Protein AF-E0S4P5-F1 (afdb_monomer)

Secondary structure (DSSP, 8-state):
---PPP--TTSHHHHHHHHHHHHS-B-TTGGGGSSS-HHHHHHHHHHHHHTTSEEEE--SS-S-EEEE-SHHHHIIIIITTTS-HHHHHHIIIIIHHHHHHHS--STTHHHHHHHHHHHHHHHHHHHHTT---SGGGGTTSEETTEE-S-EEEEHHHHHHHH----EEEEETTEEEEE-----EEEEETTEEEEEEEEETSPPP--HHHHHHHHHHHHHHHHHHS-GGGG---EEEEEES-GGGGHHHHS--GGGHHHHHHHHTT-SEEEEEESSHHHHHHHHHHTSTTHHHHHHHHH-SSPP---TTSSS--SEE-SS-EEEETTS-BHHHHHHHHHHHHHH---GGGEEEEEEGGGHHHHHHHHTTTSEEEEE-HHHHHHHTTTTPPPPEEE-

Solvent-accessible surface area (backbone atoms only — not comparable to full-atom values): 21336 Å² total; per-residue (Å²): 131,86,79,69,83,77,34,46,78,94,35,72,62,21,54,54,50,58,46,31,30,73,32,22,41,47,40,76,67,46,66,66,45,45,91,65,57,68,68,59,52,51,55,49,51,58,47,38,41,76,70,49,47,32,40,83,42,41,28,87,80,41,79,52,32,37,29,75,30,60,57,74,62,39,34,78,73,48,30,70,94,42,46,60,66,54,33,51,54,46,15,68,77,45,23,67,59,44,49,65,46,31,39,64,53,75,69,82,48,37,61,54,16,41,49,46,53,43,36,12,42,52,47,47,42,38,43,60,35,72,28,40,53,50,63,67,62,49,73,73,29,60,50,96,39,34,74,75,50,51,36,44,45,45,38,68,55,49,32,68,73,48,67,63,74,70,47,75,44,73,58,98,86,42,79,44,70,48,55,58,76,59,39,22,37,39,42,30,68,38,46,33,27,45,30,34,62,40,48,94,51,87,76,82,53,52,42,66,28,46,45,49,52,50,51,42,49,31,56,41,34,45,75,56,28,47,68,88,77,24,59,65,47,29,30,39,39,31,19,69,49,65,61,65,53,54,54,66,72,65,41,60,82,96,45,40,73,35,58,47,25,60,62,73,62,24,80,40,35,33,57,36,42,69,46,58,68,27,26,53,46,50,39,47,51,39,33,63,63,36,66,62,54,48,48,60,26,70,35,95,66,80,80,55,93,44,92,84,52,100,54,72,43,49,43,69,83,87,70,40,40,31,30,60,50,69,58,41,40,45,48,58,48,46,54,27,53,52,49,47,71,70,68,62,60,65,31,86,36,26,36,37,38,30,29,53,93,46,41,67,44,51,43,78,75,34,65,90,49,38,45,42,29,30,26,55,56,71,62,42,62,70,27,68,85,68,78,49,74,55,71,74,41,80,108

Sequence (395 aa):
MNNKPRYIEGTMRNKIVNLLHVSSVITPRSYKLFDEPQSSINNTMCKMKREGVVEKGHSVEVFENLVISNYKENLENYFYDNIPDENLDFFEEYGIRDIKRAKYSKDQLQANAKRIIRSSEVVIMMDCAGIPTLPADKKDVVKNKTLTGNVYYQSREIRKYSGYTDDVEEIDGEKTAIASRINGTLLSAGGNYNVYHFGKDIQTWSAQGEYKIKSFIQNMLANYINKESCMLESAIILAYDLCLFERIIDPPKKYRERYEGLCMTYDDLYILPYDRNGRDMIKIMSESDWQVRMYEAVMEEPYKDTSKLDYVCDFYDGEVYTFVFCVPNFARLLQFVRKVKFAVPPKETIRVICFDYQAEFIKSILDGYAEIFSCSFEDFLKDWNSKKLVQQKAI

Foldseek 3Di:
DPPQDALAPPDPNVVVVLLCLQLLKAAPLLCLLAPDDPVVNVVSVVVCVVNQQWDWAQAPLGRTMIGGGPCVVCCVRYDVVHHDPQSNVSSVVPNVVLNVLLHYDPDPSNVSVVLSHQLSLVLSLCVSLVAARGRVRCPPQFDPQAGPAKHKDAPVRLCVQLVDDWDWDQDPNDTDTQADSFRTWIQAQLAIAGEEEQEAHDDFHDLVNLLVSLVSQLVSSVVRHPNVSSHHQEYEYEYQDLLNCVCQLPPDPVRVVRSVSVLVRHVFYAYAYSHNLRSNVVSLSRHHPSVLLQCLQADVDHFDDCVPPLALARDDPPQAGEHECCRVGVSRVSRRLNSLVVVVDQQDRYEYEHAPSCQVNCCVRQPVRYFYKYFHSVVCSVCSVVSHHTDIDTD

Radius of gyration: 22.21 Å; Cα contacts (8 Å, |Δi|>4): 680; chains: 1; bounding box: 61×59×61 Å

pLDDT: mean 85.91, std 11.92, range [39.34, 98.38]

Nearest PDB structures (foldseek):
  3ta6-assembly1_A  TM=4.274E-01  e=8.172E+00  Mycobacterium tuberculosis H37Rv
  7rmn-assembly1_B  TM=4.002E-01  e=6.497E+00  Verrucomicrobium spinosum
  4z0s-assembly1_A  TM=4.227E-01  e=8.172E+00  Plasmodium falciparum

Organism: Butyrivibrio proteoclasticus (strain ATCC 51982 / DSM 14932 / B316) (NCBI:txid515622)

Structure (mmCIF, N/CA/C/O backbone):
data_AF-E0S4P5-F1
#
_entry.id   AF-E0S4P5-F1
#
loop_
_atom_site.group_PDB
_atom_site.id
_atom_site.type_symbol
_atom_site.label_atom_id
_atom_site.label_alt_id
_atom_site.label_comp_id
_atom_site.label_asym_id
_atom_site.label_entity_id
_atom_site.label_seq_id
_atom_site.pdbx_PDB_ins_code
_atom_site.Cartn_x
_atom_site.Cartn_y
_atom_site.Cartn_z
_atom_site.occupancy
_atom_site.B_iso_or_equiv
_atom_site.auth_seq_id
_atom_site.auth_comp_id
_atom_site.auth_asym_id
_atom_site.auth_atom_id
_atom_site.pdbx_PDB_model_num
ATOM 1 N N . MET A 1 1 ? 35.444 -16.557 -24.425 1.00 39.34 1 MET A N 1
ATOM 2 C CA . MET A 1 1 ? 34.023 -16.231 -24.672 1.00 39.34 1 MET A CA 1
ATOM 3 C C . MET A 1 1 ? 33.636 -15.102 -23.731 1.00 39.34 1 MET A C 1
ATOM 5 O O . MET A 1 1 ? 33.652 -15.316 -22.526 1.00 39.34 1 MET A O 1
ATOM 9 N N . ASN A 1 2 ? 33.375 -13.898 -24.247 1.00 42.88 2 ASN A N 1
ATOM 10 C CA . ASN A 1 2 ? 32.864 -12.803 -23.421 1.00 42.88 2 ASN A CA 1
ATOM 11 C C . ASN A 1 2 ? 31.434 -13.155 -23.003 1.00 42.88 2 ASN A C 1
ATOM 13 O O . ASN A 1 2 ? 30.519 -13.088 -23.821 1.00 42.88 2 ASN A O 1
ATOM 17 N N . ASN A 1 3 ? 31.252 -13.566 -21.747 1.00 56.69 3 ASN A N 1
ATOM 18 C CA . ASN A 1 3 ? 29.935 -13.709 -21.133 1.00 56.69 3 ASN A CA 1
ATOM 19 C C . ASN A 1 3 ? 29.307 -12.316 -21.027 1.00 56.69 3 ASN A C 1
ATOM 21 O O . ASN A 1 3 ? 29.442 -11.652 -19.999 1.00 56.69 3 ASN A O 1
ATOM 25 N N . LYS A 1 4 ? 28.650 -11.854 -22.099 1.00 64.81 4 LYS A N 1
ATOM 26 C CA . LYS A 1 4 ? 27.794 -10.668 -22.028 1.00 64.81 4 LYS A CA 1
ATOM 27 C C . LYS A 1 4 ? 26.792 -10.872 -20.879 1.00 64.81 4 LYS A C 1
ATOM 29 O O . LYS A 1 4 ? 26.250 -11.978 -20.758 1.00 64.81 4 LYS A O 1
ATOM 34 N N . PRO A 1 5 ? 26.569 -9.862 -20.020 1.00 71.88 5 PRO A N 1
ATOM 35 C CA . PRO A 1 5 ? 25.534 -9.918 -18.997 1.00 71.88 5 PRO A CA 1
ATOM 36 C C . PRO A 1 5 ? 24.203 -10.323 -19.629 1.00 71.88 5 PRO A C 1
ATOM 38 O O . PRO A 1 5 ? 23.800 -9.768 -20.647 1.00 71.88 5 PRO A O 1
ATOM 41 N N . ARG A 1 6 ? 23.542 -11.325 -19.049 1.00 76.44 6 ARG A N 1
ATOM 42 C CA . ARG A 1 6 ? 22.242 -11.804 -19.523 1.00 76.44 6 ARG A CA 1
ATOM 43 C C . ARG A 1 6 ? 21.151 -11.272 -18.602 1.00 76.44 6 ARG A C 1
ATOM 45 O O . ARG A 1 6 ? 21.238 -11.457 -17.385 1.00 76.44 6 ARG A O 1
ATOM 52 N N . TYR A 1 7 ? 20.159 -10.627 -19.208 1.00 89.19 7 TYR A N 1
ATOM 53 C CA . TYR A 1 7 ? 18.953 -10.079 -18.580 1.00 89.19 7 TYR A CA 1
ATOM 54 C C . TYR A 1 7 ? 17.739 -10.972 -18.847 1.00 89.19 7 TYR A C 1
ATOM 56 O O . TYR A 1 7 ? 16.625 -10.484 -18.944 1.00 89.19 7 TYR A O 1
ATOM 64 N N . ILE A 1 8 ? 17.964 -12.281 -18.959 1.00 87.38 8 ILE A N 1
ATOM 65 C CA . ILE A 1 8 ? 16.943 -13.268 -19.322 1.00 87.38 8 ILE A CA 1
ATOM 66 C C . ILE A 1 8 ? 15.865 -13.345 -18.238 1.00 87.38 8 ILE A C 1
ATOM 68 O O . ILE A 1 8 ? 16.163 -13.188 -17.046 1.00 87.38 8 ILE A O 1
ATOM 72 N N . GLU A 1 9 ? 14.635 -13.608 -18.667 1.00 85.75 9 GLU A N 1
ATOM 73 C CA . GLU A 1 9 ? 13.473 -13.877 -17.822 1.00 85.75 9 GLU A CA 1
ATOM 74 C C . GLU A 1 9 ? 13.788 -14.846 -16.665 1.00 85.75 9 GLU A C 1
ATOM 76 O O . GLU A 1 9 ? 14.614 -15.757 -16.776 1.00 85.75 9 GLU A O 1
ATOM 81 N N . GLY A 1 10 ? 13.174 -14.600 -15.507 1.00 84.31 10 GLY A N 1
ATOM 82 C CA . GLY A 1 10 ? 13.396 -15.376 -14.283 1.00 84.31 10 GLY A CA 1
ATOM 83 C C . GLY A 1 10 ? 14.677 -15.022 -13.516 1.00 84.31 10 GLY A C 1
ATOM 84 O O . GLY A 1 10 ? 14.884 -15.504 -12.404 1.00 84.31 10 GLY A O 1
ATOM 85 N N . THR A 1 11 ? 15.546 -14.155 -14.051 1.00 91.31 11 THR A N 1
ATOM 86 C CA . THR A 1 11 ? 16.709 -13.649 -13.305 1.00 91.31 11 THR A CA 1
ATOM 87 C C . THR A 1 11 ? 16.371 -12.408 -12.474 1.00 91.31 11 THR A C 1
ATOM 89 O O . THR A 1 11 ? 15.580 -11.560 -12.881 1.00 91.31 11 THR A O 1
ATOM 92 N N . MET A 1 12 ? 17.066 -12.216 -11.346 1.00 91.81 12 MET A N 1
ATOM 93 C CA . MET A 1 12 ? 16.960 -10.989 -10.535 1.00 91.81 12 MET A CA 1
ATOM 94 C C . MET A 1 12 ? 17.260 -9.718 -11.348 1.00 91.81 12 MET A C 1
ATOM 96 O O . MET A 1 12 ? 16.624 -8.686 -11.156 1.00 91.81 12 MET A O 1
ATOM 100 N N . ARG A 1 13 ? 18.219 -9.789 -12.284 1.00 93.69 13 ARG A N 1
ATOM 101 C CA . ARG A 1 13 ? 18.522 -8.677 -13.196 1.00 93.69 13 ARG A CA 1
ATOM 102 C C . ARG A 1 13 ? 17.304 -8.310 -14.043 1.00 93.69 13 ARG A C 1
ATOM 104 O O . ARG A 1 13 ? 16.979 -7.133 -14.136 1.00 93.69 13 ARG A O 1
ATOM 111 N N . ASN A 1 14 ? 16.643 -9.307 -14.631 1.00 94.00 14 ASN A N 1
ATOM 112 C CA . ASN A 1 14 ? 15.434 -9.110 -15.423 1.00 94.00 14 ASN A CA 1
ATOM 113 C C . ASN A 1 14 ? 14.296 -8.528 -14.580 1.00 94.00 14 ASN A C 1
ATOM 115 O O . ASN A 1 14 ? 13.737 -7.511 -14.971 1.00 94.00 14 ASN A O 1
ATOM 119 N N . LYS A 1 15 ? 14.038 -9.084 -13.387 1.00 93.56 15 LYS A N 1
ATOM 120 C CA . LYS A 1 15 ? 13.032 -8.563 -12.444 1.00 93.56 15 LYS A CA 1
ATOM 121 C C . LYS A 1 15 ? 13.251 -7.080 -12.134 1.00 93.56 15 LYS A C 1
ATOM 123 O O . LYS A 1 15 ? 12.342 -6.271 -12.279 1.00 93.56 15 LYS A O 1
ATOM 128 N N . ILE A 1 16 ? 14.479 -6.704 -11.767 1.00 94.75 16 ILE A N 1
ATOM 129 C CA . ILE A 1 16 ? 14.838 -5.309 -11.460 1.00 94.75 16 ILE A CA 1
ATOM 130 C C . ILE A 1 16 ? 14.628 -4.402 -12.677 1.00 94.75 16 ILE A C 1
ATOM 132 O O . ILE A 1 16 ? 14.110 -3.297 -12.530 1.00 94.75 16 ILE A O 1
ATOM 136 N N . VAL A 1 17 ? 15.040 -4.840 -13.868 1.00 95.31 17 VAL A N 1
ATOM 137 C CA . VAL A 1 17 ? 14.902 -4.040 -15.091 1.00 95.31 17 VAL A CA 1
ATOM 138 C C . VAL A 1 17 ? 13.438 -3.894 -15.498 1.00 95.31 17 VAL A C 1
ATOM 140 O O . VAL A 1 17 ? 13.026 -2.775 -15.783 1.00 95.31 17 VAL A O 1
ATOM 143 N N . ASN A 1 18 ? 12.643 -4.964 -15.481 1.00 95.38 18 ASN A N 1
ATOM 144 C CA . ASN A 1 18 ? 11.205 -4.905 -15.755 1.00 95.38 18 ASN A CA 1
ATOM 145 C C . ASN A 1 18 ? 10.494 -3.938 -14.801 1.00 95.38 18 ASN A C 1
ATOM 147 O O . ASN A 1 18 ? 9.780 -3.040 -15.248 1.00 95.38 18 ASN A O 1
ATOM 151 N N . LEU A 1 19 ? 10.782 -4.035 -13.499 1.00 95.88 19 LEU A N 1
ATOM 152 C CA . LEU A 1 19 ? 10.254 -3.095 -12.515 1.00 95.88 19 LEU A CA 1
ATOM 153 C C . LEU A 1 19 ? 10.679 -1.658 -12.813 1.00 95.88 19 LEU A C 1
ATOM 155 O O . LEU A 1 19 ? 9.830 -0.778 -12.804 1.00 95.88 19 LEU A O 1
ATOM 159 N N . LEU A 1 20 ? 11.948 -1.401 -13.145 1.00 96.00 20 LEU A N 1
ATOM 160 C CA . LEU A 1 20 ? 12.410 -0.050 -13.486 1.00 96.00 20 LEU A CA 1
ATOM 161 C C . LEU A 1 20 ? 11.757 0.526 -14.749 1.00 96.00 20 LEU A C 1
ATOM 163 O O . LEU A 1 20 ? 11.581 1.741 -14.812 1.00 96.00 20 LEU A O 1
ATOM 167 N N . HIS A 1 21 ? 11.371 -0.297 -15.725 1.00 96.00 21 HIS A N 1
ATOM 168 C CA . HIS A 1 21 ? 10.641 0.185 -16.903 1.00 96.00 21 HIS A CA 1
ATOM 169 C C . HIS A 1 21 ? 9.246 0.721 -16.535 1.00 96.00 21 HIS A C 1
ATOM 171 O O . HIS A 1 21 ? 8.740 1.655 -17.154 1.00 96.00 21 HIS A O 1
ATOM 177 N N . VAL A 1 22 ? 8.650 0.208 -15.459 1.00 94.81 22 VAL A N 1
ATOM 178 C CA . VAL A 1 22 ? 7.278 0.547 -15.055 1.00 94.81 22 VAL A CA 1
ATOM 179 C C . VAL A 1 22 ? 7.235 1.519 -13.872 1.00 94.81 22 VAL A C 1
ATOM 181 O O . VAL A 1 22 ? 6.387 2.414 -13.816 1.00 94.81 22 VAL A O 1
ATOM 184 N N . SER A 1 23 ? 8.170 1.391 -12.933 1.00 94.75 23 SER A N 1
ATOM 185 C CA . SER A 1 23 ? 8.300 2.234 -11.746 1.00 94.75 23 SER A CA 1
ATOM 186 C C . SER A 1 23 ? 9.208 3.440 -11.988 1.00 94.75 23 SER A C 1
ATOM 188 O O . SER A 1 23 ? 9.106 4.424 -11.269 1.00 94.75 23 SER A O 1
ATOM 190 N N . SER A 1 24 ? 10.081 3.415 -13.004 1.00 93.56 24 SER A N 1
ATOM 191 C CA . SER A 1 24 ? 11.139 4.412 -13.294 1.00 93.56 24 SER A CA 1
ATOM 192 C C . SER A 1 24 ? 12.265 4.501 -12.261 1.00 93.56 24 SER A C 1
ATOM 194 O O . SER A 1 24 ? 13.403 4.824 -12.607 1.00 93.56 24 SER A O 1
ATOM 196 N N . VAL A 1 25 ? 11.961 4.243 -10.990 1.00 93.12 25 VAL A N 1
ATOM 197 C CA . VAL A 1 25 ? 12.891 4.338 -9.868 1.00 93.12 25 VAL A CA 1
ATOM 198 C C . VAL A 1 25 ? 12.708 3.137 -8.942 1.00 93.12 25 VAL A C 1
ATOM 200 O O . VAL A 1 25 ? 11.591 2.682 -8.712 1.00 93.12 25 VAL A O 1
ATOM 203 N N . ILE A 1 26 ? 13.797 2.641 -8.355 1.00 92.81 26 ILE A N 1
ATOM 204 C CA . ILE A 1 26 ? 13.755 1.690 -7.235 1.00 92.81 26 ILE A CA 1
ATOM 205 C C . ILE A 1 26 ? 14.454 2.312 -6.027 1.00 92.81 26 ILE A C 1
ATOM 207 O O . ILE A 1 26 ? 15.570 2.828 -6.131 1.00 92.81 26 ILE A O 1
ATOM 211 N N . THR A 1 27 ? 13.806 2.254 -4.863 1.00 91.81 27 THR A N 1
ATOM 212 C CA . THR A 1 27 ? 14.357 2.776 -3.604 1.00 91.81 27 THR A CA 1
ATOM 213 C C . THR A 1 27 ? 14.971 1.672 -2.741 1.00 91.81 27 THR A C 1
ATOM 215 O O . THR A 1 27 ? 14.581 0.507 -2.855 1.00 91.81 27 THR A O 1
ATOM 218 N N . PRO A 1 28 ? 15.860 2.025 -1.793 1.00 88.69 28 PRO A N 1
ATOM 219 C CA . PRO A 1 28 ? 16.343 1.098 -0.777 1.00 88.69 28 PRO A CA 1
ATOM 220 C C . PRO A 1 28 ? 15.279 0.456 0.101 1.00 88.69 28 PRO A C 1
ATOM 222 O O . PRO A 1 28 ? 15.522 -0.605 0.668 1.00 88.69 28 PRO A O 1
ATOM 225 N N . ARG A 1 29 ? 14.114 1.094 0.240 1.00 90.94 29 ARG A N 1
ATOM 226 C CA . ARG A 1 29 ? 12.969 0.496 0.932 1.00 90.94 29 ARG A CA 1
ATOM 227 C C . ARG A 1 29 ? 12.301 -0.551 0.048 1.00 90.94 29 ARG A C 1
ATOM 229 O O . ARG A 1 29 ? 12.017 -1.642 0.517 1.00 90.94 29 ARG A O 1
ATOM 236 N N . SER A 1 30 ? 12.148 -0.247 -1.239 1.00 92.31 30 SER A N 1
ATOM 237 C CA . SER A 1 30 ? 11.466 -1.112 -2.205 1.00 92.31 30 SER A CA 1
ATOM 238 C C . SER A 1 30 ? 12.137 -2.470 -2.373 1.00 92.31 30 SER A C 1
ATOM 240 O O . SER A 1 30 ? 11.477 -3.492 -2.263 1.00 92.31 30 SER A O 1
ATOM 242 N N . TYR A 1 31 ? 13.458 -2.523 -2.571 1.00 87.56 31 TYR A N 1
ATOM 243 C CA . TYR A 1 31 ? 14.106 -3.824 -2.770 1.00 87.56 31 TYR A CA 1
ATOM 244 C C . TYR A 1 31 ? 14.207 -4.668 -1.486 1.00 87.56 31 TYR A C 1
ATOM 246 O O . TYR A 1 31 ? 14.559 -5.837 -1.569 1.00 87.56 31 TYR A O 1
ATOM 254 N N . LYS A 1 32 ? 13.902 -4.124 -0.294 1.00 91.69 32 LYS A N 1
ATOM 255 C CA . LYS A 1 32 ? 13.773 -4.934 0.937 1.00 91.69 32 LYS A CA 1
ATOM 256 C C . LYS A 1 32 ? 12.491 -5.774 0.949 1.00 91.69 32 LYS A C 1
ATOM 258 O O . LYS A 1 32 ? 12.396 -6.721 1.733 1.00 91.69 32 LYS A O 1
ATOM 263 N N . LEU A 1 33 ? 11.531 -5.427 0.088 1.00 95.31 33 LEU A N 1
ATOM 264 C CA . LEU A 1 33 ? 10.285 -6.165 -0.125 1.00 95.31 33 LEU A CA 1
ATOM 265 C C . LEU A 1 33 ? 10.482 -7.421 -0.975 1.00 95.31 33 LEU A C 1
ATOM 267 O O . LEU A 1 33 ? 9.575 -8.238 -1.059 1.00 95.31 33 LEU A O 1
ATOM 271 N N . PHE A 1 34 ? 11.641 -7.579 -1.613 1.00 93.94 34 PHE A N 1
ATOM 272 C CA . PHE A 1 34 ? 11.955 -8.763 -2.402 1.00 93.94 34 PHE A CA 1
ATOM 273 C C . PHE A 1 34 ? 12.163 -9.958 -1.468 1.00 93.94 34 PHE A C 1
ATOM 275 O O . PHE A 1 34 ? 12.717 -9.805 -0.376 1.00 93.94 34 PHE A O 1
ATOM 282 N N . ASP A 1 35 ? 11.739 -11.146 -1.891 1.00 91.25 35 ASP A N 1
ATOM 283 C CA . ASP A 1 35 ? 11.903 -12.373 -1.102 1.00 91.25 35 ASP A CA 1
ATOM 284 C C . ASP A 1 35 ? 13.363 -12.828 -1.038 1.00 91.25 35 ASP A C 1
ATOM 286 O O . ASP A 1 35 ? 13.783 -13.507 -0.100 1.00 91.25 35 ASP A O 1
ATOM 290 N N . GLU A 1 36 ? 14.166 -12.419 -2.015 1.00 92.19 36 GLU A N 1
ATOM 291 C CA . GLU A 1 36 ? 15.555 -12.814 -2.130 1.00 92.19 36 GLU A CA 1
ATOM 292 C C . GLU A 1 36 ? 16.444 -12.198 -1.031 1.00 92.19 36 GLU A C 1
ATOM 294 O O . GLU A 1 36 ? 16.203 -11.083 -0.557 1.00 92.19 36 GLU A O 1
ATOM 299 N N . PRO A 1 37 ? 17.541 -12.879 -0.638 1.00 92.69 37 PRO A N 1
ATOM 300 C CA . PRO A 1 37 ? 18.457 -12.352 0.365 1.00 92.69 37 PRO A CA 1
ATOM 301 C C . PRO A 1 37 ? 19.030 -10.989 -0.033 1.00 92.69 37 PRO A C 1
ATOM 303 O O . PRO A 1 37 ? 19.520 -10.804 -1.152 1.00 92.69 37 PRO A O 1
ATOM 306 N N . GLN A 1 38 ? 19.084 -10.058 0.922 1.00 90.38 38 GLN A N 1
ATOM 307 C CA . GLN A 1 38 ? 19.559 -8.693 0.676 1.00 90.38 38 GLN A CA 1
ATOM 308 C C . GLN A 1 38 ? 20.986 -8.642 0.103 1.00 90.38 38 GLN A C 1
ATOM 310 O O . GLN A 1 38 ? 21.308 -7.775 -0.709 1.00 90.38 38 GLN A O 1
ATOM 315 N N . SER A 1 39 ? 21.846 -9.592 0.481 1.00 92.00 39 SER A N 1
ATOM 316 C CA . SER A 1 39 ? 23.195 -9.739 -0.077 1.00 92.00 39 SER A CA 1
ATOM 317 C C . SER A 1 39 ? 23.174 -10.052 -1.578 1.00 92.00 39 SER A C 1
ATOM 319 O O . SER A 1 39 ? 23.956 -9.476 -2.335 1.00 92.00 39 SER A O 1
ATOM 321 N N . SER A 1 40 ? 22.253 -10.906 -2.030 1.00 92.56 40 SER A N 1
ATOM 322 C CA . SER A 1 40 ? 22.071 -11.258 -3.443 1.00 92.56 40 SER A CA 1
ATOM 323 C C . SER A 1 40 ? 21.599 -10.057 -4.265 1.00 92.56 40 SER A C 1
ATOM 325 O O . SER A 1 40 ? 22.159 -9.755 -5.325 1.00 92.56 40 SER A O 1
ATOM 327 N N . ILE A 1 41 ? 20.630 -9.311 -3.731 1.00 91.88 41 ILE A N 1
ATOM 328 C CA . ILE A 1 41 ? 20.097 -8.091 -4.348 1.00 91.88 41 ILE A CA 1
ATOM 329 C C . ILE A 1 41 ? 21.201 -7.037 -4.472 1.00 91.88 41 ILE A C 1
ATOM 331 O O . ILE A 1 41 ? 21.455 -6.532 -5.565 1.00 91.88 41 ILE A O 1
ATOM 335 N N . ASN A 1 42 ? 21.924 -6.761 -3.382 1.00 90.31 42 ASN A N 1
ATOM 336 C CA . ASN A 1 42 ? 23.026 -5.797 -3.372 1.00 90.31 42 ASN A CA 1
ATOM 337 C C . ASN A 1 42 ? 24.120 -6.179 -4.380 1.00 90.31 42 ASN A C 1
ATOM 339 O O . ASN A 1 42 ? 24.588 -5.334 -5.144 1.00 90.31 42 ASN A O 1
ATOM 343 N N . ASN A 1 43 ? 24.496 -7.459 -4.431 1.00 92.06 43 ASN A N 1
ATOM 344 C CA . ASN A 1 43 ? 25.473 -7.963 -5.395 1.00 92.06 43 ASN A CA 1
ATOM 345 C C . ASN A 1 43 ? 25.000 -7.779 -6.840 1.00 92.06 43 ASN A C 1
ATOM 347 O O . ASN A 1 43 ? 25.798 -7.402 -7.701 1.00 92.06 43 ASN A O 1
ATOM 351 N N . THR A 1 44 ? 23.716 -8.025 -7.104 1.00 93.19 44 THR A N 1
ATOM 352 C CA . THR A 1 44 ? 23.113 -7.837 -8.427 1.00 93.19 44 THR A CA 1
ATOM 353 C C . THR A 1 44 ? 23.127 -6.366 -8.826 1.00 93.19 44 THR A C 1
ATOM 355 O O . THR A 1 44 ? 23.651 -6.032 -9.886 1.00 93.19 44 THR A O 1
ATOM 358 N N . MET A 1 45 ? 22.692 -5.472 -7.938 1.00 90.88 45 MET A N 1
ATOM 359 C CA . MET A 1 45 ? 22.721 -4.026 -8.170 1.00 90.88 45 MET A CA 1
ATOM 360 C C . MET A 1 45 ? 24.142 -3.501 -8.418 1.00 90.88 45 MET A C 1
ATOM 362 O O . MET A 1 45 ? 24.368 -2.720 -9.339 1.00 90.88 45 MET A O 1
ATOM 366 N N . CYS A 1 46 ? 25.138 -3.973 -7.662 1.00 91.50 46 CYS A N 1
ATOM 367 C CA . CYS A 1 46 ? 26.544 -3.615 -7.875 1.00 91.50 46 CYS A CA 1
ATOM 368 C C . CYS A 1 46 ? 27.108 -4.117 -9.214 1.00 91.50 46 CYS A C 1
ATOM 370 O O . CYS A 1 46 ? 28.038 -3.511 -9.749 1.00 91.50 46 CYS A O 1
ATOM 372 N N . LYS A 1 47 ? 26.608 -5.238 -9.748 1.00 93.19 47 LYS A N 1
ATOM 373 C CA . LYS A 1 47 ? 26.967 -5.709 -11.095 1.00 93.19 47 LYS A CA 1
ATOM 374 C C . LYS A 1 47 ? 26.306 -4.834 -12.157 1.00 93.19 47 LYS A C 1
ATOM 376 O O . LYS A 1 47 ? 27.019 -4.301 -12.995 1.00 93.19 47 LYS A O 1
ATOM 381 N N . MET A 1 48 ? 25.004 -4.581 -12.036 1.00 94.50 48 MET A N 1
ATOM 382 C CA . MET A 1 48 ? 24.251 -3.745 -12.981 1.00 94.50 48 MET A CA 1
ATOM 383 C C . MET A 1 48 ? 24.800 -2.311 -13.066 1.00 94.50 48 MET A C 1
ATOM 385 O O . MET A 1 48 ? 24.848 -1.739 -14.152 1.00 94.50 48 MET A O 1
ATOM 389 N N . LYS A 1 49 ? 25.288 -1.748 -11.948 1.00 93.56 49 LYS A N 1
ATOM 390 C CA . LYS A 1 49 ? 26.014 -0.463 -11.931 1.00 93.56 49 LYS A CA 1
ATOM 391 C C . LYS A 1 49 ? 27.321 -0.518 -12.729 1.00 93.56 49 LYS A C 1
ATOM 393 O O . LYS A 1 49 ? 27.599 0.379 -13.515 1.00 93.56 49 LYS A O 1
ATOM 398 N N . ARG A 1 50 ? 28.128 -1.572 -12.544 1.00 92.75 50 ARG A N 1
ATOM 399 C CA . ARG A 1 50 ? 29.386 -1.778 -13.294 1.00 92.75 50 ARG A CA 1
ATOM 400 C C . ARG A 1 50 ? 29.151 -2.017 -14.784 1.00 92.75 50 ARG A C 1
ATOM 402 O O . ARG A 1 50 ? 30.001 -1.672 -15.591 1.00 92.75 50 ARG A O 1
ATOM 409 N N . GLU A 1 51 ? 28.009 -2.603 -15.121 1.00 92.75 51 GLU A N 1
ATOM 410 C CA . GLU A 1 51 ? 27.564 -2.874 -16.489 1.00 92.75 51 GLU A CA 1
ATOM 411 C C . GLU A 1 51 ? 26.985 -1.622 -17.178 1.00 92.75 51 GLU A C 1
ATOM 413 O O . GLU A 1 51 ? 26.687 -1.679 -18.365 1.00 92.75 51 GLU A O 1
ATOM 418 N N . GLY A 1 52 ? 26.828 -0.496 -16.466 1.00 93.56 52 GLY A N 1
ATOM 419 C CA . GLY A 1 52 ? 26.264 0.741 -17.021 1.00 93.56 52 GLY A CA 1
ATOM 420 C C . GLY A 1 52 ? 24.752 0.684 -17.269 1.00 93.56 52 GLY A C 1
ATOM 421 O O . GLY A 1 52 ? 24.212 1.528 -17.988 1.00 93.56 52 GLY A O 1
ATOM 422 N N . VAL A 1 53 ? 24.061 -0.296 -16.676 1.00 94.69 53 VAL A N 1
ATOM 423 C CA . VAL A 1 53 ? 22.617 -0.514 -16.860 1.00 94.69 53 VAL A CA 1
ATOM 424 C C . VAL A 1 53 ? 21.779 0.312 -15.897 1.00 94.69 53 VAL A C 1
ATOM 426 O O . VAL A 1 53 ? 20.717 0.813 -16.264 1.00 94.69 53 VAL A O 1
ATOM 429 N N . VAL A 1 54 ? 22.272 0.485 -14.672 1.00 94.62 54 VAL A N 1
ATOM 430 C CA . VAL A 1 54 ? 21.642 1.361 -13.683 1.00 94.62 54 VAL A CA 1
ATOM 431 C C . VAL A 1 54 ? 22.647 2.335 -13.100 1.00 94.62 54 VAL A C 1
ATOM 433 O O . VAL A 1 54 ? 23.808 1.993 -12.873 1.00 94.62 54 VAL A O 1
ATOM 436 N N . GLU A 1 55 ? 22.173 3.526 -12.761 1.00 93.25 55 GLU A N 1
ATOM 437 C CA . GLU A 1 55 ? 22.946 4.527 -12.038 1.00 93.25 55 GLU A CA 1
ATOM 438 C C . GLU A 1 55 ? 22.282 4.897 -10.713 1.00 93.25 55 GLU A C 1
ATOM 440 O O . GLU A 1 55 ? 21.098 4.648 -10.471 1.00 93.25 55 GLU A O 1
ATOM 445 N N . LYS A 1 56 ? 23.083 5.489 -9.826 1.00 89.31 56 LYS A N 1
ATOM 446 C CA . LYS A 1 56 ? 22.593 6.050 -8.572 1.00 89.31 56 LYS A CA 1
ATOM 447 C C . LYS A 1 56 ? 21.940 7.402 -8.848 1.00 89.31 56 LYS A C 1
ATOM 449 O O . LYS A 1 56 ? 22.592 8.313 -9.350 1.00 89.31 56 LYS A O 1
ATOM 454 N N . GLY A 1 57 ? 20.681 7.543 -8.455 1.00 82.69 57 GLY A N 1
ATOM 455 C CA . GLY A 1 57 ? 19.996 8.823 -8.369 1.00 82.69 57 GLY A CA 1
ATOM 456 C C . GLY A 1 57 ? 19.878 9.312 -6.924 1.00 82.69 57 GLY A C 1
ATOM 457 O O . GLY A 1 57 ? 20.069 8.572 -5.954 1.00 82.69 57 GLY A O 1
ATOM 458 N N . HIS A 1 58 ? 19.556 10.596 -6.789 1.00 78.44 58 HIS A N 1
ATOM 459 C CA . HIS A 1 58 ? 19.323 11.268 -5.514 1.00 78.44 58 HIS A CA 1
ATOM 460 C C . HIS A 1 58 ? 17.966 11.965 -5.552 1.00 78.44 58 HIS A C 1
ATOM 462 O O . HIS A 1 58 ? 17.655 12.636 -6.537 1.00 78.44 58 HIS A O 1
ATOM 468 N N . SER A 1 59 ? 17.174 11.841 -4.485 1.00 70.81 59 SER A N 1
ATOM 469 C CA . SER A 1 59 ? 15.862 12.487 -4.368 1.00 70.81 59 SER A CA 1
ATOM 470 C C . SER A 1 59 ? 15.636 13.067 -2.969 1.00 70.81 59 SER A C 1
ATOM 472 O O . SER A 1 59 ? 16.407 12.826 -2.044 1.00 70.81 59 SER A O 1
ATOM 474 N N . VAL A 1 60 ? 14.565 13.843 -2.807 1.00 67.19 60 VAL A N 1
ATOM 475 C CA . VAL A 1 60 ? 14.214 14.495 -1.530 1.00 67.19 60 VAL A CA 1
ATOM 476 C C . VAL A 1 60 ? 13.533 13.538 -0.543 1.00 67.19 60 VAL A C 1
ATOM 478 O O . VAL A 1 60 ? 13.629 13.719 0.670 1.00 67.19 60 VAL A O 1
ATOM 481 N N . GLU A 1 61 ? 12.847 12.511 -1.050 1.00 68.06 61 GLU A N 1
ATOM 482 C CA . GLU A 1 61 ? 12.139 11.519 -0.225 1.00 68.06 61 GLU A CA 1
ATOM 483 C C . GLU A 1 61 ? 13.068 10.389 0.247 1.00 68.06 61 GLU A C 1
ATOM 485 O O . GLU A 1 61 ? 12.946 9.886 1.368 1.00 68.06 61 GLU A O 1
ATOM 490 N N . VAL A 1 62 ? 14.019 10.011 -0.612 1.00 66.94 62 VAL A N 1
ATOM 491 C CA . VAL A 1 62 ? 15.065 9.020 -0.348 1.00 66.94 62 VAL A CA 1
ATOM 492 C C . VAL A 1 62 ? 16.421 9.549 -0.793 1.00 66.94 62 VAL A C 1
ATOM 494 O O . VAL A 1 62 ? 16.586 9.981 -1.935 1.00 66.94 62 VAL A O 1
ATOM 497 N N . PHE A 1 63 ? 17.398 9.468 0.112 1.00 65.38 63 PHE A N 1
ATOM 498 C CA . PHE A 1 63 ? 18.764 9.948 -0.109 1.00 65.38 63 PHE A CA 1
ATOM 499 C C . PHE A 1 63 ? 19.451 9.278 -1.311 1.00 65.38 63 PHE A C 1
ATOM 501 O O . PHE A 1 63 ? 20.236 9.914 -2.013 1.00 65.38 63 PHE A O 1
ATOM 508 N N . GLU A 1 64 ? 19.133 8.009 -1.571 1.00 81.19 64 GLU A N 1
ATOM 509 C CA . GLU A 1 64 ? 19.626 7.230 -2.706 1.00 81.19 64 GLU A CA 1
ATOM 510 C C . GLU A 1 64 ? 18.469 6.471 -3.356 1.00 81.19 64 GLU A C 1
ATOM 512 O O . GLU A 1 64 ? 17.601 5.936 -2.665 1.00 81.19 64 GLU A O 1
ATOM 517 N N . ASN A 1 65 ? 18.479 6.416 -4.684 1.00 87.81 65 ASN A N 1
ATOM 518 C CA . ASN A 1 65 ? 17.632 5.546 -5.484 1.00 87.81 65 ASN A CA 1
ATOM 519 C C . ASN A 1 65 ? 18.401 5.021 -6.708 1.00 87.81 65 ASN A C 1
ATOM 521 O O . ASN A 1 65 ? 19.545 5.414 -6.951 1.00 87.81 65 ASN A O 1
ATOM 525 N N . LEU A 1 66 ? 17.792 4.094 -7.442 1.00 92.00 66 LEU A N 1
ATOM 526 C CA . LEU A 1 66 ? 18.354 3.504 -8.653 1.00 92.00 66 LEU A CA 1
ATOM 527 C C . LEU A 1 66 ? 17.430 3.744 -9.834 1.00 92.00 66 LEU A C 1
ATOM 529 O O . LEU A 1 66 ? 16.214 3.615 -9.702 1.00 92.00 66 LEU A O 1
ATOM 533 N N . VAL A 1 67 ? 18.030 4.083 -10.970 1.00 94.19 67 VAL A N 1
ATOM 534 C CA . VAL A 1 67 ? 17.343 4.382 -12.230 1.00 94.19 67 VAL A CA 1
ATOM 535 C C . VAL A 1 67 ? 18.081 3.727 -13.392 1.00 94.19 67 VAL A C 1
ATOM 537 O O . VAL A 1 67 ? 19.278 3.457 -13.284 1.00 94.19 67 VAL A O 1
ATOM 540 N N . ILE A 1 68 ? 17.386 3.489 -14.505 1.00 95.06 68 ILE A N 1
ATOM 541 C CA . ILE A 1 68 ? 18.019 3.033 -15.750 1.00 95.06 68 ILE A CA 1
ATOM 542 C C . ILE A 1 68 ? 18.951 4.133 -16.277 1.00 95.06 68 ILE A C 1
ATOM 544 O O . ILE A 1 68 ? 18.548 5.291 -16.407 1.00 95.06 68 ILE A O 1
ATOM 548 N N . SER A 1 69 ? 20.188 3.761 -16.599 1.00 93.81 69 SER A N 1
ATOM 549 C CA . SER A 1 69 ? 21.171 4.602 -17.297 1.00 93.81 69 SER A CA 1
ATOM 550 C C . SER A 1 69 ? 21.311 4.166 -18.753 1.00 93.81 69 SER A C 1
ATOM 552 O O . SER A 1 69 ? 20.862 3.083 -19.113 1.00 93.81 69 SER A O 1
ATOM 554 N N . ASN A 1 70 ? 21.909 5.012 -19.602 1.00 92.50 70 ASN A N 1
ATOM 555 C CA . ASN A 1 70 ? 22.262 4.692 -20.996 1.00 92.50 70 ASN A CA 1
ATOM 556 C C . ASN A 1 70 ? 21.160 3.945 -21.773 1.00 92.50 70 ASN A C 1
ATOM 558 O O . ASN A 1 70 ? 21.446 3.002 -22.502 1.00 92.50 70 ASN A O 1
ATOM 562 N N . TYR A 1 71 ? 19.894 4.355 -21.598 1.00 94.25 71 TYR A N 1
ATOM 563 C CA . TYR A 1 71 ? 18.729 3.577 -22.040 1.00 94.25 71 TYR A CA 1
ATOM 564 C C . TYR A 1 71 ? 18.834 3.102 -23.492 1.00 94.25 71 TYR A C 1
ATOM 566 O O . TYR A 1 71 ? 18.676 1.919 -23.732 1.00 94.25 71 TYR A O 1
ATOM 574 N N . LYS A 1 72 ? 19.193 3.981 -24.438 1.00 93.38 72 LYS A N 1
ATOM 575 C CA . LYS A 1 72 ? 19.319 3.616 -25.861 1.00 93.38 72 LYS A CA 1
ATOM 576 C C . LYS A 1 72 ? 20.354 2.516 -26.116 1.00 93.38 72 LYS A C 1
ATOM 578 O O . LYS A 1 72 ? 20.083 1.578 -26.849 1.00 93.38 72 LYS A O 1
ATOM 583 N N . GLU A 1 73 ? 21.522 2.619 -25.487 1.00 93.25 73 GLU A N 1
ATOM 584 C CA . GLU A 1 73 ? 22.582 1.613 -25.611 1.00 93.25 73 GLU A CA 1
ATOM 585 C C . GLU A 1 73 ? 22.169 0.295 -24.944 1.00 93.25 73 GLU A C 1
ATOM 587 O O . GLU A 1 73 ? 22.420 -0.786 -25.472 1.00 93.25 73 GLU A O 1
ATOM 592 N N . ASN A 1 74 ? 21.511 0.369 -23.788 1.00 93.69 74 ASN A N 1
ATOM 593 C CA . ASN A 1 74 ? 21.045 -0.813 -23.071 1.00 93.69 74 ASN A CA 1
ATOM 594 C C . ASN A 1 74 ? 19.832 -1.470 -23.737 1.00 93.69 74 ASN A C 1
ATOM 596 O O . ASN A 1 74 ? 19.674 -2.684 -23.627 1.00 93.69 74 ASN A O 1
ATOM 600 N N . LEU A 1 75 ? 19.027 -0.702 -24.472 1.00 92.69 75 LEU A N 1
ATOM 601 C CA . LEU A 1 75 ? 17.927 -1.202 -25.284 1.00 92.69 75 LEU A CA 1
ATOM 602 C C . LEU A 1 75 ? 18.463 -2.178 -26.336 1.00 92.69 75 LEU A C 1
ATOM 604 O O . LEU A 1 75 ? 18.073 -3.343 -26.341 1.00 92.69 75 LEU A O 1
ATOM 608 N N . GLU A 1 76 ? 19.454 -1.732 -27.115 1.00 90.38 76 GLU A N 1
ATOM 609 C CA . GLU A 1 76 ? 20.150 -2.527 -28.136 1.00 90.38 76 GLU A CA 1
ATOM 610 C C . GLU A 1 76 ? 20.929 -3.713 -27.558 1.00 90.38 76 GLU A C 1
ATOM 612 O O . GLU A 1 76 ? 20.917 -4.807 -28.117 1.00 90.38 76 GLU A O 1
ATOM 617 N N . ASN A 1 77 ? 21.628 -3.510 -26.439 1.00 88.62 77 ASN A N 1
ATOM 618 C CA . ASN A 1 77 ? 22.530 -4.528 -25.904 1.00 88.62 77 ASN A CA 1
ATOM 619 C C . ASN A 1 77 ? 21.844 -5.583 -25.034 1.00 88.62 77 ASN A C 1
ATOM 621 O O . ASN A 1 77 ? 22.348 -6.708 -24.948 1.00 88.62 77 ASN A O 1
ATOM 625 N N . TYR A 1 78 ? 20.765 -5.212 -24.341 1.00 89.94 78 TYR A N 1
ATOM 626 C CA . TYR A 1 78 ? 20.205 -6.015 -23.257 1.00 89.94 78 TYR A CA 1
ATOM 627 C C . TYR A 1 78 ? 18.681 -6.111 -23.256 1.00 89.94 78 TYR A C 1
ATOM 629 O O . TYR A 1 78 ? 18.186 -7.145 -22.815 1.00 89.94 78 TYR A O 1
ATOM 637 N N . PHE A 1 79 ? 17.926 -5.087 -23.672 1.00 92.25 79 PHE A N 1
ATOM 638 C CA . PHE A 1 79 ? 16.484 -5.064 -23.394 1.00 92.25 79 PHE A CA 1
ATOM 639 C C . PHE A 1 79 ? 15.601 -5.601 -24.523 1.00 92.25 79 PHE A C 1
ATOM 641 O O . PHE A 1 79 ? 14.679 -6.332 -24.183 1.00 92.25 79 PHE A O 1
ATOM 648 N N . TYR A 1 80 ? 15.885 -5.336 -25.808 1.00 88.06 80 TYR A N 1
ATOM 649 C CA . TYR A 1 80 ? 14.994 -5.740 -26.920 1.00 88.06 80 TYR A CA 1
ATOM 650 C C . TYR A 1 80 ? 14.570 -7.216 -26.876 1.00 88.06 80 TYR A C 1
ATOM 652 O O . TYR A 1 80 ? 13.398 -7.523 -27.033 1.00 88.06 80 TYR A O 1
ATOM 660 N N . ASP A 1 81 ? 15.505 -8.130 -26.609 1.00 87.62 81 ASP A N 1
ATOM 661 C CA . ASP A 1 81 ? 15.207 -9.571 -26.602 1.00 87.62 81 ASP A CA 1
ATOM 662 C C . ASP A 1 81 ? 14.736 -10.100 -25.233 1.00 87.62 81 ASP A C 1
ATOM 664 O O . ASP A 1 81 ? 14.479 -11.294 -25.087 1.00 87.62 81 ASP A O 1
ATOM 668 N N . ASN A 1 82 ? 14.712 -9.263 -24.190 1.00 90.69 82 ASN A N 1
ATOM 669 C CA . ASN A 1 82 ? 14.545 -9.721 -22.804 1.00 90.69 82 ASN A CA 1
ATOM 670 C C . ASN A 1 82 ? 13.438 -9.003 -22.020 1.00 90.69 82 ASN A C 1
ATOM 672 O O . ASN A 1 82 ? 13.072 -9.467 -20.937 1.00 90.69 82 ASN A O 1
ATOM 676 N N . ILE A 1 83 ? 12.949 -7.866 -22.511 1.00 93.75 83 ILE A N 1
ATOM 677 C CA . ILE A 1 83 ? 11.920 -7.047 -21.871 1.00 93.75 83 ILE A CA 1
ATOM 678 C C . ILE A 1 83 ? 10.728 -6.959 -22.827 1.00 93.75 83 ILE A C 1
ATOM 680 O O . ILE A 1 83 ? 10.940 -6.624 -23.989 1.00 93.75 83 ILE A O 1
ATOM 684 N N . PRO A 1 84 ? 9.494 -7.241 -22.370 1.00 93.94 84 PRO A N 1
ATOM 685 C CA . PRO A 1 84 ? 8.308 -7.126 -23.213 1.00 93.94 84 PRO A CA 1
ATOM 686 C C . PRO A 1 84 ? 8.125 -5.716 -23.784 1.00 93.94 84 PRO A C 1
ATOM 688 O O . PRO A 1 84 ? 8.297 -4.731 -23.056 1.00 93.94 84 PRO A O 1
ATOM 691 N N . ASP A 1 85 ? 7.701 -5.626 -25.045 1.00 95.00 85 ASP A N 1
ATOM 692 C CA . ASP A 1 85 ? 7.491 -4.358 -25.758 1.00 95.00 85 ASP A CA 1
ATOM 693 C C . ASP A 1 85 ? 6.547 -3.417 -24.999 1.00 95.00 85 ASP A C 1
ATOM 695 O O . ASP A 1 85 ? 6.796 -2.219 -24.915 1.00 95.00 85 ASP A O 1
ATOM 699 N N . GLU A 1 86 ? 5.516 -3.942 -24.331 1.00 94.12 86 GLU A N 1
ATOM 700 C CA . GLU A 1 86 ? 4.563 -3.114 -23.582 1.00 94.12 86 GLU A CA 1
ATOM 701 C C . GLU A 1 86 ? 5.218 -2.392 -22.401 1.00 94.12 86 GLU A C 1
ATOM 703 O O . GLU A 1 86 ? 4.809 -1.289 -22.030 1.00 94.12 86 GLU A O 1
ATOM 708 N N . ASN A 1 87 ? 6.228 -3.015 -21.792 1.00 94.94 87 ASN A N 1
ATOM 709 C CA . ASN A 1 87 ? 6.979 -2.412 -20.699 1.00 94.94 87 ASN A CA 1
ATOM 710 C C . ASN A 1 87 ? 7.954 -1.356 -21.245 1.00 94.94 87 ASN A C 1
ATOM 712 O O . ASN A 1 87 ? 8.131 -0.311 -20.612 1.00 94.94 87 ASN A O 1
ATOM 716 N N . LEU A 1 88 ? 8.553 -1.600 -22.418 1.00 95.75 88 LEU A N 1
ATOM 717 C CA . LEU A 1 88 ? 9.414 -0.640 -23.118 1.00 95.75 88 LEU A CA 1
ATOM 718 C C . LEU A 1 88 ? 8.620 0.606 -23.533 1.00 95.75 88 LEU A C 1
ATOM 720 O O . LEU A 1 88 ? 8.978 1.715 -23.135 1.00 95.75 88 LEU A O 1
ATOM 724 N N . ASP A 1 89 ? 7.491 0.421 -24.218 1.00 94.88 89 ASP A N 1
ATOM 725 C CA . ASP A 1 89 ? 6.586 1.493 -24.646 1.00 94.88 89 ASP A CA 1
ATOM 726 C C . ASP A 1 89 ? 6.143 2.357 -23.459 1.00 94.88 89 ASP A C 1
ATOM 728 O O . ASP A 1 89 ? 6.157 3.591 -23.511 1.00 94.88 89 ASP A O 1
ATOM 732 N N . PHE A 1 90 ? 5.803 1.713 -22.338 1.00 94.25 90 PHE A N 1
ATOM 733 C CA . PHE A 1 90 ? 5.430 2.413 -21.114 1.00 94.25 90 PHE A CA 1
ATOM 734 C C . PHE A 1 90 ? 6.581 3.262 -20.554 1.00 94.25 90 PHE A C 1
ATOM 736 O O . PHE A 1 90 ? 6.375 4.405 -20.122 1.00 94.25 90 PHE A O 1
ATOM 743 N N . PHE A 1 91 ? 7.804 2.731 -20.561 1.00 95.94 91 PHE A N 1
ATOM 744 C CA . PHE A 1 91 ? 8.981 3.462 -20.100 1.00 95.94 91 PHE A CA 1
ATOM 745 C C . PHE A 1 91 ? 9.322 4.651 -21.007 1.00 95.94 91 PHE A C 1
ATOM 747 O O . PHE A 1 91 ? 9.730 5.710 -20.519 1.00 95.94 91 PHE A O 1
ATOM 754 N N . GLU A 1 92 ? 9.128 4.517 -22.315 1.00 95.44 92 GLU A N 1
ATOM 755 C CA . GLU A 1 92 ? 9.349 5.602 -23.269 1.00 95.44 92 GLU A CA 1
ATOM 756 C C . GLU A 1 92 ? 8.296 6.705 -23.142 1.00 95.44 92 GLU A C 1
ATOM 758 O O . GLU A 1 92 ? 8.641 7.893 -23.131 1.00 95.44 92 GLU A O 1
ATOM 763 N N . GLU A 1 93 ? 7.026 6.330 -22.958 1.00 93.88 93 GLU A N 1
ATOM 764 C CA . GLU A 1 93 ? 5.919 7.270 -22.765 1.00 93.88 93 GLU A CA 1
ATOM 765 C C . GLU A 1 93 ? 6.083 8.068 -21.457 1.00 93.88 93 GLU A C 1
ATOM 767 O O . GLU A 1 93 ? 5.864 9.288 -21.422 1.00 93.88 93 GLU A O 1
ATOM 772 N N . TYR A 1 94 ? 6.514 7.400 -20.381 1.00 92.62 94 TYR A N 1
ATOM 773 C CA . TYR A 1 94 ? 6.507 7.975 -19.037 1.00 92.62 94 TYR A CA 1
ATOM 774 C C . TYR A 1 94 ? 7.865 7.997 -18.328 1.00 92.62 94 TYR A C 1
ATOM 776 O O . TYR A 1 94 ? 8.266 9.032 -17.781 1.00 92.62 94 TYR A O 1
ATOM 784 N N . GLY A 1 95 ? 8.567 6.868 -18.305 1.00 92.06 95 GLY A N 1
ATOM 785 C CA . GLY A 1 95 ? 9.698 6.630 -17.410 1.00 92.06 95 GLY A CA 1
ATOM 786 C C . GLY A 1 95 ? 10.904 7.540 -17.635 1.00 92.06 95 GLY A C 1
ATOM 787 O O . GLY A 1 95 ? 11.463 8.078 -16.674 1.00 92.06 95 GLY A O 1
ATOM 788 N N . ILE A 1 96 ? 11.244 7.847 -18.891 1.00 91.88 96 ILE A N 1
ATOM 789 C CA . ILE A 1 96 ? 12.335 8.787 -19.224 1.00 91.88 96 ILE A CA 1
ATOM 790 C C . ILE A 1 96 ? 12.102 10.168 -18.583 1.00 91.88 96 ILE A C 1
ATOM 792 O O . ILE A 1 96 ? 13.039 10.836 -18.126 1.00 91.88 96 ILE A O 1
ATOM 796 N N . ARG A 1 97 ? 10.845 10.624 -18.551 1.00 91.06 97 ARG A N 1
ATOM 797 C CA . ARG A 1 97 ? 10.462 11.912 -17.958 1.00 91.06 97 ARG A CA 1
ATOM 798 C C . ARG A 1 97 ? 10.474 11.846 -16.435 1.00 91.06 97 ARG A C 1
ATOM 800 O O . ARG A 1 97 ? 10.915 12.802 -15.793 1.00 91.06 97 ARG A O 1
ATOM 807 N N . ASP A 1 98 ? 10.021 10.734 -15.874 1.00 91.06 98 ASP A N 1
ATOM 808 C CA . ASP A 1 98 ? 9.963 10.521 -14.432 1.00 91.06 98 ASP A CA 1
ATOM 809 C C . ASP A 1 98 ? 11.354 10.445 -13.813 1.00 91.06 98 ASP A C 1
ATOM 811 O O . ASP A 1 98 ? 11.593 11.111 -12.809 1.00 91.06 98 ASP A O 1
ATOM 815 N N . ILE A 1 99 ? 12.316 9.774 -14.453 1.00 90.31 99 ILE A N 1
ATOM 816 C CA . ILE A 1 99 ? 13.715 9.764 -13.993 1.00 90.31 99 ILE A CA 1
ATOM 817 C C . ILE A 1 99 ? 14.256 11.193 -13.862 1.00 90.31 99 ILE A C 1
ATOM 819 O O . ILE A 1 99 ? 14.893 11.531 -12.865 1.00 90.31 99 ILE A O 1
ATOM 823 N N . LYS A 1 100 ? 13.976 12.068 -14.837 1.00 87.62 100 LYS A N 1
ATOM 824 C CA . LYS A 1 100 ? 14.413 13.475 -14.789 1.00 87.62 100 LYS A CA 1
ATOM 825 C C . LYS A 1 100 ? 13.745 14.245 -13.648 1.00 87.62 100 LYS A C 1
ATOM 827 O O . LYS A 1 100 ? 14.402 15.052 -13.001 1.00 87.62 100 LYS A O 1
ATOM 832 N N . ARG A 1 101 ? 12.456 13.996 -13.401 1.00 86.88 101 ARG A N 1
ATOM 833 C CA . ARG A 1 101 ? 11.646 14.680 -12.375 1.00 86.88 101 ARG A CA 1
ATOM 834 C C . ARG A 1 101 ? 11.838 14.126 -10.960 1.00 86.88 101 ARG A C 1
ATOM 836 O O . ARG A 1 101 ? 11.540 14.830 -10.003 1.00 86.88 101 ARG A O 1
ATOM 843 N N . ALA A 1 102 ? 12.319 12.892 -10.822 1.00 84.19 102 ALA A N 1
ATOM 844 C CA . ALA A 1 102 ? 12.618 12.259 -9.541 1.00 84.19 102 ALA A CA 1
ATOM 845 C C . ALA A 1 102 ? 13.932 12.758 -8.919 1.00 84.19 102 ALA A C 1
ATOM 847 O O . ALA A 1 102 ? 14.138 12.598 -7.712 1.00 84.19 102 ALA A O 1
ATOM 848 N N . LYS A 1 103 ? 14.824 13.348 -9.730 1.00 78.62 103 LYS A N 1
ATOM 849 C CA . LYS A 1 103 ? 16.083 13.938 -9.257 1.00 78.62 103 LYS A CA 1
ATOM 850 C C . LYS A 1 103 ? 15.812 15.085 -8.280 1.00 78.62 103 LYS A C 1
ATOM 852 O O . LYS A 1 103 ? 14.814 15.793 -8.387 1.00 78.62 103 LYS A O 1
ATOM 857 N N . TYR A 1 104 ? 16.723 15.258 -7.321 1.00 65.19 104 TYR A N 1
ATOM 858 C CA . TYR A 1 104 ? 16.670 16.327 -6.327 1.00 65.19 104 TYR A CA 1
ATOM 859 C C . TYR A 1 104 ? 16.435 17.694 -6.983 1.00 65.19 104 TYR A C 1
ATOM 861 O O . TYR A 1 104 ? 17.161 18.101 -7.890 1.00 65.19 104 TYR A O 1
ATOM 869 N N . SER A 1 105 ? 15.443 18.420 -6.480 1.00 59.03 105 SER A N 1
ATOM 870 C CA . SER A 1 105 ? 15.040 19.725 -6.993 1.00 59.03 105 SER A CA 1
ATOM 871 C C . SER A 1 105 ? 14.692 20.667 -5.842 1.00 59.03 105 SER A C 1
ATOM 873 O O . SER A 1 105 ? 14.159 20.226 -4.822 1.00 59.03 105 SER A O 1
ATOM 875 N N . LYS A 1 106 ? 14.960 21.965 -5.997 1.00 58.75 106 LYS A N 1
ATOM 876 C CA . LYS A 1 106 ? 14.512 22.989 -5.040 1.00 58.75 106 LYS A CA 1
ATOM 877 C C . LYS A 1 106 ? 12.987 23.201 -5.145 1.00 58.75 106 LYS A C 1
ATOM 879 O O . LYS A 1 106 ? 12.408 22.995 -6.212 1.00 58.75 106 LYS A O 1
ATOM 884 N N . ASP A 1 107 ? 12.360 23.582 -4.033 1.00 63.22 107 ASP A N 1
ATOM 885 C CA . ASP A 1 107 ? 10.987 24.115 -3.942 1.00 63.22 107 ASP A CA 1
ATOM 886 C C . ASP A 1 107 ? 9.864 23.224 -4.522 1.00 63.22 107 ASP A C 1
ATOM 888 O O . ASP A 1 107 ? 9.798 22.030 -4.236 1.00 63.22 107 ASP A O 1
ATOM 892 N N . GLN A 1 108 ? 8.930 23.777 -5.305 1.00 54.09 108 GLN A N 1
ATOM 893 C CA . GLN A 1 108 ? 7.686 23.114 -5.741 1.00 54.09 108 GLN A CA 1
ATOM 894 C C . GLN A 1 108 ? 7.907 21.804 -6.525 1.00 54.09 108 GLN A C 1
ATOM 896 O O . GLN A 1 108 ? 7.049 20.919 -6.545 1.00 54.09 108 GLN A O 1
ATOM 901 N N . LEU A 1 109 ? 9.096 21.622 -7.107 1.00 61.88 109 LEU A N 1
ATOM 902 C CA . LEU A 1 109 ? 9.508 20.392 -7.784 1.00 61.88 109 LEU A CA 1
ATOM 903 C C . LEU A 1 109 ? 9.698 19.204 -6.812 1.00 61.88 109 LEU A C 1
ATOM 905 O O . LEU A 1 109 ? 9.565 18.050 -7.225 1.00 61.88 109 LEU A O 1
ATOM 909 N N . GLN A 1 110 ? 9.901 19.457 -5.510 1.00 76.12 110 GLN A N 1
ATOM 910 C CA . GLN A 1 110 ? 9.998 18.408 -4.487 1.00 76.12 110 GLN A CA 1
ATOM 911 C C . GLN A 1 110 ? 8.722 17.571 -4.388 1.00 76.12 110 GLN A C 1
ATOM 913 O O . GLN A 1 110 ? 8.796 16.360 -4.185 1.00 76.12 110 GLN A O 1
ATOM 918 N N . ALA A 1 111 ? 7.549 18.188 -4.557 1.00 77.44 111 ALA A N 1
ATOM 919 C CA . ALA A 1 111 ? 6.275 17.477 -4.504 1.00 77.44 111 ALA A CA 1
ATOM 920 C C . ALA A 1 111 ? 6.148 16.449 -5.642 1.00 77.44 111 ALA A C 1
ATOM 922 O O . ALA A 1 111 ? 5.671 15.335 -5.416 1.00 77.44 111 ALA A O 1
ATOM 923 N N . ASN A 1 112 ? 6.633 16.792 -6.840 1.00 79.94 112 ASN A N 1
ATOM 924 C CA . ASN A 1 112 ? 6.645 15.890 -7.991 1.00 79.94 112 ASN A CA 1
ATOM 925 C C . ASN A 1 112 ? 7.624 14.733 -7.781 1.00 79.94 112 ASN A C 1
ATOM 927 O O . ASN A 1 112 ? 7.251 13.580 -7.991 1.00 79.94 112 ASN A O 1
ATOM 931 N N . ALA A 1 113 ? 8.836 15.022 -7.296 1.00 84.94 113 ALA A N 1
ATOM 932 C CA . ALA A 1 113 ? 9.813 13.988 -6.971 1.00 84.94 113 ALA A CA 1
ATOM 933 C C . ALA A 1 113 ? 9.266 13.011 -5.915 1.00 84.94 113 ALA A C 1
ATOM 935 O O . ALA A 1 113 ? 9.300 11.799 -6.123 1.00 84.94 113 ALA A O 1
ATOM 936 N N . LYS A 1 114 ? 8.670 13.523 -4.825 1.00 87.00 114 LYS A N 1
ATOM 937 C CA . LYS A 1 114 ? 7.999 12.699 -3.804 1.00 87.00 114 LYS A CA 1
ATOM 938 C C . LYS A 1 114 ? 6.912 11.811 -4.415 1.00 87.00 114 LYS A C 1
ATOM 940 O O . LYS A 1 114 ? 6.844 10.630 -4.089 1.00 87.00 114 LYS A O 1
ATOM 945 N N . ARG A 1 115 ? 6.077 12.355 -5.309 1.00 86.56 115 ARG A N 1
ATOM 946 C CA . ARG A 1 115 ? 5.000 11.601 -5.972 1.00 86.56 115 ARG A CA 1
ATOM 947 C C . ARG A 1 115 ? 5.538 10.466 -6.841 1.00 86.56 115 ARG A C 1
ATOM 949 O O . ARG A 1 115 ? 4.976 9.375 -6.794 1.00 86.56 115 ARG A O 1
ATOM 956 N N . ILE A 1 116 ? 6.603 10.706 -7.606 1.00 90.44 116 ILE A N 1
ATOM 957 C CA . ILE A 1 116 ? 7.219 9.680 -8.458 1.00 90.44 116 ILE A CA 1
ATOM 958 C C . ILE A 1 116 ? 7.790 8.561 -7.593 1.00 90.44 116 ILE A C 1
ATOM 960 O O . ILE A 1 116 ? 7.449 7.404 -7.816 1.00 90.44 116 ILE A O 1
ATOM 964 N N . ILE A 1 117 ? 8.569 8.901 -6.561 1.00 91.69 117 ILE A N 1
ATOM 965 C CA . ILE A 1 117 ? 9.136 7.913 -5.633 1.00 91.69 117 ILE A CA 1
ATOM 966 C C . ILE A 1 117 ? 8.040 7.059 -5.002 1.00 91.69 117 ILE A C 1
ATOM 968 O O . ILE A 1 117 ? 8.087 5.839 -5.096 1.00 91.69 117 ILE A O 1
ATOM 972 N N . ARG A 1 118 ? 7.012 7.697 -4.443 1.00 92.62 118 ARG A N 1
ATOM 973 C CA . ARG A 1 118 ? 5.904 6.994 -3.792 1.00 92.62 118 ARG A CA 1
ATOM 974 C C . ARG A 1 118 ? 5.129 6.113 -4.766 1.00 92.62 118 ARG A C 1
ATOM 976 O O . ARG A 1 118 ? 4.768 5.003 -4.416 1.00 92.62 118 ARG A O 1
ATOM 983 N N . SER A 1 119 ? 4.899 6.575 -5.995 1.00 94.06 119 SER A N 1
ATOM 984 C CA . SER A 1 119 ? 4.230 5.758 -7.020 1.00 94.06 119 SER A CA 1
ATOM 985 C C . SER A 1 119 ? 5.088 4.565 -7.433 1.00 94.06 119 SER A C 1
ATOM 987 O O . SER A 1 119 ? 4.558 3.475 -7.613 1.00 94.06 119 SER A O 1
ATOM 989 N N . SER A 1 120 ? 6.407 4.757 -7.514 1.00 95.00 120 SER A N 1
ATOM 990 C CA . SER A 1 120 ? 7.364 3.679 -7.775 1.00 95.00 120 SER A CA 1
ATOM 991 C C . SER A 1 120 ? 7.315 2.623 -6.673 1.00 95.00 120 SER A C 1
ATOM 993 O O . SER A 1 120 ? 7.262 1.430 -6.945 1.00 95.00 120 SER A O 1
ATOM 995 N N . GLU A 1 121 ? 7.295 3.084 -5.425 1.00 96.31 121 GLU A N 1
ATOM 996 C CA . GLU A 1 121 ? 7.196 2.250 -4.235 1.00 96.31 121 GLU A CA 1
ATOM 997 C C . GLU A 1 121 ? 5.893 1.438 -4.227 1.00 96.31 121 GLU A C 1
ATOM 999 O O . GLU A 1 121 ? 5.942 0.223 -4.061 1.00 96.31 121 GLU A O 1
ATOM 1004 N N . VAL A 1 122 ? 4.736 2.048 -4.519 1.00 97.81 122 VAL A N 1
ATOM 1005 C CA . VAL A 1 122 ? 3.469 1.294 -4.597 1.00 97.81 122 VAL A CA 1
ATOM 1006 C C . VAL A 1 122 ? 3.495 0.230 -5.700 1.00 97.81 122 VAL A C 1
ATOM 1008 O O . VAL A 1 122 ? 3.053 -0.887 -5.454 1.00 97.81 122 VAL A O 1
ATOM 1011 N N . VAL A 1 123 ? 4.041 0.529 -6.885 1.00 97.25 123 VAL A N 1
ATOM 1012 C CA . VAL A 1 123 ? 4.179 -0.472 -7.963 1.00 97.25 123 VAL A CA 1
ATOM 1013 C C . VAL A 1 123 ? 4.984 -1.679 -7.484 1.00 97.25 123 VAL A C 1
ATOM 1015 O O . VAL A 1 123 ? 4.550 -2.813 -7.656 1.00 97.25 123 VAL A O 1
ATOM 1018 N N . ILE A 1 124 ? 6.124 -1.440 -6.835 1.00 97.19 124 ILE A N 1
ATOM 1019 C CA . ILE A 1 124 ? 7.001 -2.516 -6.363 1.00 97.19 124 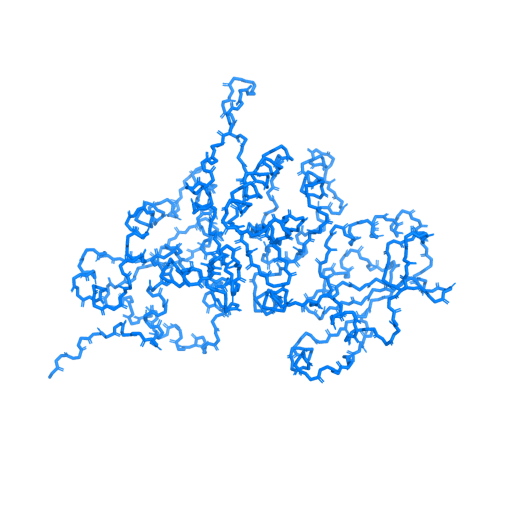ILE A CA 1
ATOM 1020 C C . ILE A 1 124 ? 6.357 -3.290 -5.207 1.00 97.19 124 ILE A C 1
ATOM 1022 O O . ILE A 1 124 ? 6.488 -4.507 -5.149 1.00 97.19 124 ILE A O 1
ATOM 1026 N N . MET A 1 125 ? 5.639 -2.612 -4.310 1.00 98.25 125 MET A N 1
ATOM 1027 C CA . MET A 1 125 ? 4.873 -3.254 -3.238 1.00 98.25 125 MET A CA 1
ATOM 1028 C C . MET A 1 125 ? 3.847 -4.240 -3.788 1.00 98.25 125 MET A C 1
ATOM 1030 O O . MET A 1 125 ? 3.772 -5.370 -3.315 1.00 98.25 125 MET A O 1
ATOM 1034 N N . MET A 1 126 ? 3.089 -3.818 -4.799 1.00 98.12 126 MET A N 1
ATOM 1035 C CA . MET A 1 126 ? 2.072 -4.648 -5.442 1.00 98.12 126 MET A CA 1
ATOM 1036 C C . MET A 1 126 ? 2.705 -5.841 -6.166 1.00 98.12 126 MET A C 1
ATOM 1038 O O . MET A 1 126 ? 2.270 -6.970 -5.960 1.00 98.12 126 MET A O 1
ATOM 1042 N N . ASP A 1 127 ? 3.786 -5.619 -6.920 1.00 96.81 127 ASP A N 1
ATOM 1043 C CA . ASP A 1 127 ? 4.532 -6.693 -7.590 1.00 96.81 127 ASP A CA 1
ATOM 1044 C C . ASP A 1 127 ? 5.051 -7.729 -6.585 1.00 96.81 127 ASP A C 1
ATOM 1046 O O . ASP A 1 127 ? 4.836 -8.930 -6.734 1.00 96.81 127 ASP A O 1
ATOM 1050 N N . CYS A 1 128 ? 5.652 -7.261 -5.488 1.00 96.62 128 CYS A N 1
ATOM 1051 C CA . CYS A 1 128 ? 6.166 -8.134 -4.435 1.00 96.62 128 CYS A CA 1
ATOM 1052 C C . CYS A 1 128 ? 5.053 -8.851 -3.657 1.00 96.62 128 CYS A C 1
ATOM 1054 O O . CYS A 1 128 ? 5.304 -9.909 -3.089 1.00 96.62 128 CYS A O 1
ATOM 1056 N N . ALA A 1 129 ? 3.833 -8.309 -3.632 1.00 96.75 129 ALA A N 1
ATOM 1057 C CA . ALA A 1 129 ? 2.658 -8.990 -3.092 1.00 96.75 129 ALA A CA 1
ATOM 1058 C C . ALA A 1 129 ? 2.086 -10.051 -4.058 1.00 96.75 129 ALA A C 1
ATOM 1060 O O . ALA A 1 129 ? 1.118 -10.733 -3.719 1.00 96.75 129 ALA A O 1
ATOM 1061 N N . GLY A 1 130 ? 2.684 -10.221 -5.244 1.00 95.06 130 GLY A N 1
ATOM 1062 C CA . GLY A 1 130 ? 2.233 -11.155 -6.275 1.00 95.06 130 GLY A CA 1
ATOM 1063 C C . GLY A 1 130 ? 1.083 -10.615 -7.124 1.00 95.06 130 GLY A C 1
ATOM 1064 O O . GLY A 1 130 ? 0.362 -11.398 -7.740 1.00 95.06 130 GLY A O 1
ATOM 1065 N N . ILE A 1 131 ? 0.881 -9.296 -7.138 1.00 95.62 131 ILE A N 1
ATOM 1066 C CA . ILE A 1 131 ? -0.161 -8.643 -7.927 1.00 95.62 131 ILE A CA 1
ATOM 1067 C C . ILE A 1 131 ? 0.453 -8.158 -9.248 1.00 95.62 131 ILE A C 1
ATOM 1069 O O . ILE A 1 131 ? 1.394 -7.362 -9.219 1.00 95.62 131 ILE A O 1
ATOM 1073 N N . PRO A 1 132 ? -0.098 -8.563 -10.407 1.00 94.69 132 PRO A N 1
ATOM 1074 C CA . PRO A 1 132 ? 0.275 -8.028 -11.712 1.00 94.69 132 PRO A CA 1
ATOM 1075 C C . PRO A 1 132 ? 0.274 -6.494 -11.752 1.00 94.69 132 PRO A C 1
ATOM 1077 O O . PRO A 1 132 ? -0.754 -5.842 -11.531 1.00 94.69 132 PRO A O 1
ATOM 1080 N N . THR A 1 133 ? 1.435 -5.910 -12.057 1.00 94.81 133 THR A N 1
ATOM 1081 C CA . THR A 1 133 ? 1.629 -4.448 -12.142 1.00 94.81 133 THR A CA 1
ATOM 1082 C C . THR A 1 133 ? 2.273 -3.994 -13.444 1.00 94.81 133 THR A C 1
ATOM 1084 O O . THR A 1 133 ? 2.082 -2.835 -13.837 1.00 94.81 133 THR A O 1
ATOM 1087 N N . LEU A 1 134 ? 3.000 -4.879 -14.129 1.00 93.75 134 LEU A N 1
ATOM 1088 C CA . LEU A 1 134 ? 3.641 -4.570 -15.398 1.00 93.75 134 LEU A CA 1
ATOM 1089 C C . LEU A 1 134 ? 2.587 -4.559 -16.514 1.00 93.75 134 LEU A C 1
ATOM 1091 O O . LEU A 1 134 ? 1.704 -5.416 -16.509 1.00 93.75 134 LEU A O 1
ATOM 1095 N N . PRO A 1 135 ? 2.638 -3.616 -17.471 1.00 92.31 135 PRO A N 1
ATOM 1096 C CA . PRO A 1 135 ? 1.732 -3.591 -18.618 1.00 92.31 135 PRO A CA 1
ATOM 1097 C C . PRO A 1 135 ? 1.580 -4.943 -19.331 1.00 92.31 135 PRO A C 1
ATOM 1099 O O . PRO A 1 135 ? 0.456 -5.335 -19.647 1.00 92.31 135 PRO A O 1
ATOM 1102 N N . ALA A 1 136 ? 2.684 -5.673 -19.521 1.00 91.38 136 ALA A N 1
ATOM 1103 C CA . ALA A 1 136 ? 2.675 -6.989 -20.158 1.00 91.38 136 ALA A CA 1
ATOM 1104 C C . ALA A 1 136 ? 1.815 -8.027 -19.408 1.00 91.38 136 ALA A C 1
ATOM 1106 O O . ALA A 1 136 ? 1.112 -8.812 -20.044 1.00 91.38 136 ALA A O 1
ATOM 1107 N N . ASP A 1 137 ? 1.780 -7.971 -18.073 1.00 88.69 137 ASP A N 1
ATOM 1108 C CA . ASP A 1 137 ? 1.093 -8.956 -17.224 1.00 88.69 137 ASP A CA 1
ATOM 1109 C C . ASP A 1 137 ? -0.423 -8.711 -17.122 1.00 88.69 137 ASP A C 1
ATOM 1111 O O . ASP A 1 137 ? -1.173 -9.540 -16.608 1.00 88.69 137 ASP A O 1
ATOM 1115 N N . LYS A 1 138 ? -0.907 -7.554 -17.592 1.00 87.50 138 LYS A N 1
ATOM 1116 C CA . LYS A 1 138 ? -2.304 -7.115 -17.401 1.00 87.50 138 LYS A CA 1
ATOM 1117 C C . LYS A 1 138 ? -3.264 -7.602 -18.478 1.00 87.50 138 LYS A C 1
ATOM 1119 O O . LYS A 1 138 ? -4.477 -7.541 -18.277 1.00 87.50 138 LYS A O 1
ATOM 1124 N N . LYS A 1 139 ? -2.748 -8.064 -19.621 1.00 71.94 139 LYS A N 1
ATOM 1125 C CA . LYS A 1 139 ? -3.542 -8.390 -20.821 1.00 71.94 139 LYS A CA 1
ATOM 1126 C C . LYS A 1 139 ? -4.604 -9.461 -20.582 1.00 71.94 139 LYS A C 1
ATOM 1128 O O . LYS A 1 139 ? -5.639 -9.454 -21.239 1.00 71.94 139 LYS A O 1
ATOM 1133 N N . ASP A 1 140 ? -4.353 -10.352 -19.630 1.00 70.50 140 ASP A N 1
ATOM 1134 C CA . ASP A 1 140 ? -5.203 -11.506 -19.350 1.00 70.50 140 ASP A CA 1
ATOM 1135 C C . ASP A 1 140 ? -6.075 -11.355 -18.103 1.00 70.50 140 ASP A C 1
ATOM 1137 O O . ASP A 1 140 ? -6.813 -12.284 -17.777 1.00 70.50 140 ASP A O 1
ATOM 1141 N N . VAL A 1 141 ? -6.010 -10.218 -17.402 1.00 74.88 141 VAL A N 1
ATOM 1142 C CA . VAL A 1 141 ? -6.696 -10.059 -16.110 1.00 74.88 141 VAL A CA 1
ATOM 1143 C C . VAL A 1 141 ? -8.174 -9.687 -16.266 1.00 74.88 141 VAL A C 1
ATOM 1145 O O . VAL A 1 141 ? -8.978 -9.935 -15.370 1.00 74.88 141 VAL A O 1
ATOM 1148 N N . VAL A 1 142 ? -8.569 -9.145 -17.420 1.00 73.12 142 VAL A N 1
ATOM 1149 C CA . VAL A 1 142 ? -9.976 -8.888 -17.750 1.00 73.12 142 VAL A CA 1
ATOM 1150 C C . VAL A 1 142 ? -10.362 -9.704 -18.979 1.00 73.12 142 VAL A C 1
ATOM 1152 O O . VAL A 1 142 ? -9.892 -9.439 -20.084 1.00 73.12 142 VAL A O 1
ATOM 1155 N N . LYS A 1 143 ? -11.257 -10.682 -18.805 1.00 73.38 143 LYS A N 1
ATOM 1156 C CA . LYS A 1 143 ? -11.792 -11.524 -19.889 1.00 73.38 143 LYS A CA 1
ATOM 1157 C C . LYS A 1 143 ? -13.309 -11.514 -19.852 1.00 73.38 143 LYS A C 1
ATOM 1159 O O . LYS A 1 143 ? -13.901 -11.677 -18.792 1.00 73.38 143 LYS A O 1
ATOM 1164 N N . ASN A 1 144 ? -13.953 -11.320 -21.005 1.00 74.56 144 ASN A N 1
ATOM 1165 C CA . ASN A 1 144 ? -15.420 -11.281 -21.124 1.00 74.56 144 ASN A CA 1
ATOM 1166 C C . ASN A 1 144 ? -16.089 -10.360 -20.085 1.00 74.56 144 ASN A C 1
ATOM 1168 O O . ASN A 1 144 ? -17.069 -10.736 -19.446 1.00 74.56 144 ASN A O 1
ATOM 1172 N N . LYS A 1 145 ? -15.520 -9.165 -19.881 1.00 74.06 145 LYS A N 1
ATOM 1173 C CA . LYS A 1 145 ? -15.950 -8.198 -18.857 1.00 74.06 145 LYS A CA 1
ATOM 1174 C C . LYS A 1 145 ? -15.967 -8.733 -17.420 1.00 74.06 145 LYS A C 1
ATOM 1176 O O . LYS A 1 145 ? -16.741 -8.280 -16.580 1.00 74.06 145 LYS A O 1
ATOM 1181 N N . THR A 1 146 ? -15.113 -9.700 -17.124 1.00 74.56 146 THR A N 1
ATOM 1182 C CA . THR A 1 146 ? -14.950 -10.260 -15.786 1.00 74.56 146 THR A CA 1
ATOM 1183 C C . THR A 1 146 ? -13.488 -10.178 -15.395 1.00 74.56 146 THR A C 1
ATOM 1185 O O . THR A 1 146 ? -12.602 -10.437 -16.213 1.00 74.56 146 THR A O 1
ATOM 1188 N N . LEU A 1 147 ? -13.247 -9.796 -14.146 1.00 78.75 147 LEU A N 1
ATOM 1189 C CA . LEU A 1 147 ? -11.923 -9.819 -13.554 1.00 78.75 147 LEU A CA 1
ATOM 1190 C C . LEU A 1 147 ? -11.549 -11.280 -13.255 1.00 78.75 147 LEU A C 1
ATOM 1192 O O . LEU A 1 147 ? -12.206 -11.932 -12.449 1.00 78.75 147 LEU A O 1
ATOM 1196 N N . THR A 1 148 ? -10.534 -11.813 -13.930 1.00 82.50 148 THR A N 1
ATOM 1197 C CA . THR A 1 148 ? -10.088 -13.212 -13.780 1.00 82.50 148 THR A CA 1
ATOM 1198 C C . THR A 1 148 ? -8.923 -13.376 -12.808 1.00 82.50 148 THR A C 1
ATOM 1200 O O . THR A 1 148 ? -8.486 -14.497 -12.561 1.00 82.50 148 THR A O 1
ATOM 1203 N N . GLY A 1 149 ? -8.414 -12.278 -12.253 1.00 86.25 149 GLY A N 1
ATOM 1204 C CA . GLY A 1 149 ? -7.340 -12.270 -11.269 1.00 86.25 149 GLY A CA 1
ATOM 1205 C C . GLY A 1 149 ? -7.130 -10.882 -10.672 1.00 86.25 149 GLY A C 1
ATOM 1206 O O . GLY A 1 149 ? -7.766 -9.914 -11.076 1.00 86.25 149 GLY A O 1
ATOM 1207 N N . ASN A 1 150 ? -6.223 -10.779 -9.709 1.00 91.81 150 ASN A N 1
ATOM 1208 C CA . ASN A 1 150 ? -5.890 -9.495 -9.100 1.00 91.81 150 ASN A CA 1
ATOM 1209 C C . ASN A 1 150 ? -5.040 -8.657 -10.069 1.00 91.81 150 ASN A C 1
ATOM 1211 O O . ASN A 1 150 ? -4.246 -9.209 -10.829 1.00 91.81 150 ASN A O 1
ATOM 1215 N N . VAL A 1 151 ? -5.179 -7.332 -10.049 1.00 93.56 151 VAL A N 1
ATOM 1216 C CA . VAL A 1 151 ? -4.363 -6.419 -10.868 1.00 93.56 151 VAL A CA 1
ATOM 1217 C C . VAL A 1 151 ? -4.266 -5.042 -10.240 1.00 93.56 151 VAL A C 1
ATOM 1219 O O . VAL A 1 151 ? -5.229 -4.527 -9.674 1.00 93.56 151 VAL A O 1
ATOM 1222 N N . TYR A 1 152 ? -3.108 -4.411 -10.400 1.00 95.44 152 TYR A N 1
ATOM 1223 C CA . TYR A 1 152 ? -2.898 -3.028 -10.008 1.00 95.44 152 TYR A CA 1
ATOM 1224 C C . TYR A 1 152 ? -2.704 -2.113 -11.223 1.00 95.44 152 TYR A C 1
ATOM 1226 O O . TYR A 1 152 ? -1.798 -2.301 -12.039 1.00 95.44 152 TYR A O 1
ATOM 1234 N N . TYR A 1 153 ? -3.518 -1.063 -11.309 1.00 92.75 153 TYR A N 1
ATOM 1235 C CA . TYR A 1 153 ? -3.362 0.012 -12.286 1.00 92.75 153 TYR A CA 1
ATOM 1236 C C . TYR A 1 153 ? -2.804 1.261 -11.612 1.00 92.75 153 TYR A C 1
ATOM 1238 O O . TYR A 1 153 ? -3.367 1.771 -10.645 1.00 92.75 153 TYR A O 1
ATOM 1246 N N . GLN A 1 154 ? -1.713 1.804 -12.144 1.00 93.00 154 GLN A N 1
ATOM 1247 C CA . GLN A 1 154 ? -1.161 3.071 -11.684 1.00 93.00 154 GLN A CA 1
ATOM 1248 C C . GLN A 1 154 ? -2.114 4.228 -12.003 1.00 93.00 154 GLN A C 1
ATOM 1250 O O . GLN A 1 154 ? -2.849 4.219 -12.990 1.00 93.00 154 GLN A O 1
ATOM 1255 N N . SER A 1 155 ? -2.015 5.307 -11.229 1.00 90.31 155 SER A N 1
ATOM 1256 C CA . SER A 1 155 ? -2.795 6.535 -11.432 1.00 90.31 155 SER A CA 1
ATOM 1257 C C . SER A 1 155 ? -2.690 7.104 -12.850 1.00 90.31 155 SER A C 1
ATOM 1259 O O . SER A 1 155 ? -3.659 7.666 -13.354 1.00 90.31 155 SER A O 1
ATOM 1261 N N . ARG A 1 156 ? -1.540 6.953 -13.519 1.00 87.31 156 ARG A N 1
ATOM 1262 C CA . ARG A 1 156 ? -1.354 7.397 -14.909 1.00 87.31 156 ARG A CA 1
ATOM 1263 C C . ARG A 1 156 ? -2.166 6.567 -15.905 1.00 87.31 156 ARG A C 1
ATOM 1265 O O . ARG A 1 156 ? -2.779 7.136 -16.801 1.00 87.31 156 ARG A O 1
ATOM 1272 N N . GLU A 1 157 ? -2.221 5.252 -15.702 1.00 87.44 157 GLU A N 1
ATOM 1273 C CA . GLU A 1 157 ? -3.017 4.330 -16.518 1.00 87.44 157 GLU A CA 1
ATOM 1274 C C . GLU A 1 157 ? -4.499 4.641 -16.329 1.00 87.44 157 GLU A C 1
ATOM 1276 O O . GLU A 1 157 ? -5.224 4.849 -17.295 1.00 87.44 157 GLU A O 1
ATOM 1281 N N . ILE A 1 158 ? -4.922 4.809 -15.074 1.00 86.06 158 ILE A N 1
ATOM 1282 C CA . ILE A 1 158 ? -6.287 5.208 -14.724 1.00 86.06 158 ILE A CA 1
ATOM 1283 C C . ILE A 1 158 ? -6.670 6.515 -15.410 1.00 86.06 158 ILE A C 1
ATOM 1285 O O . ILE A 1 158 ? -7.739 6.598 -16.004 1.00 86.06 158 ILE A O 1
ATOM 1289 N N . ARG A 1 159 ? -5.814 7.539 -15.360 1.00 83.12 159 ARG A N 1
ATOM 1290 C CA . ARG A 1 159 ? -6.094 8.842 -15.984 1.00 83.12 159 ARG A CA 1
ATOM 1291 C C . ARG A 1 159 ? -6.183 8.737 -17.504 1.00 83.12 159 ARG A C 1
ATOM 1293 O O . ARG A 1 159 ? -7.086 9.328 -18.087 1.00 83.12 159 ARG A O 1
ATOM 1300 N N . LYS A 1 160 ? -5.312 7.935 -18.126 1.00 82.44 160 LYS A N 1
ATOM 1301 C CA . LYS A 1 160 ? -5.354 7.635 -19.565 1.00 82.44 160 LYS A CA 1
ATOM 1302 C C . LYS A 1 160 ? -6.664 6.942 -19.958 1.00 82.44 160 LYS A C 1
ATOM 1304 O O . LYS A 1 160 ? -7.289 7.360 -20.924 1.00 82.44 160 LYS A O 1
ATOM 1309 N N . TYR A 1 161 ? -7.105 5.934 -19.202 1.00 77.50 161 TYR A N 1
ATOM 1310 C CA . TYR A 1 161 ? -8.293 5.139 -19.539 1.00 77.50 161 TYR A CA 1
ATOM 1311 C C . TYR A 1 161 ? -9.631 5.780 -19.143 1.00 77.50 161 TYR A C 1
ATOM 1313 O O . TYR A 1 161 ? -10.628 5.577 -19.830 1.00 77.50 161 TYR A O 1
ATOM 1321 N N . SER A 1 162 ? -9.674 6.550 -18.053 1.00 71.00 162 SER A N 1
ATOM 1322 C CA . SER A 1 162 ? -10.894 7.240 -17.589 1.00 71.00 162 SER A CA 1
ATOM 1323 C C . SER A 1 162 ? -11.129 8.594 -18.255 1.00 71.00 162 SER A C 1
ATOM 1325 O O . SER A 1 162 ? -12.226 9.135 -18.141 1.00 71.00 162 SER A O 1
ATOM 1327 N N . GLY A 1 163 ? -10.109 9.180 -18.891 1.00 67.75 163 GLY A N 1
ATOM 1328 C CA . GLY A 1 163 ? -10.172 10.557 -19.387 1.00 67.75 163 GLY A CA 1
ATOM 1329 C C . GLY A 1 163 ? -10.194 11.611 -18.272 1.00 67.75 163 GLY A C 1
ATOM 1330 O O . GLY A 1 163 ? -10.571 12.754 -18.520 1.00 67.75 163 GLY A O 1
ATOM 1331 N N . TYR A 1 164 ? -9.819 11.246 -17.041 1.00 72.25 164 TYR A N 1
ATOM 1332 C CA . TYR A 1 164 ? -9.814 12.160 -15.901 1.00 72.25 164 TYR A CA 1
ATOM 1333 C C . TYR A 1 164 ? -8.818 13.317 -16.105 1.00 72.25 164 TYR A C 1
ATOM 1335 O O . TYR A 1 164 ? -7.622 13.102 -16.333 1.00 72.25 164 TYR A O 1
ATOM 1343 N N . THR A 1 165 ? -9.299 14.547 -15.911 1.00 68.00 165 THR A N 1
ATOM 1344 C CA . THR A 1 165 ? -8.494 15.775 -15.866 1.00 68.00 165 THR A CA 1
ATOM 1345 C C . THR A 1 165 ? -8.636 16.459 -14.505 1.00 68.00 165 THR A C 1
ATOM 1347 O O . THR A 1 165 ? -9.737 16.531 -13.947 1.00 68.00 165 THR A O 1
ATOM 1350 N N . ASP A 1 166 ? -7.517 16.953 -13.965 1.00 70.56 166 ASP A N 1
ATOM 1351 C CA . ASP A 1 166 ? -7.521 17.753 -12.734 1.00 70.56 166 ASP A CA 1
ATOM 1352 C C . ASP A 1 166 ? -8.257 19.077 -12.988 1.00 70.56 166 ASP A C 1
ATOM 1354 O O . ASP A 1 166 ? -8.053 19.704 -14.031 1.00 70.56 166 ASP A O 1
ATOM 1358 N N . ASP A 1 167 ? -9.099 19.497 -12.043 1.00 67.31 167 ASP A N 1
ATOM 1359 C CA . ASP A 1 167 ? -9.704 20.829 -12.098 1.00 67.31 167 ASP A CA 1
ATOM 1360 C C . ASP A 1 167 ? -8.678 21.866 -11.636 1.00 67.31 167 ASP A C 1
ATOM 1362 O O . ASP A 1 167 ? -7.774 21.566 -10.852 1.00 67.31 167 ASP A O 1
ATOM 1366 N N . VAL A 1 168 ? -8.804 23.096 -12.125 1.00 67.00 168 VAL A N 1
ATOM 1367 C CA . VAL A 1 168 ? -7.968 24.219 -11.699 1.00 67.00 168 VAL A CA 1
ATOM 1368 C C . VAL A 1 168 ? -8.887 25.280 -11.125 1.00 67.00 168 VAL A C 1
ATOM 1370 O O . VAL A 1 168 ? -9.682 25.861 -11.858 1.00 67.00 168 VAL A O 1
ATOM 1373 N N . GLU A 1 169 ? -8.767 25.526 -9.826 1.00 62.84 169 GLU A N 1
ATOM 1374 C CA . GLU A 1 169 ? -9.436 26.635 -9.154 1.00 62.84 169 GLU A CA 1
ATOM 1375 C C . GLU A 1 169 ? -8.476 27.803 -8.971 1.00 62.84 169 GLU A C 1
ATOM 1377 O O . GLU A 1 169 ? -7.267 27.621 -8.844 1.00 62.84 169 GLU A O 1
ATOM 1382 N N . GLU A 1 170 ? -9.015 29.015 -8.961 1.00 56.22 170 GLU A N 1
ATOM 1383 C CA . GLU A 1 170 ? -8.261 30.226 -8.666 1.00 56.22 170 GLU A CA 1
ATOM 1384 C C . GLU A 1 170 ? -8.629 30.685 -7.255 1.00 56.22 170 GLU A C 1
ATOM 1386 O O . GLU A 1 170 ? -9.762 31.089 -7.002 1.00 56.22 170 GLU A O 1
ATOM 1391 N N . ILE A 1 171 ? -7.682 30.566 -6.326 1.00 59.62 171 ILE A N 1
ATOM 1392 C CA . ILE A 1 171 ? -7.843 30.955 -4.922 1.00 59.62 171 ILE A CA 1
ATOM 1393 C C . ILE A 1 171 ? -6.861 32.095 -4.676 1.00 59.62 171 ILE A C 1
ATOM 1395 O O . ILE A 1 171 ? -5.664 31.927 -4.889 1.00 59.62 171 ILE A O 1
ATOM 1399 N N . ASP A 1 172 ? -7.367 33.266 -4.287 1.00 58.62 172 ASP A N 1
ATOM 1400 C CA . ASP A 1 172 ? -6.571 34.484 -4.059 1.00 58.62 172 ASP A CA 1
ATOM 1401 C C . ASP A 1 172 ? -5.656 34.880 -5.244 1.00 58.62 172 ASP A C 1
ATOM 1403 O O . ASP A 1 172 ? -4.575 35.437 -5.062 1.00 58.62 172 ASP A O 1
ATOM 1407 N N . GLY A 1 173 ? -6.088 34.597 -6.481 1.00 62.94 173 GLY A N 1
ATOM 1408 C CA . GLY A 1 173 ? -5.323 34.869 -7.709 1.00 62.94 173 GLY A CA 1
ATOM 1409 C C . GLY A 1 173 ? -4.267 33.810 -8.054 1.00 62.94 173 GLY A C 1
ATOM 1410 O O . GLY A 1 173 ? -3.584 33.929 -9.073 1.00 62.94 173 GLY A O 1
ATOM 1411 N N . GLU A 1 174 ? -4.133 32.750 -7.248 1.00 51.03 174 GLU A N 1
ATOM 1412 C CA . GLU A 1 174 ? -3.279 31.601 -7.546 1.00 51.03 174 GLU A CA 1
ATOM 1413 C C . GLU A 1 174 ? -4.088 30.422 -8.098 1.00 51.03 174 GLU A C 1
ATOM 1415 O O . GLU A 1 174 ? -5.044 29.935 -7.490 1.00 51.03 174 GLU A O 1
ATOM 1420 N N . LYS A 1 175 ? -3.657 29.905 -9.255 1.00 54.72 175 LYS A N 1
ATOM 1421 C CA . LYS A 1 175 ? -4.208 28.681 -9.848 1.00 54.72 175 LYS A CA 1
ATOM 1422 C C . LYS A 1 175 ? -3.769 27.457 -9.046 1.00 54.72 175 LYS A C 1
ATOM 1424 O O . LYS A 1 175 ? -2.631 27.001 -9.161 1.00 54.72 175 LYS A O 1
ATOM 1429 N N . THR A 1 176 ? -4.692 26.889 -8.285 1.00 56.28 176 THR A N 1
ATOM 1430 C CA . THR A 1 176 ? -4.513 25.664 -7.511 1.00 56.28 176 THR A CA 1
ATOM 1431 C C . THR A 1 176 ? -5.221 24.508 -8.208 1.00 56.28 176 THR A C 1
ATOM 1433 O O . THR A 1 176 ? -6.425 24.538 -8.443 1.00 56.28 176 THR A O 1
ATOM 1436 N N . ALA A 1 177 ? -4.475 23.455 -8.542 1.00 59.06 177 ALA A N 1
ATOM 1437 C CA . ALA A 1 177 ? -5.070 22.241 -9.089 1.00 59.06 177 ALA A CA 1
ATOM 1438 C C . ALA A 1 177 ? -5.784 21.438 -7.987 1.00 59.06 177 ALA A C 1
ATOM 1440 O O . ALA A 1 177 ? -5.147 21.002 -7.021 1.00 59.06 177 ALA A O 1
ATOM 1441 N N . ILE A 1 178 ? -7.078 21.178 -8.169 1.00 58.06 178 ILE A N 1
ATOM 1442 C CA . ILE A 1 178 ? -7.825 20.178 -7.406 1.00 58.06 178 ILE A CA 1
ATOM 1443 C C . ILE A 1 178 ? -7.543 18.827 -8.051 1.00 58.06 178 ILE A C 1
ATOM 1445 O O . ILE A 1 178 ? -8.206 18.376 -8.985 1.00 58.06 178 ILE A O 1
ATOM 1449 N N . ALA A 1 179 ? -6.480 18.204 -7.558 1.00 63.47 179 ALA A N 1
ATOM 1450 C CA . ALA A 1 179 ? -5.987 16.939 -8.061 1.00 63.47 179 ALA A CA 1
ATOM 1451 C C . ALA A 1 179 ? -6.060 15.873 -6.975 1.00 63.47 179 ALA A C 1
ATOM 1453 O O . ALA A 1 179 ? -5.510 16.055 -5.884 1.00 63.47 179 ALA A O 1
ATOM 1454 N N . SER A 1 180 ? -6.659 14.726 -7.301 1.00 70.25 180 SER A N 1
ATOM 1455 C CA . SER A 1 180 ? -6.510 13.553 -6.449 1.00 70.25 180 SER A CA 1
ATOM 1456 C C . SER A 1 180 ? -5.050 13.094 -6.401 1.00 70.25 180 SER A C 1
ATOM 1458 O O . SER A 1 180 ? -4.318 13.110 -7.405 1.00 70.25 180 SER A O 1
ATOM 1460 N N . ARG A 1 181 ? -4.636 12.658 -5.211 1.00 78.88 181 ARG A N 1
ATOM 1461 C CA . ARG A 1 181 ? -3.284 12.180 -4.918 1.00 78.88 181 ARG A CA 1
ATOM 1462 C C . ARG A 1 181 ? -3.159 10.652 -4.973 1.00 78.88 181 ARG A C 1
ATOM 1464 O O . ARG A 1 181 ? -2.149 10.145 -4.486 1.00 78.88 181 ARG A O 1
ATOM 1471 N N . ILE A 1 182 ? -4.113 9.925 -5.579 1.00 89.75 182 ILE A N 1
ATOM 1472 C CA . ILE A 1 182 ? -3.998 8.458 -5.695 1.00 89.75 182 ILE A CA 1
ATOM 1473 C C . ILE A 1 182 ? -2.678 8.063 -6.364 1.00 89.75 182 ILE A C 1
ATOM 1475 O O . ILE A 1 182 ? -2.230 8.696 -7.331 1.00 89.75 182 ILE A O 1
ATOM 1479 N N . ASN A 1 183 ? -2.085 6.975 -5.880 1.00 94.12 183 ASN A N 1
ATOM 1480 C CA . ASN A 1 183 ? -0.969 6.313 -6.545 1.00 94.12 183 ASN A CA 1
ATOM 1481 C C . ASN A 1 183 ? -1.474 5.334 -7.610 1.00 94.12 183 ASN A C 1
ATOM 1483 O O . ASN A 1 183 ? -0.867 5.256 -8.678 1.00 94.12 183 ASN A O 1
ATOM 1487 N N . GLY A 1 184 ? -2.614 4.683 -7.364 1.00 94.81 184 GLY A N 1
ATOM 1488 C CA . GLY A 1 184 ? -3.300 3.803 -8.310 1.00 94.81 184 GLY A CA 1
ATOM 1489 C C . GLY A 1 184 ? -4.479 3.075 -7.670 1.00 94.81 184 GLY A C 1
ATOM 1490 O O . GLY A 1 184 ? -4.904 3.447 -6.579 1.00 94.81 184 GLY A O 1
ATOM 1491 N N . THR A 1 185 ? -4.970 2.034 -8.333 1.00 95.12 185 THR A N 1
ATOM 1492 C CA . THR A 1 185 ? -6.123 1.233 -7.905 1.00 95.12 185 THR A CA 1
ATOM 1493 C C . THR A 1 185 ? -5.789 -0.248 -8.017 1.00 95.12 185 THR A C 1
ATOM 1495 O O . THR A 1 185 ? -5.320 -0.704 -9.061 1.00 95.12 185 THR A O 1
ATOM 1498 N N . LEU A 1 186 ? -6.035 -0.985 -6.937 1.00 95.50 186 LEU A N 1
ATOM 1499 C CA . LEU A 1 186 ? -5.998 -2.440 -6.883 1.00 95.50 186 LEU A CA 1
ATOM 1500 C C . LEU A 1 186 ? -7.404 -2.977 -7.150 1.00 95.50 186 LEU A C 1
ATOM 1502 O O . LEU A 1 186 ? -8.344 -2.588 -6.460 1.00 95.50 186 LEU A O 1
ATOM 1506 N N . LEU A 1 187 ? -7.529 -3.873 -8.122 1.00 92.38 187 LEU A N 1
ATOM 1507 C CA . LEU A 1 187 ? -8.722 -4.684 -8.340 1.00 92.38 187 LEU A CA 1
ATOM 1508 C C . LEU A 1 187 ? -8.407 -6.105 -7.888 1.00 92.38 187 LEU A C 1
ATOM 1510 O O . LEU A 1 187 ? -7.405 -6.675 -8.327 1.00 92.38 187 LEU A O 1
ATOM 1514 N N . SER A 1 188 ? -9.220 -6.668 -7.000 1.00 91.94 188 SER A N 1
ATOM 1515 C CA . SER A 1 188 ? -8.950 -7.992 -6.443 1.00 91.94 188 SER A CA 1
ATOM 1516 C C . SER A 1 188 ? -10.214 -8.736 -6.037 1.00 91.94 188 SER A C 1
ATOM 1518 O O . SER A 1 188 ? -11.277 -8.136 -5.879 1.00 91.94 188 SER A O 1
ATOM 1520 N N . ALA A 1 189 ? -10.084 -10.044 -5.815 1.00 89.12 189 ALA A N 1
ATOM 1521 C CA . ALA A 1 189 ? -11.169 -10.861 -5.273 1.00 89.12 189 ALA A CA 1
ATOM 1522 C C . ALA A 1 189 ? -11.577 -10.444 -3.847 1.00 89.12 189 ALA A C 1
ATOM 1524 O O . ALA A 1 189 ? -12.724 -10.642 -3.458 1.00 89.12 189 ALA A O 1
ATOM 1525 N N . GLY A 1 190 ? -10.654 -9.860 -3.078 1.00 90.62 190 GLY A N 1
ATOM 1526 C CA . GLY A 1 190 ? -10.915 -9.367 -1.725 1.00 90.62 190 GLY A CA 1
ATOM 1527 C C . GLY A 1 190 ? -11.522 -7.966 -1.652 1.00 90.62 190 GLY A C 1
ATOM 1528 O O . GLY A 1 190 ? -11.823 -7.501 -0.556 1.00 90.62 190 GLY A O 1
ATOM 1529 N N . GLY A 1 191 ? -11.684 -7.287 -2.791 1.00 91.00 191 GLY A N 1
ATOM 1530 C CA . GLY A 1 191 ? -12.216 -5.929 -2.887 1.00 91.00 191 GLY A CA 1
ATOM 1531 C C . GLY A 1 191 ? -11.439 -5.054 -3.871 1.00 91.00 191 GLY A C 1
ATOM 1532 O O . GLY A 1 191 ? -10.343 -5.401 -4.325 1.00 91.00 191 GLY A O 1
ATOM 1533 N N . ASN A 1 192 ? -12.002 -3.891 -4.193 1.00 92.88 192 ASN A N 1
ATOM 1534 C CA . ASN A 1 192 ? -11.314 -2.867 -4.975 1.00 92.88 192 ASN A CA 1
ATOM 1535 C C . ASN A 1 192 ? -10.838 -1.749 -4.052 1.00 92.88 192 ASN A C 1
ATOM 1537 O O . ASN A 1 192 ? -11.610 -1.243 -3.236 1.00 92.88 192 ASN A O 1
ATOM 1541 N N . TYR A 1 193 ? -9.591 -1.320 -4.226 1.00 95.62 193 TYR A N 1
ATOM 1542 C CA . TYR A 1 193 ? -8.961 -0.350 -3.339 1.00 95.62 193 TYR A CA 1
ATOM 1543 C C . TYR A 1 193 ? -8.290 0.761 -4.127 1.00 95.62 193 TYR A C 1
ATOM 1545 O O . TYR A 1 193 ? -7.404 0.505 -4.945 1.00 95.62 193 TYR A O 1
ATOM 1553 N N . ASN A 1 194 ? -8.627 2.012 -3.821 1.00 95.25 194 ASN A N 1
ATOM 1554 C CA . ASN A 1 194 ? -7.740 3.114 -4.178 1.00 95.25 194 ASN A CA 1
ATOM 1555 C C . ASN A 1 194 ? -6.542 3.129 -3.238 1.00 95.25 194 ASN A C 1
ATOM 1557 O O . ASN A 1 194 ? -6.684 3.031 -2.024 1.00 95.25 194 ASN A O 1
ATOM 1561 N N . VAL A 1 195 ? -5.346 3.236 -3.807 1.00 96.75 195 VAL A N 1
ATOM 1562 C CA . VAL A 1 195 ? -4.097 3.083 -3.068 1.00 96.75 195 VAL A CA 1
ATOM 1563 C C . VAL A 1 195 ? -3.363 4.409 -3.008 1.00 96.75 195 VAL A C 1
ATOM 1565 O O . VAL A 1 195 ? -3.119 5.063 -4.029 1.00 96.75 195 VAL A O 1
ATOM 1568 N N . TYR A 1 196 ? -2.967 4.769 -1.796 1.00 94.50 196 TYR A N 1
ATOM 1569 C CA . TYR A 1 196 ? -2.261 5.994 -1.458 1.00 94.50 196 TYR A CA 1
ATOM 1570 C C . TYR A 1 196 ? -0.965 5.674 -0.728 1.00 94.50 196 TYR A C 1
ATOM 1572 O O . TYR A 1 196 ? -0.853 4.655 -0.052 1.00 94.50 196 TYR A O 1
ATOM 1580 N N . HIS A 1 197 ? 0.008 6.579 -0.807 1.00 94.50 197 HIS A N 1
ATOM 1581 C CA . HIS A 1 197 ? 1.253 6.447 -0.068 1.00 94.50 197 HIS A CA 1
ATOM 1582 C C . HIS A 1 197 ? 1.690 7.769 0.582 1.00 94.50 197 HIS A C 1
ATOM 1584 O O . HIS A 1 197 ? 2.029 8.765 -0.069 1.00 94.50 197 HIS A O 1
ATOM 1590 N N . PHE A 1 198 ? 1.690 7.782 1.914 1.00 90.62 198 PHE A N 1
ATOM 1591 C CA . PHE A 1 198 ? 2.024 8.943 2.738 1.00 90.62 198 PHE A CA 1
ATOM 1592 C C . PHE A 1 198 ? 3.533 9.093 2.951 1.00 90.62 198 PHE A C 1
ATOM 1594 O O . PHE A 1 198 ? 4.006 10.185 3.263 1.00 90.62 198 PHE A O 1
ATOM 1601 N N . GLY A 1 199 ? 4.327 8.049 2.716 1.00 90.12 199 GLY A N 1
ATOM 1602 C CA . GLY A 1 199 ? 5.748 8.067 3.048 1.00 90.12 199 GLY A CA 1
ATOM 1603 C C . GLY A 1 199 ? 5.941 8.462 4.516 1.00 90.12 199 GLY A C 1
ATOM 1604 O O . GLY A 1 199 ? 5.442 7.774 5.402 1.00 90.12 199 GLY A O 1
ATOM 1605 N N . LYS A 1 200 ? 6.629 9.586 4.759 1.00 87.38 200 LYS A N 1
ATOM 1606 C CA . LYS A 1 200 ? 6.881 10.148 6.104 1.00 87.38 200 LYS A CA 1
ATOM 1607 C C . LYS A 1 200 ? 5.937 11.283 6.535 1.00 87.38 200 LYS A C 1
ATOM 1609 O O . LYS A 1 200 ? 6.042 11.759 7.657 1.00 87.38 200 LYS A O 1
ATOM 1614 N N . ASP A 1 201 ? 5.071 11.760 5.641 1.00 81.75 201 ASP A N 1
ATOM 1615 C CA . ASP A 1 201 ? 4.274 12.975 5.849 1.00 81.75 201 ASP A CA 1
ATOM 1616 C C . ASP A 1 201 ? 2.821 12.736 5.418 1.00 81.75 201 ASP A C 1
ATOM 1618 O O . ASP A 1 201 ? 2.574 12.301 4.288 1.00 81.75 201 ASP A O 1
ATOM 1622 N N . ILE A 1 202 ? 1.848 13.098 6.260 1.00 78.00 202 ILE A N 1
ATOM 1623 C CA . ILE A 1 202 ? 0.438 13.067 5.851 1.00 78.00 202 ILE A CA 1
ATOM 1624 C C . ILE A 1 202 ? 0.203 14.159 4.805 1.00 78.00 202 ILE A C 1
ATOM 1626 O O . ILE A 1 202 ? 0.566 15.320 5.010 1.00 78.00 202 ILE A O 1
ATOM 1630 N N . GLN A 1 203 ? -0.401 13.792 3.677 1.00 73.81 203 GLN A N 1
ATOM 1631 C CA . GLN A 1 203 ? -0.788 14.759 2.652 1.00 73.81 203 GLN A CA 1
ATOM 1632 C C . GLN A 1 203 ? -2.145 15.390 2.986 1.00 73.81 203 GLN A C 1
ATOM 1634 O O . GLN A 1 203 ? -2.952 14.810 3.704 1.00 73.81 203 GLN A O 1
ATOM 1639 N N . THR A 1 204 ? -2.400 16.588 2.466 1.00 70.38 204 THR A N 1
ATOM 1640 C CA . THR A 1 204 ? -3.723 17.222 2.532 1.00 70.38 204 THR A CA 1
ATOM 1641 C C . THR A 1 204 ? -4.553 16.839 1.315 1.00 70.38 204 THR A C 1
ATOM 1643 O O . THR A 1 204 ? -4.039 16.894 0.195 1.00 70.38 204 THR A O 1
ATOM 1646 N N . TRP A 1 205 ? -5.829 16.530 1.532 1.00 71.12 205 TRP A N 1
ATOM 1647 C CA . TRP A 1 205 ? -6.750 16.042 0.505 1.00 71.12 205 TRP A CA 1
ATOM 1648 C C . TRP A 1 205 ? -7.835 17.071 0.220 1.00 71.12 205 TRP A C 1
ATOM 1650 O O . TRP A 1 205 ? -8.177 17.882 1.082 1.00 71.12 205 TRP A O 1
ATOM 1660 N N . SER A 1 206 ? -8.400 16.996 -0.982 1.00 73.62 206 SER A N 1
ATOM 1661 C CA . SER A 1 206 ? -9.693 17.610 -1.276 1.00 73.62 206 SER A CA 1
ATOM 1662 C C . SER A 1 206 ? -10.717 16.486 -1.387 1.00 73.62 206 SER A C 1
ATOM 1664 O O . SER A 1 206 ? -10.552 15.591 -2.215 1.00 73.62 206 SER A O 1
ATOM 1666 N N . ALA A 1 207 ? -11.762 16.511 -0.556 1.00 76.38 207 ALA A N 1
ATOM 1667 C CA . ALA A 1 207 ? -12.822 15.501 -0.616 1.00 76.38 207 ALA A CA 1
ATOM 1668 C C . ALA A 1 207 ? -13.448 15.443 -2.022 1.00 76.38 207 ALA A C 1
ATOM 1670 O O . ALA A 1 207 ? -13.684 14.370 -2.565 1.00 76.38 207 ALA A O 1
ATOM 1671 N N . GLN A 1 208 ? -13.614 16.606 -2.658 1.00 78.81 208 GLN A N 1
ATOM 1672 C CA . GLN A 1 208 ? -14.124 16.724 -4.022 1.00 78.81 208 GLN A CA 1
ATOM 1673 C C . GLN A 1 208 ? -13.230 16.028 -5.056 1.00 78.81 208 GLN A C 1
ATOM 1675 O O . GLN A 1 208 ? -13.738 15.278 -5.887 1.00 78.81 208 GLN A O 1
ATOM 1680 N N . GLY A 1 209 ? -11.909 16.235 -5.004 1.00 79.88 209 GLY A N 1
ATOM 1681 C CA . GLY A 1 209 ? -10.978 15.589 -5.930 1.00 79.88 209 GLY A CA 1
ATOM 1682 C C . GLY A 1 209 ? -10.958 14.068 -5.771 1.00 79.88 209 GLY A C 1
ATOM 1683 O O . GLY A 1 209 ? -10.932 13.345 -6.769 1.00 79.88 209 GLY A O 1
ATOM 1684 N N . GLU A 1 210 ? -11.027 13.577 -4.530 1.00 84.31 210 GLU A N 1
ATOM 1685 C CA . GLU A 1 210 ? -11.068 12.137 -4.248 1.00 84.31 210 GLU A CA 1
ATOM 1686 C C . GLU A 1 210 ? -12.405 11.502 -4.665 1.00 84.31 210 GLU A C 1
ATOM 1688 O O . GLU A 1 210 ? -12.416 10.463 -5.326 1.00 84.31 210 GLU A O 1
ATOM 1693 N N . TYR A 1 211 ? -13.536 12.162 -4.400 1.00 84.81 211 TYR A N 1
ATOM 1694 C CA . TYR A 1 211 ? -14.845 11.696 -4.863 1.00 84.81 211 TYR A CA 1
ATOM 1695 C C . TYR A 1 211 ? -14.945 11.677 -6.395 1.00 84.81 211 TYR A C 1
ATOM 1697 O O . TYR A 1 211 ? -15.463 10.721 -6.985 1.00 84.81 211 TYR A O 1
ATOM 1705 N N . LYS A 1 212 ? -14.407 12.711 -7.059 1.00 85.88 212 LYS A N 1
ATOM 1706 C CA . LYS A 1 212 ? -14.364 12.799 -8.522 1.00 85.88 212 LYS A CA 1
ATOM 1707 C C . LYS A 1 212 ? -13.591 11.618 -9.098 1.00 85.88 212 LYS A C 1
ATOM 1709 O O . LYS A 1 212 ? -14.143 10.884 -9.912 1.00 85.88 212 LYS A O 1
ATOM 1714 N N . ILE A 1 213 ? -12.344 11.391 -8.673 1.00 85.88 213 ILE A N 1
ATOM 1715 C CA . ILE A 1 213 ? -11.544 10.300 -9.247 1.00 85.88 213 ILE A CA 1
ATOM 1716 C C . ILE A 1 213 ? -12.151 8.924 -8.952 1.00 85.88 213 ILE A C 1
ATOM 1718 O O . ILE A 1 213 ? -12.181 8.091 -9.855 1.00 85.88 213 ILE A O 1
ATOM 1722 N N . LYS A 1 214 ? -12.702 8.705 -7.745 1.00 89.25 214 LYS A N 1
ATOM 1723 C CA . LYS A 1 214 ? -13.436 7.480 -7.389 1.00 89.25 214 LYS A CA 1
ATOM 1724 C C . LYS A 1 214 ? -14.566 7.235 -8.389 1.00 89.25 214 LYS A C 1
ATOM 1726 O O . LYS A 1 214 ? -14.606 6.178 -9.010 1.00 89.25 214 LYS A O 1
ATOM 1731 N N . SER A 1 215 ? -15.401 8.244 -8.636 1.00 87.06 215 SER A N 1
ATOM 1732 C CA . SER A 1 215 ? -16.521 8.155 -9.584 1.00 87.06 215 SER A CA 1
ATOM 1733 C C . SER A 1 215 ? -16.057 7.866 -11.018 1.00 87.06 215 SER A C 1
ATOM 1735 O O . SER A 1 215 ? -16.638 7.030 -11.706 1.00 87.06 215 SER A O 1
ATOM 1737 N N . PHE A 1 216 ? -14.981 8.518 -11.476 1.00 86.31 216 PHE A N 1
ATOM 1738 C CA . PHE A 1 216 ? -14.395 8.258 -12.796 1.00 86.31 216 PHE A CA 1
ATOM 1739 C C . PHE A 1 216 ? -13.877 6.823 -12.928 1.00 86.31 216 PHE A C 1
ATOM 1741 O O . PHE A 1 216 ? -14.096 6.195 -13.962 1.00 86.31 216 PHE A O 1
ATOM 1748 N N . ILE A 1 217 ? -13.222 6.293 -11.892 1.00 88.00 217 ILE A N 1
ATOM 1749 C CA . ILE A 1 217 ? -12.753 4.905 -11.876 1.00 88.00 217 ILE A CA 1
ATOM 1750 C C . ILE A 1 217 ? -13.940 3.948 -11.899 1.00 88.00 217 ILE A C 1
ATOM 1752 O O . ILE A 1 217 ? -13.960 3.062 -12.742 1.00 88.00 217 ILE A O 1
ATOM 1756 N N . GLN A 1 218 ? -14.954 4.140 -11.054 1.00 88.88 218 GLN A N 1
ATOM 1757 C CA . GLN A 1 218 ? -16.136 3.271 -11.037 1.00 88.88 218 GLN A CA 1
ATOM 1758 C C . GLN A 1 218 ? -16.861 3.264 -12.389 1.00 88.88 218 GLN A C 1
ATOM 1760 O O . GLN A 1 218 ? -17.216 2.199 -12.886 1.00 88.88 218 GLN A O 1
ATOM 1765 N N . ASN A 1 219 ? -17.013 4.428 -13.029 1.00 83.38 219 ASN A N 1
ATOM 1766 C CA . ASN A 1 219 ? -17.609 4.533 -14.364 1.00 83.38 219 ASN A CA 1
ATOM 1767 C C . ASN A 1 219 ? -16.753 3.854 -15.439 1.00 83.38 219 ASN A C 1
ATOM 1769 O O . ASN A 1 219 ? -17.283 3.174 -16.314 1.00 83.38 219 ASN A O 1
ATOM 1773 N N . MET A 1 220 ? -15.429 4.025 -15.376 1.00 81.62 220 MET A N 1
ATOM 1774 C CA . MET A 1 220 ? -14.494 3.328 -16.257 1.00 81.62 220 MET A CA 1
ATOM 1775 C C . MET A 1 220 ? -14.641 1.814 -16.075 1.00 81.62 220 MET A C 1
ATOM 1777 O O . MET A 1 220 ? -14.902 1.108 -17.044 1.00 81.62 220 MET A O 1
ATOM 1781 N N . LEU A 1 221 ? -14.562 1.324 -14.837 1.00 81.00 221 LEU A N 1
ATOM 1782 C CA . LEU A 1 221 ? -14.714 -0.086 -14.499 1.00 81.00 221 LEU A CA 1
ATOM 1783 C C . LEU A 1 221 ? -16.065 -0.631 -14.962 1.00 81.00 221 LEU A C 1
ATOM 1785 O O . LEU A 1 221 ? -16.078 -1.667 -15.604 1.00 81.00 221 LEU A O 1
ATOM 1789 N N . ALA A 1 222 ? -17.177 0.077 -14.768 1.00 80.44 222 ALA A N 1
ATOM 1790 C CA . ALA A 1 222 ? -18.495 -0.364 -15.233 1.00 80.44 222 ALA A CA 1
ATOM 1791 C C . ALA A 1 222 ? -18.576 -0.592 -16.760 1.00 80.44 222 ALA A C 1
ATOM 1793 O O . ALA A 1 222 ? -19.418 -1.359 -17.230 1.00 80.44 222 ALA A O 1
ATOM 1794 N N . ASN A 1 223 ? -17.702 0.049 -17.547 1.00 74.56 223 ASN A N 1
ATOM 1795 C CA . ASN A 1 223 ? -17.613 -0.176 -18.991 1.00 74.56 223 ASN A CA 1
ATOM 1796 C C . ASN A 1 223 ? -16.790 -1.428 -19.352 1.00 74.56 223 ASN A C 1
ATOM 1798 O O . ASN A 1 223 ? -17.046 -2.046 -20.392 1.00 74.56 223 ASN A O 1
ATOM 1802 N N . TYR A 1 224 ? -15.827 -1.810 -18.505 1.00 70.69 224 TYR A N 1
ATOM 1803 C CA . TYR A 1 224 ? -14.860 -2.886 -18.761 1.00 70.69 224 TYR A CA 1
ATOM 1804 C C . TYR A 1 224 ? -15.118 -4.171 -17.972 1.00 70.69 224 TYR A C 1
ATOM 1806 O O . TYR A 1 224 ? -14.732 -5.237 -18.441 1.00 70.69 224 TYR A O 1
ATOM 1814 N N . ILE A 1 225 ? -15.768 -4.088 -16.814 1.00 73.62 225 ILE A N 1
ATOM 1815 C CA . ILE A 1 225 ? -16.098 -5.197 -15.920 1.00 73.62 225 ILE A CA 1
ATOM 1816 C C . ILE A 1 225 ? -17.566 -5.120 -15.474 1.00 73.62 225 ILE A C 1
ATOM 1818 O O . ILE A 1 225 ? -18.192 -4.062 -15.533 1.00 73.62 225 ILE A O 1
ATOM 1822 N N . ASN A 1 226 ? -18.139 -6.248 -15.051 1.00 67.88 226 ASN A N 1
ATOM 1823 C CA . ASN A 1 226 ? -19.516 -6.308 -14.555 1.00 67.88 226 ASN A CA 1
ATOM 1824 C C . ASN A 1 226 ? -19.767 -5.330 -13.391 1.00 67.88 226 ASN A C 1
ATOM 1826 O O . ASN A 1 226 ? -18.902 -5.096 -12.548 1.00 67.88 226 ASN A O 1
ATOM 1830 N N . LYS A 1 227 ? -20.993 -4.789 -13.335 1.00 60.44 227 LYS A N 1
ATOM 1831 C CA . LYS A 1 227 ? -21.389 -3.681 -12.446 1.00 60.44 227 LYS A CA 1
ATOM 1832 C C . LYS A 1 227 ? -21.264 -3.995 -10.947 1.00 60.44 227 LYS A C 1
ATOM 1834 O O . LYS A 1 227 ? -20.983 -3.099 -10.165 1.00 60.44 227 LYS A O 1
ATOM 1839 N N . GLU A 1 228 ? -21.442 -5.245 -10.532 1.00 64.44 228 GLU A N 1
ATOM 1840 C CA . GLU A 1 228 ? -21.264 -5.635 -9.121 1.00 64.44 228 GLU A CA 1
ATOM 1841 C C . GLU A 1 228 ? -19.786 -5.603 -8.698 1.00 64.44 228 GLU A C 1
ATOM 1843 O O . GLU A 1 228 ? -19.471 -5.311 -7.551 1.00 64.44 228 GLU A O 1
ATOM 1848 N N . SER A 1 229 ? -18.864 -5.801 -9.644 1.00 65.75 229 SER A N 1
ATOM 1849 C CA . SER A 1 229 ? -17.418 -5.794 -9.403 1.00 65.75 229 SER A CA 1
ATOM 1850 C C . SER A 1 229 ? -16.774 -4.415 -9.582 1.00 65.75 229 SER A C 1
ATOM 1852 O O . SER A 1 229 ? -15.556 -4.307 -9.469 1.00 65.75 229 SER A O 1
ATOM 1854 N N . CYS A 1 230 ? -17.545 -3.360 -9.879 1.00 74.12 230 CYS A N 1
ATOM 1855 C CA . CYS A 1 230 ? -17.011 -2.015 -10.127 1.00 74.12 230 CYS A CA 1
ATOM 1856 C C . CYS A 1 230 ? -17.104 -1.070 -8.917 1.00 74.12 230 CYS A C 1
ATOM 1858 O O . CYS A 1 230 ? -16.727 0.098 -9.033 1.00 74.12 230 CYS A O 1
ATOM 1860 N N . MET A 1 231 ? -17.624 -1.531 -7.774 1.00 84.81 231 MET A N 1
ATOM 1861 C CA . MET A 1 231 ? -17.722 -0.710 -6.564 1.00 84.81 231 MET A CA 1
ATOM 1862 C C . MET A 1 231 ? -16.338 -0.462 -5.957 1.00 84.81 231 MET A C 1
ATOM 1864 O O . MET A 1 231 ? -15.504 -1.362 -5.912 1.00 84.81 231 MET A O 1
ATOM 1868 N N . LEU A 1 232 ? -16.082 0.781 -5.542 1.00 89.12 232 LEU A N 1
ATOM 1869 C CA . LEU A 1 232 ? -14.785 1.252 -5.050 1.00 89.12 232 LEU A CA 1
ATOM 1870 C C . LEU A 1 232 ? -14.986 2.010 -3.737 1.00 89.12 232 LEU A C 1
ATOM 1872 O O . LEU A 1 232 ? -14.825 3.227 -3.661 1.00 89.12 232 LEU A O 1
ATOM 1876 N N . GLU A 1 233 ? -15.439 1.286 -2.723 1.00 90.81 233 GLU A N 1
ATOM 1877 C CA . GLU A 1 233 ? -15.807 1.837 -1.413 1.00 90.81 233 GLU A CA 1
ATOM 1878 C C . GLU A 1 233 ? -14.628 1.896 -0.446 1.00 90.81 233 GLU A C 1
ATOM 1880 O O . GLU A 1 233 ? -14.678 2.644 0.526 1.00 90.81 233 GLU A O 1
ATOM 1885 N N . SER A 1 234 ? -13.534 1.205 -0.767 1.00 94.50 234 SER A N 1
ATOM 1886 C CA . SER A 1 234 ? -12.388 1.063 0.117 1.00 94.50 234 SER A CA 1
ATOM 1887 C C . SER A 1 234 ? -11.120 1.725 -0.427 1.00 94.50 234 SER A C 1
ATOM 1889 O O . SER A 1 234 ? -10.909 1.867 -1.638 1.00 94.50 234 SER A O 1
ATOM 1891 N N . ALA A 1 235 ? -10.222 2.088 0.485 1.00 95.50 235 ALA A N 1
ATOM 1892 C CA . ALA A 1 235 ? -8.888 2.568 0.157 1.00 95.50 235 ALA A CA 1
ATOM 1893 C C . ALA A 1 235 ? -7.813 1.955 1.062 1.00 95.50 235 ALA A C 1
ATOM 1895 O O . ALA A 1 235 ? -8.068 1.625 2.215 1.00 95.50 235 ALA A O 1
ATOM 1896 N N . ILE A 1 236 ? -6.595 1.834 0.532 1.00 97.56 236 ILE A N 1
ATOM 1897 C CA . ILE A 1 236 ? -5.392 1.426 1.263 1.00 97.56 236 ILE A CA 1
ATOM 1898 C C . ILE A 1 236 ? -4.435 2.613 1.323 1.00 97.56 236 ILE A C 1
ATOM 1900 O O . ILE A 1 236 ? -4.117 3.226 0.302 1.00 97.56 236 ILE A O 1
ATOM 1904 N N . ILE A 1 237 ? -3.920 2.910 2.510 1.00 96.06 237 ILE A N 1
ATOM 1905 C CA . ILE A 1 237 ? -2.892 3.920 2.726 1.00 96.06 237 ILE A CA 1
ATOM 1906 C C . ILE A 1 237 ? -1.619 3.255 3.227 1.00 96.06 237 ILE A C 1
ATOM 1908 O O . ILE A 1 237 ? -1.581 2.674 4.308 1.00 96.06 237 ILE A O 1
ATOM 1912 N N . LEU A 1 238 ? -0.547 3.439 2.467 1.00 97.50 238 LEU A N 1
ATOM 1913 C CA . LEU A 1 238 ? 0.795 3.013 2.827 1.00 97.50 238 LEU A CA 1
ATOM 1914 C C . LEU A 1 238 ? 1.550 4.139 3.534 1.00 97.50 238 LEU A C 1
ATOM 1916 O O . LEU A 1 238 ? 1.618 5.262 3.026 1.00 97.50 238 LEU A O 1
ATOM 1920 N N . ALA A 1 239 ? 2.207 3.848 4.650 1.00 95.50 239 ALA A N 1
ATOM 1921 C CA . ALA A 1 239 ? 3.096 4.785 5.342 1.00 95.50 239 ALA A CA 1
ATOM 1922 C C . ALA A 1 239 ? 4.407 4.098 5.733 1.00 95.50 239 ALA A C 1
ATOM 1924 O O . ALA A 1 239 ? 4.440 2.887 5.898 1.00 95.50 239 ALA A O 1
ATOM 1925 N N . TYR A 1 240 ? 5.505 4.842 5.885 1.00 94.38 240 TYR A N 1
ATOM 1926 C CA . TYR A 1 240 ? 6.743 4.233 6.400 1.00 94.38 240 TYR A CA 1
ATOM 1927 C C . TYR A 1 240 ? 6.645 3.871 7.885 1.00 94.38 240 TYR A C 1
ATOM 1929 O O . TYR A 1 240 ? 7.411 3.037 8.349 1.00 94.38 240 TYR A O 1
ATOM 1937 N N . ASP A 1 241 ? 5.735 4.527 8.602 1.00 94.00 241 ASP A N 1
ATOM 1938 C CA . ASP A 1 241 ? 5.501 4.376 10.031 1.00 94.00 241 ASP A CA 1
ATOM 1939 C C . ASP A 1 241 ? 4.003 4.590 10.301 1.00 94.00 241 ASP A C 1
ATOM 1941 O O . ASP A 1 241 ? 3.420 5.573 9.828 1.00 94.00 241 ASP A O 1
ATOM 1945 N N . LEU A 1 242 ? 3.379 3.659 11.026 1.00 95.12 242 LEU A N 1
ATOM 1946 C CA . LEU A 1 242 ? 1.963 3.729 11.386 1.00 95.12 242 LEU A CA 1
ATOM 1947 C C . LEU A 1 242 ? 1.686 4.786 12.466 1.00 95.12 242 LEU A C 1
ATOM 1949 O O . LEU A 1 242 ? 0.602 5.367 12.473 1.00 95.12 242 LEU A O 1
ATOM 1953 N N . CYS A 1 243 ? 2.663 5.139 13.305 1.00 93.00 243 CYS A N 1
ATOM 1954 C CA . CYS A 1 243 ? 2.515 6.198 14.311 1.00 93.00 243 CYS A CA 1
ATOM 1955 C C . CYS A 1 243 ? 2.228 7.572 13.676 1.00 93.00 243 CYS A C 1
ATOM 1957 O O . CYS A 1 243 ? 1.665 8.470 14.302 1.00 93.00 243 CYS A O 1
ATOM 1959 N N . LEU A 1 244 ? 2.491 7.730 12.372 1.00 90.56 244 LEU A N 1
ATOM 1960 C CA . LEU A 1 244 ? 2.069 8.902 11.607 1.00 90.56 244 LEU A CA 1
ATOM 1961 C C . LEU A 1 244 ? 0.555 9.174 11.724 1.00 90.56 244 LEU A C 1
ATOM 1963 O O . LEU A 1 244 ? 0.148 10.339 11.723 1.00 90.56 244 LEU A O 1
ATOM 1967 N N . PHE A 1 245 ? -0.274 8.131 11.842 1.00 90.75 245 PHE A N 1
ATOM 1968 C CA . PHE A 1 245 ? -1.736 8.235 11.879 1.00 90.75 245 PHE A CA 1
ATOM 1969 C C . PHE A 1 245 ? -2.293 8.792 13.199 1.00 90.75 245 PHE A C 1
ATOM 1971 O O . PHE A 1 245 ? -3.434 9.259 13.221 1.00 90.75 245 PHE A O 1
ATOM 1978 N N . GLU A 1 246 ? -1.493 8.874 14.266 1.00 89.44 246 GLU A N 1
ATOM 1979 C CA . GLU A 1 246 ? -1.866 9.562 15.516 1.00 89.44 246 GLU A CA 1
ATOM 1980 C C . GLU A 1 246 ? -2.314 11.006 15.261 1.00 89.44 246 GLU A C 1
ATOM 1982 O O . GLU A 1 246 ? -3.304 11.489 15.814 1.00 89.44 246 GLU A O 1
ATOM 1987 N N . ARG A 1 247 ? -1.624 11.680 14.334 1.00 84.06 247 ARG A N 1
ATOM 1988 C CA . ARG A 1 247 ? -1.888 13.075 13.955 1.00 84.06 247 ARG A CA 1
ATOM 1989 C C . ARG A 1 247 ? -3.214 13.253 13.212 1.00 84.06 247 ARG A C 1
ATOM 1991 O O . ARG A 1 247 ? -3.638 14.389 13.024 1.00 84.06 247 ARG A O 1
ATOM 1998 N N . ILE A 1 248 ? -3.838 12.167 12.749 1.00 83.06 248 ILE A N 1
ATOM 1999 C CA . ILE A 1 248 ? -5.181 12.181 12.149 1.00 83.06 248 ILE A CA 1
ATOM 2000 C C . ILE A 1 248 ? -6.254 11.963 13.219 1.00 83.06 248 ILE A C 1
ATOM 2002 O O . ILE A 1 248 ? -7.351 12.515 13.113 1.00 83.06 248 ILE A O 1
ATOM 2006 N N . ILE A 1 249 ? -5.939 11.196 14.267 1.00 85.25 249 ILE A N 1
ATOM 2007 C CA . ILE A 1 249 ? -6.852 10.973 15.391 1.00 85.25 249 ILE A CA 1
ATOM 2008 C C . ILE A 1 249 ? -7.112 12.285 16.126 1.00 85.25 249 ILE A C 1
ATOM 2010 O O . ILE A 1 249 ? -8.279 12.650 16.309 1.00 85.25 249 ILE A O 1
ATOM 2014 N N . ASP A 1 250 ? -6.041 13.015 16.451 1.00 80.25 250 ASP A N 1
ATOM 2015 C CA . ASP A 1 250 ? -6.101 14.347 17.055 1.00 80.25 250 ASP A CA 1
ATOM 2016 C C . ASP A 1 250 ? -5.419 15.402 16.160 1.00 80.25 250 ASP A C 1
ATOM 2018 O O . ASP A 1 250 ? -4.256 15.773 16.360 1.00 80.25 250 ASP A O 1
ATOM 2022 N N . PRO A 1 251 ? -6.105 15.864 15.099 1.00 75.75 251 PRO A N 1
ATOM 2023 C CA . PRO A 1 251 ? -5.503 16.766 14.138 1.00 75.75 251 PRO A CA 1
ATOM 2024 C C . PRO A 1 251 ? -5.387 18.186 14.701 1.00 75.75 251 PRO A C 1
ATOM 2026 O O . PRO A 1 251 ? -6.337 18.689 15.313 1.00 75.75 251 PRO A O 1
ATOM 2029 N N . PRO A 1 252 ? -4.291 18.917 14.403 1.00 72.50 252 PRO A N 1
ATOM 2030 C CA . PRO A 1 252 ? -4.215 20.341 14.698 1.00 72.50 252 PRO A CA 1
ATOM 2031 C C . PRO A 1 252 ? -5.431 21.075 14.124 1.00 72.50 252 PRO A C 1
ATOM 2033 O O . PRO A 1 252 ? -5.799 20.845 12.971 1.00 72.50 252 PRO A O 1
ATOM 2036 N N . LYS A 1 253 ? -6.016 22.003 14.894 1.00 72.50 253 LYS A N 1
ATOM 2037 C CA . LYS A 1 253 ? -7.287 22.685 14.565 1.00 72.50 253 LYS A CA 1
ATOM 2038 C C . LYS A 1 253 ? -7.363 23.210 13.122 1.00 72.50 253 LYS A C 1
ATOM 2040 O O . LYS A 1 253 ? -8.394 23.070 12.480 1.00 72.50 253 LYS A O 1
ATOM 2045 N N . LYS A 1 254 ? -6.256 23.742 12.586 1.00 68.19 254 LYS A N 1
ATOM 2046 C CA . LYS A 1 254 ? -6.154 24.275 11.211 1.00 68.19 254 LYS A CA 1
ATOM 2047 C C . LYS A 1 254 ? -6.248 23.237 10.080 1.00 68.19 254 LYS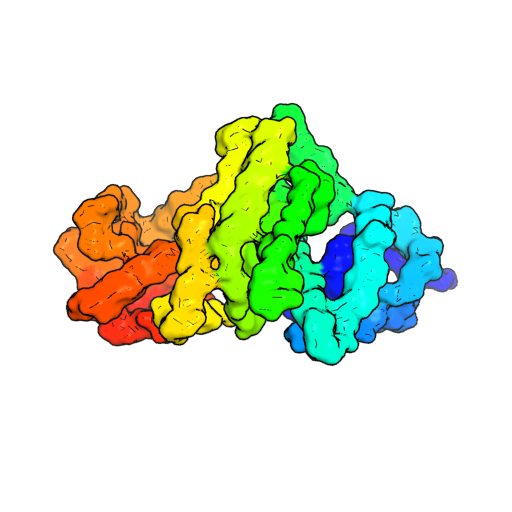 A C 1
ATOM 2049 O O . LYS A 1 254 ? -6.328 23.622 8.921 1.00 68.19 254 LYS A O 1
ATOM 2054 N N . TYR A 1 255 ? -6.171 21.945 10.388 1.00 64.69 255 TYR A N 1
ATOM 2055 C CA . TYR A 1 255 ? -6.120 20.869 9.393 1.00 64.69 255 TYR A CA 1
ATOM 2056 C C . TYR A 1 255 ? -7.223 19.821 9.565 1.00 64.69 255 TYR A C 1
ATOM 2058 O O . TYR A 1 255 ? -7.276 18.892 8.766 1.00 64.69 255 TYR A O 1
ATOM 2066 N N . ARG A 1 256 ? -8.104 19.966 10.566 1.00 69.25 256 ARG A N 1
ATOM 2067 C CA . ARG A 1 256 ? -9.152 18.984 10.890 1.00 69.25 256 ARG A CA 1
ATOM 2068 C C . ARG A 1 256 ? -10.009 18.622 9.667 1.00 69.25 256 ARG A C 1
ATOM 2070 O O . ARG A 1 256 ? -10.053 17.455 9.297 1.00 69.25 256 ARG A O 1
ATOM 2077 N N . GLU A 1 257 ? -10.536 19.625 8.964 1.00 64.56 257 GLU A N 1
ATOM 2078 C CA . GLU A 1 257 ? -11.372 19.439 7.762 1.00 64.56 257 GLU A CA 1
ATOM 2079 C C . GLU A 1 257 ? -10.638 18.719 6.613 1.00 64.56 257 GLU A C 1
ATOM 2081 O O . GLU A 1 257 ? -11.232 17.954 5.858 1.00 64.56 257 GLU A O 1
ATOM 2086 N N . ARG A 1 258 ? -9.316 18.910 6.489 1.00 64.81 258 ARG A N 1
ATOM 2087 C CA . ARG A 1 258 ? -8.512 18.308 5.408 1.00 64.81 258 ARG A CA 1
ATOM 2088 C C . ARG A 1 258 ? -8.194 16.833 5.643 1.00 64.81 258 ARG A C 1
ATOM 2090 O O . ARG A 1 258 ? -7.913 16.124 4.679 1.00 64.81 258 ARG A O 1
ATOM 2097 N N . TYR A 1 259 ? -8.195 16.383 6.897 1.00 67.19 259 TYR A N 1
ATOM 2098 C CA . TYR A 1 259 ? -7.986 14.973 7.232 1.00 67.19 259 TYR A CA 1
ATOM 2099 C C . TYR A 1 259 ? -9.287 14.167 7.178 1.00 67.19 259 TYR A C 1
ATOM 2101 O O . TYR A 1 259 ? -9.263 12.991 6.820 1.00 67.19 259 TYR A O 1
ATOM 2109 N N . GLU A 1 260 ? -10.420 14.804 7.474 1.00 68.62 260 GLU A N 1
ATOM 2110 C CA . GLU A 1 260 ? -11.740 14.164 7.449 1.00 68.62 260 GLU A CA 1
ATOM 2111 C C . GLU A 1 260 ? -12.195 13.818 6.025 1.00 68.62 260 GLU A C 1
ATOM 2113 O O . GLU A 1 260 ? -12.837 12.790 5.828 1.00 68.62 260 GLU A O 1
ATOM 2118 N N . GLY A 1 261 ? -11.772 14.583 5.011 1.00 68.75 261 GLY A N 1
ATOM 2119 C CA . GLY A 1 261 ? -12.187 14.369 3.620 1.00 68.75 261 GLY A CA 1
ATOM 2120 C C . GLY A 1 261 ? -11.930 12.961 3.061 1.00 68.75 261 GLY A C 1
ATOM 2121 O O . GLY A 1 261 ? -12.748 12.456 2.294 1.00 68.75 261 GLY A O 1
ATOM 2122 N N . LEU A 1 262 ? -10.841 12.291 3.462 1.00 70.62 262 LEU A N 1
ATOM 2123 C CA . LEU A 1 262 ? -10.562 10.919 3.016 1.00 70.62 262 LEU A CA 1
ATOM 2124 C C . LEU A 1 262 ? -11.473 9.898 3.714 1.00 70.62 262 LEU A C 1
ATOM 2126 O O . LEU A 1 262 ? -12.006 9.009 3.056 1.00 70.62 262 LEU A O 1
ATOM 2130 N N . CYS A 1 263 ? -11.711 10.083 5.016 1.00 73.94 263 CYS A N 1
ATOM 2131 C CA . CYS A 1 263 ? -12.630 9.255 5.805 1.00 73.94 263 CYS A CA 1
ATOM 2132 C C . CYS A 1 263 ? -14.097 9.431 5.378 1.00 73.94 263 CYS A C 1
ATOM 2134 O O . CYS A 1 263 ? -14.918 8.579 5.672 1.00 73.94 263 CYS A O 1
ATOM 2136 N N . MET A 1 264 ? -14.432 10.537 4.705 1.00 75.81 264 MET A N 1
ATOM 2137 C CA . MET A 1 264 ? -15.763 10.776 4.136 1.00 75.81 264 MET A CA 1
ATOM 2138 C C . MET A 1 264 ? -15.935 10.212 2.718 1.00 75.81 264 MET A C 1
ATOM 2140 O O . MET A 1 264 ? -17.053 10.166 2.217 1.00 75.81 264 MET A O 1
ATOM 2144 N N . THR A 1 265 ? -14.843 9.852 2.035 1.00 84.31 265 THR A N 1
ATOM 2145 C CA . THR A 1 265 ? -14.893 9.391 0.634 1.00 84.31 265 THR A CA 1
ATOM 2146 C C . THR A 1 265 ? -15.021 7.870 0.526 1.00 84.31 265 THR A C 1
ATOM 2148 O O . THR A 1 265 ? -15.632 7.363 -0.422 1.00 84.31 265 THR A O 1
ATOM 2151 N N . TYR A 1 266 ? -14.424 7.153 1.475 1.00 89.25 266 TYR A N 1
ATOM 2152 C CA . TYR A 1 266 ? -14.371 5.697 1.524 1.00 89.25 266 TYR A CA 1
ATOM 2153 C C . TYR A 1 266 ? -15.036 5.206 2.802 1.00 89.25 266 TYR A C 1
ATOM 2155 O O . TYR A 1 266 ? -14.800 5.782 3.863 1.00 89.25 266 TYR A O 1
ATOM 2163 N N . ASP A 1 267 ? -15.819 4.140 2.684 1.00 89.62 267 ASP A N 1
ATOM 2164 C CA . ASP A 1 267 ? -16.454 3.487 3.827 1.00 89.62 267 ASP A CA 1
ATOM 2165 C C . ASP A 1 267 ? -15.388 2.774 4.666 1.00 89.62 267 ASP A C 1
ATOM 2167 O O . ASP A 1 267 ? -15.363 2.884 5.894 1.00 89.62 267 ASP A O 1
ATOM 2171 N N . ASP A 1 268 ? -14.423 2.150 3.981 1.00 93.25 268 ASP A N 1
ATOM 2172 C CA . ASP A 1 268 ? -13.285 1.487 4.602 1.00 93.25 268 ASP A CA 1
ATOM 2173 C C . ASP A 1 268 ? -11.955 2.124 4.210 1.00 93.25 268 ASP A C 1
ATOM 2175 O O . ASP A 1 268 ? -11.611 2.270 3.032 1.00 93.25 268 ASP A O 1
ATOM 2179 N N . LEU A 1 269 ? -11.148 2.442 5.220 1.00 94.44 269 LEU A N 1
ATOM 2180 C CA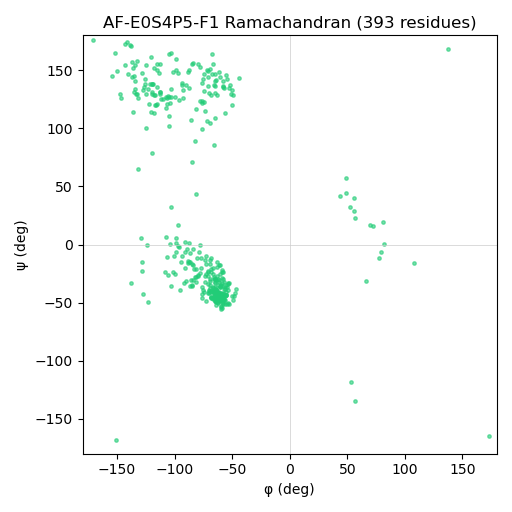 . LEU A 1 269 ? -9.823 3.017 5.028 1.00 94.44 269 LEU A CA 1
ATOM 2181 C C . LEU A 1 269 ? -8.780 2.161 5.733 1.00 94.44 269 LEU A C 1
ATOM 2183 O O . LEU A 1 269 ? -8.604 2.269 6.941 1.00 94.44 269 LEU A O 1
ATOM 2187 N N . TYR A 1 270 ? -8.080 1.315 4.990 1.00 97.44 270 TYR A N 1
ATOM 2188 C CA . TYR A 1 270 ? -7.060 0.427 5.536 1.00 97.44 270 TYR A CA 1
ATOM 2189 C C . TYR A 1 270 ? -5.702 1.114 5.593 1.00 97.44 270 TYR A C 1
ATOM 2191 O O . TYR A 1 270 ? -5.284 1.740 4.619 1.00 97.44 270 TYR A O 1
ATOM 2199 N N . ILE A 1 271 ? -4.986 0.981 6.709 1.00 97.31 271 ILE A N 1
ATOM 2200 C CA . ILE A 1 271 ? -3.628 1.521 6.850 1.00 97.31 271 ILE A CA 1
ATOM 2201 C C . ILE A 1 271 ? -2.613 0.392 6.954 1.00 97.31 271 ILE A C 1
ATOM 2203 O O . ILE A 1 271 ? -2.789 -0.539 7.731 1.00 97.31 271 ILE A O 1
ATOM 2207 N N . LEU A 1 272 ? -1.540 0.469 6.173 1.00 98.25 272 LEU A N 1
ATOM 2208 C CA . LEU A 1 272 ? -0.505 -0.558 6.124 1.00 98.25 272 LEU A CA 1
ATOM 2209 C C . LEU A 1 272 ? 0.892 0.081 6.144 1.00 98.25 272 LEU A C 1
ATOM 2211 O O . LEU A 1 272 ? 1.097 1.149 5.554 1.00 98.25 272 LEU A O 1
ATOM 2215 N N . PRO A 1 273 ? 1.878 -0.555 6.793 1.00 97.69 273 PRO A N 1
ATOM 2216 C CA . PRO A 1 273 ? 3.262 -0.119 6.695 1.00 97.69 273 PRO A CA 1
ATOM 2217 C C . PRO A 1 273 ? 3.830 -0.416 5.296 1.00 97.69 273 PRO A C 1
ATOM 2219 O O . PRO A 1 273 ? 3.458 -1.383 4.638 1.00 97.69 273 PRO A O 1
ATOM 2222 N N . TYR A 1 274 ? 4.763 0.404 4.818 1.00 97.44 274 TYR A N 1
ATOM 2223 C CA . TYR A 1 274 ? 5.538 0.134 3.607 1.00 97.44 274 TYR A CA 1
ATOM 2224 C C . TYR A 1 274 ? 6.747 -0.746 3.950 1.00 97.44 274 TYR A C 1
ATOM 2226 O O . TYR A 1 274 ? 7.897 -0.301 3.985 1.00 97.44 274 TYR A O 1
ATOM 2234 N N . ASP A 1 275 ? 6.460 -2.001 4.267 1.00 97.19 275 ASP A N 1
ATOM 2235 C CA . ASP A 1 275 ? 7.432 -3.037 4.593 1.00 97.19 275 ASP A CA 1
ATOM 2236 C C . ASP A 1 275 ? 6.887 -4.426 4.201 1.00 97.19 275 ASP A C 1
ATOM 2238 O O . ASP A 1 275 ? 5.893 -4.545 3.480 1.00 97.19 275 ASP A O 1
ATOM 2242 N N . ARG A 1 276 ? 7.548 -5.495 4.661 1.00 96.38 276 ARG A N 1
ATOM 2243 C CA . ARG A 1 276 ? 7.103 -6.869 4.390 1.00 96.38 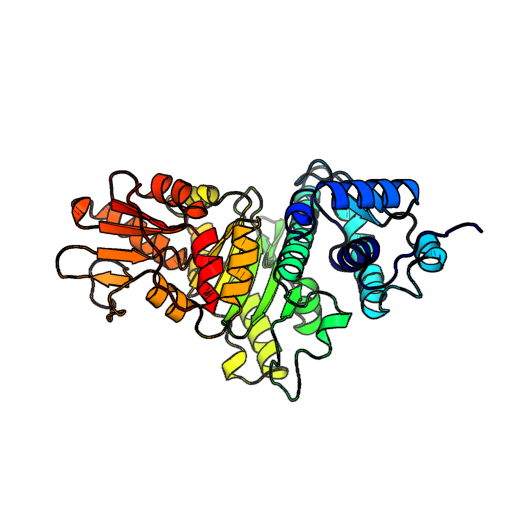276 ARG A CA 1
ATOM 2244 C C . ARG A 1 276 ? 5.749 -7.196 5.024 1.00 96.38 276 ARG A C 1
ATOM 2246 O O . ARG A 1 276 ? 4.976 -7.911 4.401 1.00 96.38 276 ARG A O 1
ATOM 2253 N N . ASN A 1 277 ? 5.428 -6.636 6.191 1.00 97.50 277 ASN A N 1
ATOM 2254 C CA . ASN A 1 277 ? 4.138 -6.871 6.836 1.00 97.50 277 ASN A CA 1
ATOM 2255 C C . ASN A 1 277 ? 3.003 -6.284 5.993 1.00 97.50 277 ASN A C 1
ATOM 2257 O O . ASN A 1 277 ? 2.008 -6.955 5.734 1.00 97.50 277 ASN A O 1
ATOM 2261 N N . GLY A 1 278 ? 3.172 -5.056 5.494 1.00 98.19 278 GLY A N 1
ATOM 2262 C CA . GLY A 1 278 ? 2.188 -4.453 4.595 1.00 98.19 278 GLY A CA 1
ATOM 2263 C C . GLY A 1 278 ? 2.071 -5.186 3.261 1.00 98.19 278 GLY A C 1
ATOM 2264 O O . GLY A 1 278 ? 0.961 -5.364 2.767 1.00 98.19 278 GLY A O 1
ATOM 2265 N N . ARG A 1 279 ? 3.190 -5.658 2.696 1.00 97.94 279 ARG A N 1
ATOM 2266 C CA . ARG A 1 279 ? 3.206 -6.487 1.477 1.00 97.94 279 ARG A CA 1
ATOM 2267 C C . ARG A 1 279 ? 2.387 -7.763 1.664 1.00 97.94 279 ARG A C 1
ATOM 2269 O O . ARG A 1 279 ? 1.532 -8.078 0.839 1.00 97.94 279 ARG A O 1
ATOM 2276 N N . ASP A 1 280 ? 2.640 -8.483 2.750 1.00 97.44 280 ASP A N 1
ATOM 2277 C CA . ASP A 1 280 ? 1.990 -9.763 3.023 1.00 97.44 280 ASP A CA 1
ATOM 2278 C C . ASP A 1 280 ? 0.512 -9.563 3.395 1.00 97.44 280 ASP A C 1
ATOM 2280 O O . ASP A 1 280 ? -0.345 -10.337 2.970 1.00 97.44 280 ASP A O 1
ATOM 2284 N N . MET A 1 281 ? 0.177 -8.464 4.079 1.00 98.06 281 MET A N 1
ATOM 2285 C CA . MET A 1 281 ? -1.213 -8.078 4.322 1.00 98.06 281 MET A CA 1
ATOM 2286 C C . MET A 1 281 ? -1.949 -7.707 3.028 1.00 98.06 281 MET A C 1
ATOM 2288 O O . MET A 1 281 ? -3.089 -8.116 2.857 1.00 98.06 281 MET A O 1
ATOM 2292 N N . ILE A 1 282 ? -1.321 -7.009 2.071 1.00 98.38 282 ILE A N 1
ATOM 2293 C CA . ILE A 1 282 ? -1.929 -6.753 0.748 1.00 98.38 282 ILE A CA 1
ATOM 2294 C C . ILE A 1 282 ? -2.282 -8.069 0.052 1.00 98.38 282 ILE A C 1
ATOM 2296 O O . ILE A 1 282 ? -3.358 -8.182 -0.538 1.00 98.38 282 ILE A O 1
ATOM 2300 N N . LYS A 1 283 ? -1.400 -9.071 0.134 1.00 96.38 283 LYS A N 1
ATOM 2301 C CA . LYS A 1 283 ? -1.658 -10.397 -0.433 1.00 96.38 283 LYS A CA 1
ATOM 2302 C C . LYS A 1 283 ? -2.903 -11.035 0.189 1.00 96.38 283 LYS A C 1
ATOM 2304 O O . LYS A 1 283 ? -3.779 -11.461 -0.556 1.00 96.38 283 LYS A O 1
ATOM 2309 N N . ILE A 1 284 ? -3.017 -11.011 1.520 1.00 96.56 284 ILE A N 1
ATOM 2310 C CA . ILE A 1 284 ? -4.211 -11.464 2.255 1.00 96.56 284 ILE A CA 1
ATOM 2311 C C . ILE A 1 284 ? -5.459 -10.689 1.817 1.00 96.56 284 ILE A C 1
ATOM 2313 O O . ILE A 1 284 ? -6.456 -11.293 1.438 1.00 96.56 284 ILE A O 1
ATOM 2317 N N . MET A 1 285 ? -5.392 -9.354 1.810 1.00 97.31 285 MET A N 1
ATOM 2318 C CA . MET A 1 285 ? -6.505 -8.463 1.454 1.00 97.31 285 MET A CA 1
ATOM 2319 C C . MET A 1 285 ? -6.989 -8.613 0.007 1.00 97.31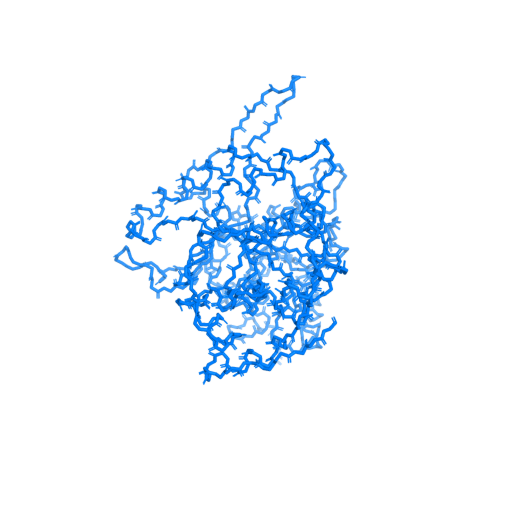 285 MET A C 1
ATOM 2321 O O . MET A 1 285 ? -8.057 -8.111 -0.344 1.00 97.31 285 MET A O 1
ATOM 2325 N N . SER A 1 286 ? -6.194 -9.274 -0.835 1.00 95.06 286 SER A N 1
ATOM 2326 C CA . SER A 1 286 ? -6.524 -9.545 -2.231 1.00 95.06 286 SER A CA 1
ATOM 2327 C C . SER A 1 286 ? -7.255 -10.881 -2.431 1.00 95.06 286 SER A C 1
ATOM 2329 O O . SER A 1 286 ? -7.678 -11.179 -3.550 1.00 95.06 286 SER A O 1
ATOM 2331 N N . GLU A 1 287 ? -7.400 -11.692 -1.379 1.00 93.50 287 GLU A N 1
ATOM 2332 C CA . GLU A 1 287 ? -8.164 -12.942 -1.386 1.00 93.50 287 GLU A CA 1
ATOM 2333 C C . GLU A 1 287 ? -9.636 -12.696 -1.028 1.00 93.50 287 GLU A C 1
ATOM 2335 O O . GLU A 1 287 ? -9.963 -11.810 -0.237 1.00 93.50 287 GLU A O 1
ATOM 2340 N N . SER A 1 288 ? -10.543 -13.502 -1.584 1.00 90.31 288 SER A N 1
ATOM 2341 C CA . SER A 1 288 ? -11.964 -13.442 -1.228 1.00 90.31 288 SER A CA 1
ATOM 2342 C C . SER A 1 288 ? -12.179 -13.733 0.259 1.00 90.31 288 SER A C 1
ATOM 2344 O O . SER A 1 288 ? -11.490 -14.572 0.849 1.00 90.31 288 SER A O 1
ATOM 2346 N N . ASP A 1 289 ? -13.158 -13.052 0.856 1.00 91.00 289 ASP A N 1
ATOM 2347 C CA . ASP A 1 289 ? -13.582 -13.236 2.251 1.00 91.00 289 ASP A CA 1
ATOM 2348 C C . ASP A 1 289 ? -12.458 -13.058 3.288 1.00 91.00 289 ASP A C 1
ATOM 2350 O O . ASP A 1 289 ? -12.542 -13.567 4.409 1.00 91.00 289 ASP A O 1
ATOM 2354 N N . TRP A 1 290 ? -11.390 -12.330 2.940 1.00 94.19 290 TRP A N 1
ATOM 2355 C CA . TRP A 1 290 ? -10.211 -12.208 3.798 1.00 94.19 290 TRP A CA 1
ATOM 2356 C C . TRP A 1 290 ? -10.533 -11.623 5.179 1.00 94.19 290 TRP A C 1
ATOM 2358 O O . TRP A 1 290 ? -9.952 -12.051 6.170 1.00 94.19 290 TRP A O 1
ATOM 2368 N N . GLN A 1 291 ? -11.476 -10.678 5.267 1.00 92.56 291 GLN A N 1
ATOM 2369 C CA . GLN A 1 291 ? -11.887 -10.079 6.541 1.00 92.56 291 GLN A CA 1
ATOM 2370 C C . GLN A 1 291 ? -12.573 -11.099 7.437 1.00 92.56 291 GLN A C 1
ATOM 2372 O O . GLN A 1 291 ? -12.229 -11.213 8.607 1.00 92.56 291 GLN A O 1
ATOM 2377 N N . VAL A 1 292 ? -13.516 -11.863 6.879 1.00 89.56 292 VAL A N 1
ATOM 2378 C CA . VAL A 1 292 ? -14.244 -12.906 7.611 1.00 89.56 292 VAL A CA 1
ATOM 2379 C C . VAL A 1 292 ? -13.250 -13.928 8.150 1.00 89.56 292 VAL A C 1
ATOM 2381 O O . VAL A 1 292 ? -13.224 -14.188 9.348 1.00 89.56 292 VAL A O 1
ATOM 2384 N N . ARG A 1 293 ? -12.345 -14.409 7.291 1.00 90.19 293 ARG A N 1
ATOM 2385 C CA . ARG A 1 293 ? -11.276 -15.337 7.683 1.00 90.19 293 ARG A CA 1
ATOM 2386 C C . ARG A 1 293 ? -10.331 -14.747 8.731 1.00 90.19 293 ARG A C 1
ATOM 2388 O O . ARG A 1 293 ? -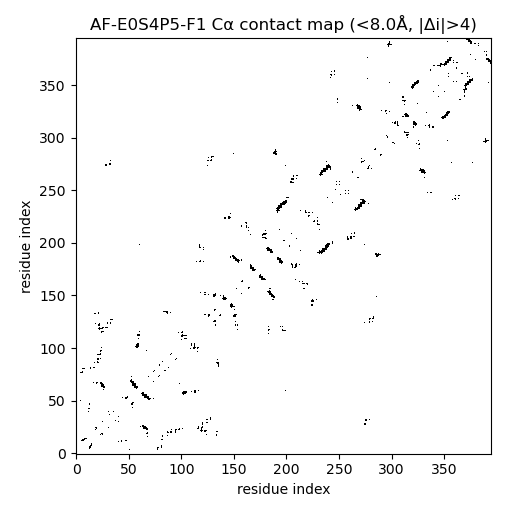9.868 -15.477 9.599 1.00 90.19 293 ARG A O 1
ATOM 2395 N N . MET A 1 294 ? -10.032 -13.448 8.659 1.00 91.62 294 MET A N 1
ATOM 2396 C CA . MET A 1 294 ? -9.226 -12.750 9.664 1.00 91.62 294 MET A CA 1
ATOM 2397 C C . MET A 1 294 ? -9.928 -12.777 11.021 1.00 91.62 294 MET A C 1
ATOM 2399 O O . MET A 1 294 ? -9.315 -13.170 12.008 1.00 91.62 294 MET A O 1
ATOM 2403 N N . TYR A 1 295 ? -11.211 -12.409 11.065 1.00 89.56 295 TYR A N 1
ATOM 2404 C CA . TYR A 1 295 ? -12.008 -12.431 12.288 1.00 89.56 295 TYR A CA 1
ATOM 2405 C C . TYR A 1 295 ? -12.108 -13.838 12.882 1.00 89.56 295 TYR A C 1
ATOM 2407 O O . TYR A 1 295 ? -11.843 -13.996 14.067 1.00 89.56 295 TYR A O 1
ATOM 2415 N N . GLU A 1 296 ? -12.392 -14.857 12.069 1.00 86.75 296 GLU A N 1
ATOM 2416 C CA . GLU A 1 296 ? -12.447 -16.262 12.505 1.00 86.75 296 GLU A CA 1
ATOM 2417 C C . GLU A 1 296 ? -11.100 -16.793 13.026 1.00 86.75 296 GLU A C 1
ATOM 2419 O O . GLU A 1 296 ? -11.062 -17.688 13.865 1.00 86.75 296 GLU A O 1
ATOM 2424 N N . ALA A 1 297 ? -9.978 -16.269 12.527 1.00 86.56 297 ALA A N 1
ATOM 2425 C CA . ALA A 1 297 ? -8.647 -16.698 12.950 1.00 86.56 297 ALA A CA 1
ATOM 2426 C C . ALA A 1 297 ? -8.183 -16.031 14.252 1.00 86.56 297 ALA A C 1
ATOM 2428 O O . ALA A 1 297 ? -7.370 -16.605 14.981 1.00 86.56 297 ALA A O 1
ATOM 2429 N N . VAL A 1 298 ? -8.661 -14.817 14.535 1.00 87.19 298 VAL A N 1
ATOM 2430 C CA . VAL A 1 298 ? -8.245 -14.036 15.711 1.00 87.19 298 VAL A CA 1
ATOM 2431 C C . VAL A 1 298 ? -9.303 -13.981 16.804 1.00 87.19 298 VAL A C 1
ATOM 2433 O O . VAL A 1 298 ? -8.978 -13.549 17.902 1.00 87.19 298 VAL A O 1
ATOM 2436 N N . MET A 1 299 ? -10.538 -14.410 16.553 1.00 82.38 299 MET A N 1
ATOM 2437 C CA . MET A 1 299 ? -11.596 -14.503 17.558 1.00 82.38 299 MET A CA 1
ATOM 2438 C C . MET A 1 299 ? -12.131 -15.930 17.632 1.00 82.38 299 MET A C 1
ATOM 2440 O O . MET A 1 299 ? -12.431 -16.542 16.614 1.00 82.38 299 MET A O 1
ATOM 2444 N N . GLU A 1 300 ? -12.283 -16.444 18.852 1.00 72.56 300 GLU A N 1
ATOM 2445 C CA . GLU A 1 300 ? -12.949 -17.732 19.092 1.00 72.56 300 GLU A CA 1
ATOM 2446 C C . GLU A 1 300 ? -14.471 -17.622 18.920 1.00 72.56 300 GLU A C 1
ATOM 2448 O O . GLU A 1 300 ? -15.126 -18.563 18.475 1.00 72.56 300 GLU A O 1
ATOM 2453 N N . GLU A 1 301 ? -15.029 -16.457 19.254 1.00 69.94 301 GLU A N 1
ATOM 2454 C CA . GLU A 1 301 ? -16.463 -16.195 19.220 1.00 69.94 301 GLU A CA 1
ATOM 2455 C C . GLU A 1 301 ? -16.884 -15.566 17.881 1.00 69.94 301 GLU A C 1
ATOM 2457 O O . GLU A 1 301 ? -16.198 -14.674 17.366 1.00 69.94 301 GLU A O 1
ATOM 2462 N N . PRO A 1 302 ? -18.026 -15.986 17.305 1.00 62.47 302 PRO A N 1
ATOM 2463 C CA . PRO A 1 302 ? -18.500 -15.453 16.039 1.00 62.47 302 PRO A CA 1
ATOM 2464 C C . PRO A 1 302 ? -18.915 -13.982 16.167 1.00 62.47 302 PRO A C 1
ATOM 2466 O O . PRO A 1 302 ? -19.474 -13.550 17.179 1.00 62.47 302 PRO A O 1
ATOM 2469 N N . TYR A 1 303 ? -18.703 -13.231 15.085 1.00 58.69 303 TYR A N 1
ATOM 2470 C CA . TYR A 1 303 ? -19.191 -11.863 14.921 1.00 58.69 303 TYR A CA 1
ATOM 2471 C C . TYR A 1 303 ? -20.694 -11.761 15.246 1.00 58.69 303 TYR A C 1
ATOM 2473 O O . TYR A 1 303 ? -21.506 -12.551 14.757 1.00 58.69 303 TYR A O 1
ATOM 2481 N N . LYS A 1 304 ? -21.075 -10.761 16.048 1.00 64.06 304 LYS A N 1
ATOM 2482 C CA . LYS A 1 304 ? -22.475 -10.386 16.310 1.00 64.06 304 LYS A CA 1
ATOM 2483 C C . LYS A 1 304 ? -22.730 -8.986 15.762 1.00 64.06 304 LYS A C 1
ATOM 2485 O O . LYS A 1 304 ? -21.823 -8.166 15.742 1.00 64.06 304 LYS A O 1
ATOM 2490 N N . ASP A 1 305 ? -23.965 -8.704 15.350 1.00 63.31 305 ASP A N 1
ATOM 2491 C CA . ASP A 1 305 ? -24.367 -7.360 14.919 1.00 63.31 305 ASP A CA 1
ATOM 2492 C C . ASP A 1 305 ? -24.080 -6.327 16.026 1.00 63.31 305 ASP A C 1
ATOM 2494 O O . ASP A 1 305 ? -24.692 -6.355 17.097 1.00 63.31 305 ASP A O 1
ATOM 2498 N N . THR A 1 306 ? -23.134 -5.423 15.760 1.00 68.44 306 THR A N 1
ATOM 2499 C CA . THR A 1 306 ? -22.686 -4.379 16.692 1.00 68.44 306 THR A CA 1
ATOM 2500 C C . THR A 1 306 ? -23.323 -3.013 16.428 1.00 68.44 306 THR A C 1
ATOM 2502 O O . THR A 1 306 ? -23.001 -2.044 17.113 1.00 68.44 306 THR A O 1
ATOM 2505 N N . SER A 1 307 ? -24.277 -2.913 15.493 1.00 67.75 307 SER A N 1
ATOM 2506 C CA . SER A 1 307 ? -24.875 -1.638 15.055 1.00 67.75 307 SER A CA 1
ATOM 2507 C C . SER A 1 307 ? -25.593 -0.838 16.153 1.00 67.75 307 SER A C 1
ATOM 2509 O O . SER A 1 307 ? -25.828 0.359 15.987 1.00 67.75 307 SER A O 1
ATOM 2511 N N . LYS A 1 308 ? -25.941 -1.476 17.278 1.00 74.38 308 LYS A N 1
ATOM 2512 C CA . LYS A 1 308 ? -26.642 -0.858 18.420 1.00 74.38 308 LYS A CA 1
ATOM 2513 C C . LYS A 1 308 ? -25.767 -0.646 19.659 1.00 74.38 308 LYS A C 1
ATOM 2515 O O . LYS A 1 308 ? -26.302 -0.303 20.709 1.00 74.38 308 LYS A O 1
ATOM 2520 N N . LEU A 1 309 ? -24.463 -0.896 19.566 1.00 82.19 309 LEU A N 1
ATOM 2521 C CA . LEU A 1 309 ? -23.549 -0.788 20.701 1.00 82.19 309 LEU A CA 1
ATOM 2522 C C . LEU A 1 309 ? -23.036 0.642 20.902 1.00 82.19 309 LEU A C 1
ATOM 2524 O O . LEU A 1 309 ? -22.960 1.435 19.964 1.00 82.19 309 LEU A O 1
ATOM 2528 N N . ASP A 1 310 ? -22.637 0.951 22.138 1.00 83.00 310 ASP A N 1
ATOM 2529 C CA . ASP A 1 310 ? -22.100 2.268 22.507 1.00 83.00 310 ASP A CA 1
ATOM 2530 C C . ASP A 1 310 ? -20.750 2.575 21.844 1.00 83.00 310 ASP A C 1
ATOM 2532 O O . ASP A 1 310 ? -20.388 3.743 21.657 1.00 83.00 310 ASP A O 1
ATOM 2536 N N . TYR A 1 311 ? -20.006 1.524 21.496 1.00 88.19 311 TYR A N 1
ATOM 2537 C CA . TYR A 1 311 ? -18.692 1.589 20.873 1.00 88.19 311 TYR A CA 1
ATOM 2538 C C . TYR A 1 311 ? -18.683 0.773 19.584 1.00 88.19 311 TYR A C 1
ATOM 2540 O O . TYR A 1 311 ? -19.245 -0.319 19.516 1.00 88.19 311 TYR A O 1
ATOM 2548 N N . VAL A 1 312 ? -17.978 1.284 18.572 1.00 89.06 312 VAL A N 1
ATOM 2549 C CA . VAL A 1 312 ? -17.653 0.514 17.367 1.00 89.06 312 VAL A CA 1
ATOM 2550 C C . VAL A 1 312 ? -16.726 -0.627 17.779 1.00 89.06 312 VAL A C 1
ATOM 2552 O O . VAL A 1 312 ? -15.571 -0.378 18.098 1.00 89.06 312 VAL A O 1
ATOM 2555 N N . CYS A 1 313 ? -17.208 -1.864 17.774 1.00 89.94 313 CYS A N 1
ATOM 2556 C CA . CYS A 1 313 ? -16.412 -3.048 18.097 1.00 89.94 313 CYS A CA 1
ATOM 2557 C C . CYS A 1 313 ? -16.788 -4.227 17.187 1.00 89.94 313 CYS A C 1
ATOM 2559 O O . CYS A 1 313 ? -17.703 -4.119 16.363 1.00 89.94 313 CYS A O 1
ATOM 2561 N N . ASP A 1 314 ? -16.044 -5.325 17.300 1.00 89.88 314 ASP A N 1
ATOM 2562 C CA . ASP A 1 314 ? -16.283 -6.569 16.556 1.00 89.88 314 ASP A CA 1
ATOM 2563 C C . ASP A 1 314 ? -16.976 -7.624 17.429 1.00 89.88 314 ASP A C 1
ATOM 2565 O O . ASP A 1 314 ? -17.666 -8.502 16.913 1.00 89.88 314 ASP A O 1
ATOM 2569 N N . PHE A 1 315 ? -16.838 -7.509 18.754 1.00 88.44 315 PHE A N 1
ATOM 2570 C CA . PHE A 1 315 ? -17.482 -8.389 19.720 1.00 88.44 315 PHE A CA 1
ATOM 2571 C C . PHE A 1 315 ? -17.778 -7.669 21.045 1.00 88.44 315 PHE A C 1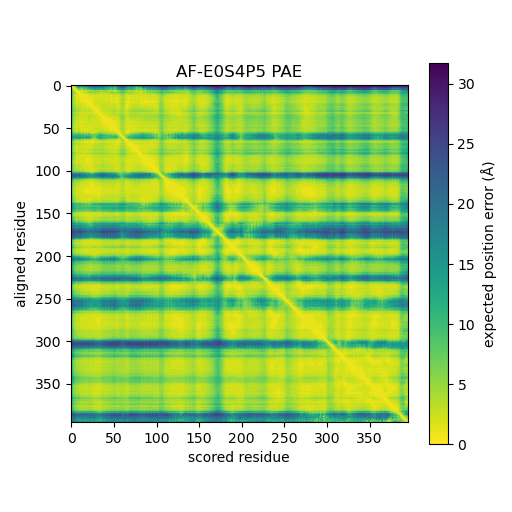
ATOM 2573 O O . PHE A 1 315 ? -17.061 -6.748 21.447 1.00 88.44 315 PHE A O 1
ATOM 2580 N N . TYR A 1 316 ? -18.849 -8.092 21.718 1.00 89.31 316 TYR A N 1
ATOM 2581 C CA . TYR A 1 316 ? -19.226 -7.660 23.063 1.00 89.31 316 TYR A CA 1
ATOM 2582 C C . TYR A 1 316 ? -19.896 -8.825 23.800 1.00 89.31 316 TYR A C 1
ATOM 2584 O O . TYR A 1 316 ? -20.858 -9.409 23.293 1.00 89.31 316 TYR A O 1
ATOM 2592 N N . ASP A 1 317 ? -19.391 -9.160 24.987 1.00 87.12 317 ASP A N 1
ATOM 2593 C CA . ASP A 1 317 ? -19.888 -10.262 25.827 1.00 87.12 317 ASP A CA 1
ATOM 2594 C C . ASP A 1 317 ? -20.871 -9.820 26.927 1.00 87.12 317 ASP A C 1
ATOM 2596 O O . ASP A 1 317 ? -21.407 -10.663 27.644 1.00 87.12 317 ASP A O 1
ATOM 2600 N N . GLY A 1 318 ? -21.158 -8.518 27.032 1.00 86.69 318 GLY A N 1
ATOM 2601 C CA . GLY A 1 318 ? -21.943 -7.932 28.124 1.00 86.69 318 GLY A CA 1
ATOM 2602 C C . GLY A 1 318 ? -21.101 -7.110 29.103 1.00 86.69 318 GLY A C 1
ATOM 2603 O O . GLY A 1 318 ? -21.649 -6.268 29.812 1.00 86.69 318 GLY A O 1
ATOM 2604 N N . GLU A 1 319 ? -19.777 -7.265 29.087 1.00 90.19 319 GLU A N 1
ATOM 2605 C CA . GLU A 1 319 ? -18.853 -6.521 29.950 1.00 90.19 319 GLU A CA 1
ATOM 2606 C C . GLU A 1 319 ? -17.732 -5.846 29.150 1.00 90.19 319 GLU A C 1
ATOM 2608 O O . GLU A 1 319 ? -17.431 -4.674 29.387 1.00 90.19 319 GLU A O 1
ATOM 2613 N N . VAL A 1 320 ? -17.160 -6.541 28.162 1.00 92.31 320 VAL A N 1
ATOM 2614 C CA . VAL A 1 320 ? -15.955 -6.116 27.441 1.00 92.31 320 VAL A CA 1
ATOM 2615 C C . VAL A 1 320 ? -16.234 -5.881 25.960 1.00 92.31 320 VAL A C 1
ATOM 2617 O O . VAL A 1 320 ? -16.601 -6.788 25.211 1.00 92.31 320 VAL A O 1
ATOM 2620 N N . TYR A 1 321 ? -15.995 -4.654 25.501 1.00 93.44 321 TYR A N 1
ATOM 2621 C CA . TYR A 1 321 ? -16.005 -4.294 24.085 1.00 93.44 321 TYR A CA 1
ATOM 2622 C C . TYR A 1 321 ? -14.671 -4.681 23.446 1.00 93.44 321 TYR A C 1
ATOM 2624 O O . TYR A 1 321 ? -13.634 -4.123 23.798 1.00 93.44 321 TYR A O 1
ATOM 2632 N N . THR A 1 322 ? -14.689 -5.603 22.483 1.00 93.56 322 THR A N 1
ATOM 2633 C CA . THR A 1 322 ? -13.485 -6.086 21.793 1.00 93.56 322 THR A CA 1
ATOM 2634 C C . THR A 1 322 ? -13.415 -5.550 20.367 1.00 93.56 322 THR A C 1
ATOM 2636 O O . THR A 1 322 ? -14.270 -5.852 19.533 1.00 93.56 322 THR A O 1
ATOM 2639 N N . PHE A 1 323 ? -12.381 -4.758 20.082 1.00 95.06 323 PHE A N 1
ATOM 2640 C CA . PHE A 1 323 ? -12.068 -4.229 18.755 1.00 95.06 323 PHE A CA 1
ATOM 2641 C C . PHE A 1 323 ? -10.862 -4.960 18.151 1.00 95.06 323 PHE A C 1
ATOM 2643 O O . PHE A 1 323 ? -9.795 -5.039 18.758 1.00 95.06 323 PHE A O 1
ATOM 2650 N N . VAL A 1 324 ? -11.003 -5.475 16.936 1.00 95.06 324 VAL A N 1
ATOM 2651 C CA . VAL A 1 324 ? -9.977 -6.242 16.229 1.00 95.06 324 VAL A CA 1
ATOM 2652 C C . VAL A 1 324 ? -9.355 -5.378 15.138 1.00 95.06 324 VAL A C 1
ATOM 2654 O O . VAL A 1 324 ? -9.887 -5.229 14.040 1.00 95.06 324 VAL A O 1
ATOM 2657 N N . PHE A 1 325 ? -8.161 -4.859 15.417 1.00 97.31 325 PHE A N 1
ATOM 2658 C CA . PHE A 1 325 ? -7.369 -4.084 14.463 1.00 97.31 325 PHE A CA 1
ATOM 2659 C C . PHE A 1 325 ? -6.460 -4.941 13.561 1.00 97.31 325 PHE A C 1
ATOM 2661 O O . PHE A 1 325 ? -5.766 -4.424 12.683 1.00 97.31 325 PHE A O 1
ATOM 2668 N N . CYS A 1 326 ? -6.508 -6.270 13.714 1.00 96.56 326 CYS A N 1
ATOM 2669 C CA . CYS A 1 326 ? -5.909 -7.202 12.751 1.00 96.56 326 CYS A CA 1
ATOM 2670 C C . CYS A 1 326 ? -6.496 -7.008 11.340 1.00 96.56 326 CYS A C 1
ATOM 2672 O O . CYS A 1 326 ? -5.790 -7.176 10.348 1.00 96.56 326 CYS A O 1
ATOM 2674 N N . VAL A 1 327 ? -7.761 -6.573 11.258 1.00 96.12 327 VAL A N 1
ATOM 2675 C CA . VAL A 1 327 ? -8.322 -5.894 10.084 1.00 96.12 327 VAL A CA 1
ATOM 2676 C C . VAL A 1 327 ? -7.983 -4.404 10.222 1.00 96.12 327 VAL A C 1
ATOM 2678 O O . VAL A 1 327 ? -8.581 -3.727 11.061 1.00 96.12 327 VAL A O 1
ATOM 2681 N N . PRO A 1 328 ? -7.037 -3.854 9.437 1.00 96.69 328 PRO A N 1
ATOM 2682 C CA . PRO A 1 328 ? -6.419 -2.559 9.729 1.00 96.69 328 PRO A CA 1
ATOM 2683 C C . PRO A 1 328 ? -7.277 -1.360 9.286 1.00 96.69 328 PRO A C 1
ATOM 2685 O O . PRO A 1 328 ? -6.776 -0.409 8.686 1.00 96.69 328 PRO A O 1
ATOM 2688 N N . ASN A 1 329 ? -8.586 -1.407 9.544 1.00 95.62 329 ASN A N 1
ATOM 2689 C CA . ASN A 1 329 ? -9.547 -0.377 9.164 1.00 95.62 329 ASN A CA 1
ATOM 2690 C C . ASN A 1 329 ? -9.443 0.838 10.097 1.00 95.62 329 ASN A C 1
ATOM 2692 O O . ASN A 1 329 ? -9.985 0.878 11.204 1.00 95.62 329 ASN A O 1
ATOM 2696 N N . PHE A 1 330 ? -8.740 1.856 9.618 1.00 94.50 330 PHE A N 1
ATOM 2697 C CA . PHE A 1 330 ? -8.497 3.101 10.320 1.00 94.50 330 PHE A CA 1
ATOM 2698 C C . PHE A 1 330 ? -9.753 3.958 10.485 1.00 94.50 330 PHE A C 1
ATOM 2700 O O . PHE A 1 330 ? -9.874 4.636 11.501 1.00 94.50 330 PHE A O 1
ATOM 2707 N N . ALA A 1 331 ? -10.708 3.920 9.549 1.00 91.00 331 ALA A N 1
ATOM 2708 C CA . ALA A 1 331 ? -11.957 4.673 9.691 1.00 91.00 331 ALA A CA 1
ATOM 2709 C C . ALA A 1 331 ? -12.754 4.190 10.917 1.00 91.00 331 ALA A C 1
ATOM 2711 O O . ALA A 1 331 ? -13.213 5.004 11.724 1.00 91.00 331 ALA A O 1
ATOM 2712 N N . ARG A 1 332 ? -12.832 2.866 11.114 1.00 92.88 332 ARG A N 1
ATOM 2713 C CA . ARG A 1 332 ? -13.436 2.255 12.308 1.00 92.88 332 ARG A CA 1
ATOM 2714 C C . ARG A 1 332 ? -12.622 2.532 13.572 1.00 92.88 332 ARG A C 1
ATOM 2716 O O . ARG A 1 332 ? -13.195 2.954 14.578 1.00 92.88 332 ARG A O 1
ATOM 2723 N N . LEU A 1 333 ? -11.296 2.372 13.511 1.00 94.75 333 LEU A N 1
ATOM 2724 C CA . LEU A 1 333 ? -10.405 2.662 14.641 1.00 94.75 333 LEU A CA 1
ATOM 2725 C C . LEU A 1 333 ? -10.547 4.116 15.109 1.00 94.75 333 LEU A C 1
ATOM 2727 O O . LEU A 1 333 ? -10.617 4.378 16.305 1.00 94.75 333 LEU A O 1
ATOM 2731 N N . LEU A 1 334 ? -10.626 5.069 14.180 1.00 91.81 334 LEU A N 1
ATOM 2732 C CA . LEU A 1 334 ? -10.774 6.489 14.482 1.00 91.81 334 LEU A CA 1
ATOM 2733 C C . LEU A 1 334 ? -12.052 6.766 15.284 1.00 91.81 334 LEU A C 1
ATOM 2735 O O . LEU A 1 334 ? -12.005 7.499 16.274 1.00 91.81 334 LEU A O 1
ATOM 2739 N N . GLN A 1 335 ? -13.179 6.177 14.874 1.00 90.44 335 GLN A N 1
ATOM 2740 C CA . GLN A 1 335 ? -14.456 6.299 15.584 1.00 90.44 335 GLN A CA 1
ATOM 2741 C C . GLN A 1 335 ? -14.370 5.682 16.985 1.00 90.44 335 GLN A C 1
ATOM 2743 O O . GLN A 1 335 ? -14.744 6.329 17.966 1.00 90.44 335 GLN A O 1
ATOM 2748 N N . PHE A 1 336 ? -13.809 4.474 17.082 1.00 94.06 336 PHE A N 1
ATOM 2749 C CA . PHE A 1 336 ? -13.607 3.768 18.343 1.00 94.06 336 PHE A CA 1
ATOM 2750 C C . PHE A 1 336 ? -12.737 4.569 19.321 1.00 94.06 336 PHE A C 1
ATOM 2752 O O . PHE A 1 336 ? -13.181 4.899 20.419 1.00 94.06 336 PHE A O 1
ATOM 2759 N N . VAL A 1 337 ? -11.536 4.979 18.902 1.00 94.62 337 VAL A N 1
ATOM 2760 C CA . VAL A 1 337 ? -10.577 5.717 19.742 1.00 94.62 337 VAL A CA 1
ATOM 2761 C C . VAL A 1 337 ? -11.158 7.046 20.212 1.00 94.62 337 VAL A C 1
ATOM 2763 O O . VAL A 1 337 ? -11.033 7.386 21.387 1.00 94.62 337 VAL A O 1
ATOM 2766 N N . ARG A 1 338 ? -11.817 7.804 19.324 1.00 91.12 338 ARG A N 1
ATOM 2767 C CA . ARG A 1 338 ? -12.449 9.079 19.697 1.00 91.12 338 ARG A CA 1
ATOM 2768 C C . ARG A 1 338 ? -13.540 8.875 20.745 1.00 91.12 338 ARG A C 1
ATOM 2770 O O . ARG A 1 338 ? -13.611 9.651 21.694 1.00 91.12 338 ARG A O 1
ATOM 2777 N N . LYS A 1 339 ? -14.359 7.830 20.601 1.00 92.94 339 LYS A N 1
ATOM 2778 C CA . LYS A 1 339 ? -15.426 7.513 21.555 1.00 92.94 339 LYS A CA 1
ATOM 2779 C C . LYS A 1 339 ? -14.868 7.059 22.905 1.00 92.94 339 LYS A C 1
ATOM 2781 O O . LYS A 1 339 ? -15.308 7.581 23.925 1.00 92.94 339 LYS A O 1
ATOM 2786 N N . VAL A 1 340 ? -13.878 6.166 22.915 1.00 95.25 340 VAL A N 1
ATOM 2787 C CA . VAL A 1 340 ? -13.209 5.688 24.139 1.00 95.25 340 VAL A CA 1
ATOM 2788 C C . VAL A 1 340 ? -12.542 6.844 24.885 1.00 95.25 340 VAL A C 1
ATOM 2790 O O . VAL A 1 340 ? -12.782 7.019 26.076 1.00 95.25 340 VAL A O 1
ATOM 2793 N N . LYS A 1 341 ? -11.779 7.700 24.191 1.00 93.69 341 LYS A N 1
ATOM 2794 C CA . LYS A 1 341 ? -11.133 8.870 24.814 1.00 93.69 341 LYS A CA 1
ATOM 2795 C C . LYS A 1 341 ? -12.121 9.911 25.330 1.00 93.69 341 LYS A C 1
ATOM 2797 O O . LYS A 1 341 ? -11.809 10.620 26.278 1.00 93.69 341 LYS A O 1
ATOM 2802 N N . PHE A 1 342 ? -13.288 10.031 24.700 1.00 92.69 342 PHE A N 1
ATOM 2803 C CA . PHE A 1 342 ? -14.331 10.948 25.148 1.00 92.69 342 PHE A CA 1
ATOM 2804 C C . PHE A 1 342 ? -15.086 10.416 26.373 1.00 92.69 342 PHE A C 1
ATOM 2806 O O . PHE A 1 342 ? -15.323 11.168 27.312 1.00 92.69 342 PHE A O 1
ATOM 2813 N N . ALA A 1 343 ? -15.481 9.140 26.355 1.00 93.12 343 ALA A N 1
ATOM 2814 C CA . ALA A 1 343 ? -16.283 8.533 27.416 1.00 93.12 343 ALA A CA 1
ATOM 2815 C C . ALA A 1 343 ? -15.454 8.133 28.646 1.00 93.12 343 ALA A C 1
ATOM 2817 O O . ALA A 1 343 ? -15.998 8.097 29.745 1.00 93.12 343 ALA A O 1
ATOM 2818 N N . VAL A 1 344 ? -14.159 7.854 28.456 1.00 93.94 344 VAL A N 1
ATOM 2819 C CA . VAL A 1 344 ? -13.219 7.390 29.490 1.00 93.94 344 VAL A CA 1
ATOM 2820 C C . VAL A 1 344 ? -13.798 6.217 30.307 1.00 93.94 344 VAL A C 1
ATOM 2822 O O . VAL A 1 344 ? -13.950 6.322 31.526 1.00 93.94 344 VAL A O 1
ATOM 2825 N N . PRO A 1 345 ? -14.183 5.105 29.649 1.00 93.75 345 PRO A N 1
ATOM 2826 C CA . PRO A 1 345 ? -14.674 3.924 30.353 1.00 93.75 345 PRO A CA 1
ATOM 2827 C C . PRO A 1 345 ? -13.551 3.260 31.176 1.00 93.75 345 PRO A C 1
ATOM 2829 O O . PRO A 1 345 ? -12.371 3.529 30.930 1.00 93.75 345 PRO A O 1
ATOM 2832 N N . PRO A 1 346 ? -13.883 2.368 32.130 1.00 95.62 346 PRO A N 1
ATOM 2833 C CA . PRO A 1 346 ? -12.877 1.558 32.814 1.00 95.62 346 PRO A CA 1
ATOM 2834 C C . PRO A 1 346 ? -12.070 0.730 31.807 1.00 95.62 346 PRO A C 1
ATOM 2836 O O . PRO A 1 346 ? -12.643 0.132 30.892 1.00 95.62 346 PRO A O 1
ATOM 2839 N N . LYS A 1 347 ? -10.744 0.697 31.966 1.00 94.44 347 LYS A N 1
ATOM 2840 C CA . LYS A 1 347 ? -9.802 0.095 31.006 1.00 94.44 347 LYS A CA 1
ATOM 2841 C C . LYS A 1 347 ? -10.140 -1.367 30.696 1.00 94.44 347 LYS A C 1
ATOM 2843 O O . LYS A 1 347 ? -10.068 -1.781 29.547 1.00 94.44 347 LYS A O 1
ATOM 2848 N N . GLU A 1 348 ? -10.529 -2.121 31.715 1.00 94.94 348 GLU A N 1
ATOM 2849 C CA . GLU A 1 348 ? -10.906 -3.535 31.664 1.00 94.94 348 GLU A CA 1
ATOM 2850 C C . GLU A 1 348 ? -12.150 -3.812 30.804 1.00 94.94 348 GLU A C 1
ATOM 2852 O O . GLU A 1 348 ? -12.345 -4.933 30.346 1.00 94.94 348 GLU A O 1
ATOM 2857 N N . THR A 1 349 ? -12.972 -2.791 30.535 1.00 95.19 349 THR A N 1
ATOM 2858 C CA . THR A 1 349 ? -14.168 -2.915 29.682 1.00 95.19 349 THR A CA 1
ATOM 2859 C C . THR A 1 349 ? -13.865 -2.723 28.199 1.00 95.19 349 THR A C 1
ATOM 2861 O O . THR A 1 349 ? -14.740 -2.937 27.362 1.00 95.19 349 THR A O 1
ATOM 2864 N N . ILE A 1 350 ? -12.638 -2.323 27.846 1.00 97.38 350 ILE A N 1
ATOM 2865 C CA . ILE A 1 350 ? -12.220 -2.068 26.470 1.00 97.38 350 ILE A CA 1
ATOM 2866 C C . ILE A 1 350 ? -11.025 -2.956 26.130 1.00 97.38 350 ILE A C 1
ATOM 2868 O O . ILE A 1 350 ? -9.960 -2.847 26.731 1.00 97.38 350 ILE A O 1
ATOM 2872 N N . ARG A 1 351 ? -11.172 -3.788 25.102 1.00 96.00 351 ARG A N 1
ATOM 2873 C CA . ARG A 1 351 ? -10.129 -4.680 24.596 1.00 96.00 351 ARG A CA 1
ATOM 2874 C C . ARG A 1 351 ? -9.804 -4.373 23.140 1.00 96.00 351 ARG A C 1
ATOM 2876 O O . ARG A 1 351 ? -10.704 -4.193 22.322 1.00 96.00 351 ARG A O 1
ATOM 2883 N N . VAL A 1 352 ? -8.516 -4.375 22.798 1.00 97.25 352 VAL A N 1
ATOM 2884 C CA . VAL A 1 352 ? -8.042 -4.275 21.412 1.00 97.25 352 VAL A CA 1
ATOM 2885 C C . VAL A 1 352 ? -7.129 -5.441 21.070 1.00 97.25 352 VAL A C 1
ATOM 2887 O O . VAL A 1 352 ? -6.166 -5.697 21.786 1.00 97.25 352 VAL A O 1
ATOM 2890 N N . ILE A 1 353 ? -7.403 -6.112 19.952 1.00 96.81 353 ILE A N 1
ATOM 2891 C CA . ILE A 1 353 ? -6.572 -7.191 19.408 1.00 96.81 353 ILE A CA 1
ATOM 2892 C C . ILE A 1 353 ? -5.899 -6.693 18.131 1.00 96.81 353 ILE A C 1
ATOM 2894 O O . ILE A 1 353 ? -6.572 -6.250 17.201 1.00 96.81 353 ILE A O 1
ATOM 2898 N N . CYS A 1 354 ? -4.575 -6.771 18.061 1.00 97.81 354 CYS A N 1
ATOM 2899 C CA . CYS A 1 354 ? -3.792 -6.325 16.909 1.00 97.81 354 CYS A CA 1
ATOM 2900 C C . CYS A 1 354 ? -2.651 -7.299 16.587 1.00 97.81 354 CYS A C 1
ATOM 2902 O O . CYS A 1 354 ? -2.372 -8.225 17.347 1.00 97.81 354 CYS A O 1
ATOM 2904 N N . PHE A 1 355 ? -1.977 -7.101 15.459 1.00 97.81 355 PHE A N 1
ATOM 2905 C CA . PHE A 1 355 ? -0.723 -7.792 15.183 1.00 97.81 355 PHE A CA 1
ATOM 2906 C C . PHE A 1 355 ? 0.453 -7.132 15.909 1.00 97.81 355 PHE A C 1
ATOM 2908 O O . PHE A 1 355 ? 0.441 -5.937 16.204 1.00 97.81 355 PHE A O 1
ATOM 2915 N N . ASP A 1 356 ? 1.501 -7.908 16.164 1.00 97.44 356 ASP A N 1
ATOM 2916 C CA . ASP A 1 356 ? 2.764 -7.457 16.755 1.00 97.44 356 ASP A CA 1
ATOM 2917 C C . ASP A 1 356 ? 3.346 -6.203 16.081 1.00 97.44 356 ASP A C 1
ATOM 2919 O O . ASP A 1 356 ? 3.713 -5.257 16.778 1.00 97.44 356 ASP A O 1
ATOM 2923 N N . TYR A 1 357 ? 3.350 -6.128 14.748 1.00 97.44 357 TYR A N 1
ATOM 2924 C CA . TYR A 1 357 ? 3.833 -4.947 14.020 1.00 97.44 357 TYR A CA 1
ATOM 2925 C C . TYR A 1 357 ? 2.933 -3.703 14.166 1.00 97.44 357 TYR A C 1
ATOM 2927 O O . TYR A 1 357 ? 3.365 -2.593 13.862 1.00 97.44 357 TYR A O 1
ATOM 2935 N N . GLN A 1 358 ? 1.682 -3.861 14.614 1.00 98.06 358 GLN A N 1
ATOM 2936 C CA . GLN A 1 358 ? 0.731 -2.766 14.851 1.00 98.06 358 GLN A CA 1
ATOM 2937 C C . GLN A 1 358 ? 0.746 -2.284 16.310 1.00 98.06 358 GLN A C 1
ATOM 2939 O O . GLN A 1 358 ? 0.208 -1.219 16.615 1.00 98.06 358 GLN A O 1
ATOM 2944 N N . ALA A 1 359 ? 1.342 -3.065 17.214 1.00 97.44 359 ALA A N 1
ATOM 2945 C CA . ALA A 1 359 ? 1.246 -2.882 18.656 1.00 97.44 359 ALA A CA 1
ATOM 2946 C C . ALA A 1 359 ? 1.739 -1.512 19.139 1.00 97.44 359 ALA A C 1
ATOM 2948 O O . ALA A 1 359 ? 1.096 -0.902 19.989 1.00 97.44 359 ALA A O 1
ATOM 2949 N N . GLU A 1 360 ? 2.863 -1.023 18.606 1.00 97.00 360 GLU A N 1
ATOM 2950 C CA . GLU A 1 360 ? 3.422 0.283 18.984 1.00 97.00 360 GLU A CA 1
ATOM 2951 C C . GLU A 1 360 ? 2.434 1.418 18.686 1.00 97.00 360 GLU A C 1
ATOM 2953 O O . GLU A 1 360 ? 2.140 2.228 19.564 1.00 97.00 360 GLU A O 1
ATOM 2958 N N . PHE A 1 361 ? 1.845 1.406 17.489 1.00 97.44 361 PHE A N 1
ATOM 2959 C CA . PHE A 1 361 ? 0.840 2.381 17.079 1.00 97.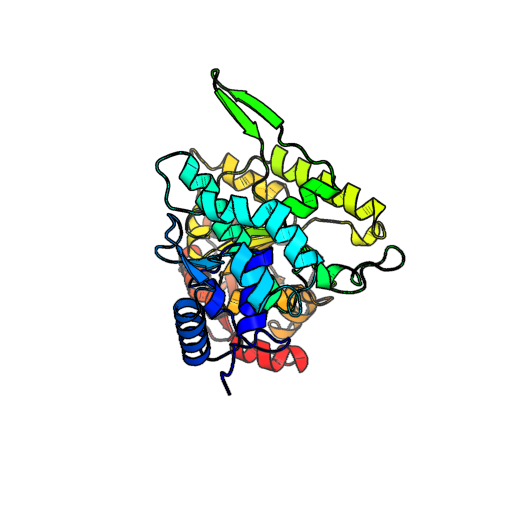44 361 PHE A CA 1
ATOM 2960 C C . PHE A 1 361 ? -0.444 2.286 17.916 1.00 97.44 361 PHE A C 1
ATOM 2962 O O . PHE A 1 361 ? -0.992 3.305 18.319 1.00 97.44 361 PHE A O 1
ATOM 2969 N N . ILE A 1 362 ? -0.938 1.081 18.219 1.00 97.94 362 ILE A N 1
ATOM 2970 C CA . ILE A 1 362 ? -2.137 0.936 19.061 1.00 97.94 362 ILE A CA 1
ATOM 2971 C C . ILE A 1 362 ? -1.875 1.413 20.494 1.00 97.94 362 ILE A C 1
ATOM 2973 O O . ILE A 1 362 ? -2.716 2.101 21.077 1.00 97.94 362 ILE A O 1
ATOM 2977 N N . LYS A 1 363 ? -0.695 1.123 21.050 1.00 96.62 363 LYS A N 1
ATOM 2978 C CA . LYS A 1 363 ? -0.289 1.622 22.369 1.00 96.62 363 LYS A CA 1
ATOM 2979 C C . LYS A 1 363 ? -0.214 3.141 22.399 1.00 96.62 363 LYS A C 1
ATOM 2981 O O . LYS A 1 363 ? -0.770 3.747 23.308 1.00 96.62 363 LYS A O 1
ATOM 2986 N N . SER A 1 364 ? 0.394 3.775 21.400 1.00 95.25 364 SER A N 1
ATOM 2987 C CA . SER A 1 364 ? 0.535 5.235 21.400 1.00 95.25 364 SER A CA 1
ATOM 2988 C C . SER A 1 364 ? -0.810 5.977 21.414 1.00 95.25 364 SER A C 1
ATOM 2990 O O . SER A 1 364 ? -0.901 7.093 21.931 1.00 95.25 364 SER A O 1
ATOM 2992 N N . ILE A 1 365 ? -1.883 5.350 20.915 1.00 95.94 365 ILE A N 1
ATOM 2993 C CA . ILE A 1 365 ? -3.217 5.958 20.860 1.00 95.94 365 ILE A CA 1
ATOM 2994 C C . ILE A 1 365 ? -4.161 5.515 21.981 1.00 95.94 365 ILE A C 1
ATOM 2996 O O . ILE A 1 365 ? -5.075 6.282 22.280 1.00 95.94 365 ILE A O 1
ATOM 3000 N N . LEU A 1 366 ? -3.983 4.337 22.587 1.00 96.44 366 LEU A N 1
ATOM 3001 C CA . LEU A 1 366 ? -4.931 3.748 23.548 1.00 96.44 366 LEU A CA 1
ATOM 3002 C C . LEU A 1 366 ? -4.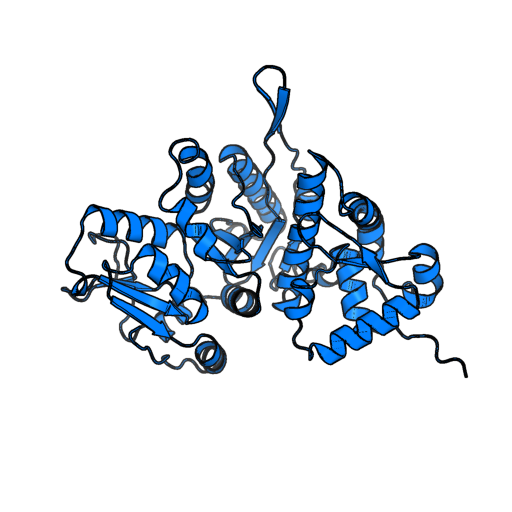301 3.280 24.867 1.00 96.44 366 LEU A C 1
ATOM 3004 O O . LEU A 1 366 ? -5.014 2.715 25.701 1.00 96.44 366 LEU A O 1
ATOM 3008 N N . ASP A 1 367 ? -3.012 3.532 25.103 1.00 93.56 367 ASP A N 1
ATOM 3009 C CA . ASP A 1 367 ? -2.411 3.239 26.404 1.00 93.56 367 ASP A CA 1
ATOM 3010 C C . ASP A 1 367 ? -3.154 3.977 27.532 1.00 93.56 367 ASP A C 1
ATOM 3012 O O . ASP A 1 367 ? -3.545 5.139 27.409 1.00 93.56 367 ASP A O 1
ATOM 3016 N N . GLY A 1 368 ? -3.420 3.250 28.616 1.00 93.94 368 GLY A N 1
ATOM 3017 C CA . GLY A 1 368 ? -4.273 3.694 29.721 1.00 93.94 368 GLY A CA 1
ATOM 3018 C C . GLY A 1 368 ? -5.790 3.636 29.474 1.00 93.94 368 GLY A C 1
ATOM 3019 O O . GLY A 1 368 ? -6.533 3.744 30.445 1.00 93.94 368 GLY A O 1
ATOM 3020 N N . TYR A 1 369 ? -6.260 3.417 28.241 1.00 96.25 369 TYR A N 1
ATOM 3021 C CA . TYR A 1 369 ? -7.694 3.385 27.902 1.00 96.25 369 TYR A CA 1
ATOM 3022 C C . TYR A 1 369 ? -8.242 1.988 27.584 1.00 96.25 369 TYR A C 1
ATOM 3024 O O . TYR A 1 369 ? -9.447 1.782 27.687 1.00 96.25 369 TYR A O 1
ATOM 3032 N N . ALA A 1 370 ? -7.389 1.046 27.173 1.00 96.88 370 ALA A N 1
ATOM 3033 C CA . ALA A 1 370 ? -7.797 -0.303 26.781 1.00 96.88 370 ALA A CA 1
ATOM 3034 C C . ALA A 1 370 ? -6.784 -1.371 27.217 1.00 96.88 370 ALA A C 1
ATOM 3036 O O . ALA A 1 370 ? -5.588 -1.095 27.347 1.00 96.88 370 ALA A O 1
ATOM 3037 N N . GLU A 1 371 ? -7.243 -2.606 27.399 1.00 97.38 371 GLU A N 1
ATOM 3038 C CA . GLU A 1 371 ? -6.384 -3.789 27.399 1.00 97.38 371 GLU A CA 1
ATOM 3039 C C . GLU A 1 371 ? -5.980 -4.145 25.964 1.00 97.38 371 GLU A C 1
ATOM 3041 O O . GLU A 1 371 ? -6.831 -4.383 25.105 1.00 97.38 371 GLU A O 1
ATOM 3046 N N . ILE A 1 372 ? -4.675 -4.180 25.692 1.00 97.75 372 ILE A N 1
ATOM 3047 C CA . ILE A 1 372 ? -4.146 -4.424 24.349 1.00 97.75 372 ILE A CA 1
ATOM 3048 C C . ILE A 1 372 ? -3.549 -5.829 24.302 1.00 97.75 372 ILE A C 1
ATOM 3050 O O . ILE A 1 372 ? -2.693 -6.193 25.108 1.00 97.75 372 ILE A O 1
ATOM 3054 N N . PHE A 1 373 ? -3.991 -6.606 23.322 1.00 96.56 373 PHE A N 1
ATOM 3055 C CA . PHE A 1 373 ? -3.490 -7.935 23.018 1.00 96.56 373 PHE A CA 1
ATOM 3056 C C . PHE A 1 373 ? -2.848 -7.909 21.636 1.00 96.56 373 PHE A C 1
ATOM 3058 O O . PHE A 1 373 ? -3.410 -7.348 20.690 1.00 96.56 373 PHE A O 1
ATOM 3065 N N . SER A 1 374 ? -1.676 -8.527 21.507 1.00 96.31 374 SER A N 1
ATOM 3066 C CA . SER A 1 374 ? -1.056 -8.768 20.211 1.00 96.31 374 SER A CA 1
ATOM 3067 C C . SER A 1 374 ? -0.971 -10.247 19.867 1.00 96.31 374 SER A C 1
ATOM 3069 O O . SER A 1 374 ? -0.813 -11.115 20.728 1.00 96.31 374 SER A O 1
ATOM 3071 N N . CYS A 1 375 ? -1.066 -10.526 18.575 1.00 94.19 375 CYS A N 1
ATOM 3072 C CA . CYS A 1 375 ? -0.779 -11.821 17.976 1.00 94.19 375 CYS A CA 1
ATOM 3073 C C . CYS A 1 375 ? 0.389 -11.684 16.990 1.00 94.19 375 CYS A C 1
ATOM 3075 O O . CYS A 1 375 ? 0.627 -10.603 16.444 1.00 94.19 375 CYS A O 1
ATOM 3077 N N . SER A 1 376 ? 1.159 -12.756 16.779 1.00 94.69 376 SER A N 1
ATOM 3078 C CA . SER A 1 376 ? 2.276 -12.695 15.831 1.00 94.69 376 SER A CA 1
ATOM 3079 C C . SER A 1 376 ? 1.764 -12.749 14.398 1.00 94.69 376 SER A C 1
ATOM 3081 O O . SER A 1 376 ? 1.082 -13.706 14.022 1.00 94.69 376 SER A O 1
ATOM 3083 N N . PHE A 1 377 ? 2.114 -11.749 13.584 1.00 95.25 377 PHE A N 1
ATOM 3084 C CA . PHE A 1 377 ? 1.714 -11.753 12.179 1.00 95.25 377 PHE A CA 1
ATOM 3085 C C . PHE A 1 377 ? 2.434 -12.841 11.378 1.00 95.25 377 PHE A C 1
ATOM 3087 O O . PHE A 1 377 ? 1.841 -13.461 10.499 1.00 95.25 377 PHE A O 1
ATOM 3094 N N . GLU A 1 378 ? 3.693 -13.128 11.713 1.00 92.38 378 GLU A N 1
ATOM 3095 C CA . GLU A 1 378 ? 4.462 -14.185 11.053 1.00 92.38 378 GLU A CA 1
ATOM 3096 C C . GLU A 1 378 ? 3.831 -15.568 11.270 1.00 92.38 378 GLU A C 1
ATOM 3098 O O . GLU A 1 378 ? 3.711 -16.355 10.328 1.00 92.38 378 GLU A O 1
ATOM 3103 N N . ASP A 1 379 ? 3.402 -15.867 12.497 1.00 90.31 379 ASP A N 1
ATOM 3104 C CA . ASP A 1 379 ? 2.744 -17.139 12.797 1.00 90.31 379 ASP A CA 1
ATOM 3105 C C . ASP A 1 379 ? 1.350 -17.208 12.164 1.00 90.31 379 ASP A C 1
ATOM 3107 O O . ASP A 1 379 ? 1.004 -18.225 11.562 1.00 90.31 379 ASP A O 1
ATOM 3111 N N . PHE A 1 380 ? 0.601 -16.098 12.172 1.00 91.38 380 PHE A N 1
ATOM 3112 C CA . PHE A 1 380 ? -0.657 -15.991 11.432 1.00 91.38 380 PHE A CA 1
ATOM 3113 C C . PHE A 1 380 ? -0.477 -16.298 9.937 1.00 91.38 380 PHE A C 1
ATOM 3115 O O . PHE A 1 380 ? -1.262 -17.052 9.369 1.00 91.38 380 PHE A O 1
ATOM 3122 N N . LEU A 1 381 ? 0.578 -15.789 9.290 1.00 90.56 381 LEU A N 1
ATOM 3123 C CA . LEU A 1 381 ? 0.847 -16.058 7.872 1.00 90.56 381 LEU A CA 1
ATOM 3124 C C . LEU A 1 381 ? 1.103 -17.545 7.581 1.00 90.56 381 LEU A C 1
ATOM 3126 O O . LEU A 1 381 ? 0.697 -18.039 6.526 1.00 90.56 381 LEU A O 1
ATOM 3130 N N . LYS A 1 382 ? 1.745 -18.274 8.505 1.00 86.38 382 LYS A N 1
ATOM 3131 C CA . LYS A 1 382 ? 1.945 -19.732 8.383 1.00 86.38 382 LYS A CA 1
ATOM 3132 C C . LYS A 1 382 ? 0.605 -20.472 8.430 1.00 86.38 382 LYS A C 1
ATOM 3134 O O . LYS A 1 382 ? 0.420 -21.449 7.702 1.00 86.38 382 LYS A O 1
ATOM 3139 N N . ASP A 1 383 ? -0.327 -19.978 9.241 1.00 80.88 383 ASP A N 1
ATOM 3140 C CA . ASP A 1 383 ? -1.631 -20.595 9.478 1.00 80.88 383 ASP A CA 1
ATOM 3141 C C . ASP A 1 383 ? -2.770 -20.084 8.584 1.00 80.88 383 ASP A C 1
ATOM 3143 O O . ASP A 1 383 ? -3.822 -20.720 8.504 1.00 80.88 383 ASP A O 1
ATOM 3147 N N . TRP A 1 384 ? -2.560 -19.006 7.826 1.00 83.44 384 TRP A N 1
ATOM 3148 C CA . TRP A 1 384 ? -3.554 -18.437 6.907 1.00 83.44 384 TRP A CA 1
ATOM 3149 C C . TRP A 1 384 ? -4.110 -19.465 5.905 1.00 83.44 384 TRP A C 1
ATOM 3151 O O . TRP A 1 384 ? -5.298 -19.449 5.572 1.00 83.44 384 TRP A O 1
ATOM 3161 N N . ASN A 1 385 ? -3.268 -20.416 5.484 1.00 67.12 385 ASN A N 1
ATOM 3162 C CA . ASN A 1 385 ? -3.655 -21.537 4.622 1.00 67.12 385 ASN A CA 1
ATOM 3163 C C . ASN A 1 385 ? -4.190 -22.760 5.398 1.00 67.12 385 ASN A C 1
ATOM 3165 O O . ASN A 1 385 ? -4.777 -23.654 4.792 1.00 67.12 385 ASN A O 1
ATOM 3169 N N . SER A 1 386 ? -3.975 -22.825 6.716 1.00 59.78 386 SER A N 1
ATOM 3170 C CA . SER A 1 386 ? -4.305 -23.965 7.585 1.00 59.78 386 SER A CA 1
ATOM 3171 C C . SER A 1 386 ? -5.601 -23.782 8.399 1.00 59.78 386 SER A C 1
ATOM 3173 O O . SER A 1 386 ? -6.083 -24.763 8.965 1.00 59.78 386 SER A O 1
ATOM 3175 N N . LYS A 1 387 ? -6.191 -22.570 8.415 1.00 57.91 387 LYS A N 1
ATOM 3176 C CA . LYS A 1 387 ? -7.430 -22.202 9.143 1.00 57.91 387 LYS A CA 1
ATOM 3177 C C . LYS A 1 387 ? -7.375 -22.490 10.654 1.00 57.91 387 LYS A C 1
ATOM 3179 O O . LYS A 1 387 ? -8.346 -22.974 11.234 1.00 57.91 387 LYS A O 1
ATOM 3184 N N . LYS A 1 388 ? -6.235 -22.231 11.298 1.00 60.34 388 LYS A N 1
ATOM 3185 C CA . LYS A 1 388 ? -6.077 -22.374 12.755 1.00 60.34 388 LYS A CA 1
ATOM 3186 C C . LYS A 1 388 ? -6.249 -21.038 13.480 1.00 60.34 388 LYS A C 1
ATOM 3188 O O . LYS A 1 388 ? -5.874 -19.998 12.947 1.00 60.34 388 LYS A O 1
ATOM 3193 N N . LEU A 1 389 ? -6.777 -21.099 14.705 1.00 61.84 389 LEU A N 1
ATOM 3194 C CA . LEU A 1 389 ? -6.833 -19.967 15.635 1.00 61.84 389 LEU A CA 1
ATOM 3195 C C . LEU A 1 389 ? -5.419 -19.536 16.042 1.00 61.84 389 LEU A C 1
ATOM 3197 O O . LEU A 1 389 ? -4.579 -20.380 16.370 1.00 61.84 389 LEU A O 1
ATOM 3201 N N . VAL A 1 390 ? -5.175 -18.227 16.060 1.00 67.50 390 VAL A N 1
ATOM 3202 C CA . VAL A 1 390 ? -3.873 -17.653 16.418 1.00 67.50 390 VAL A CA 1
ATOM 3203 C C . VAL A 1 390 ? -3.809 -17.303 17.901 1.00 67.50 390 VAL A C 1
ATOM 3205 O O . VAL A 1 390 ? -4.736 -16.732 18.470 1.00 67.50 390 VAL A O 1
ATOM 3208 N N . GLN A 1 391 ? -2.679 -17.623 18.536 1.00 72.81 391 GLN A N 1
ATOM 3209 C CA . GLN A 1 391 ? -2.451 -17.314 19.947 1.00 72.81 391 GLN A CA 1
ATOM 3210 C C . GLN A 1 391 ? -2.275 -15.808 20.180 1.00 72.81 391 GLN A C 1
ATOM 3212 O O . GLN A 1 391 ? -1.446 -15.152 19.545 1.00 72.81 391 GLN A O 1
ATOM 3217 N N . GLN A 1 392 ? -3.013 -15.286 21.157 1.00 75.12 392 GLN A N 1
ATOM 3218 C CA . GLN A 1 392 ? -2.961 -13.891 21.592 1.00 75.12 392 GLN A CA 1
ATOM 3219 C C . GLN A 1 392 ? -2.141 -13.751 22.880 1.00 75.12 392 GLN A C 1
ATOM 3221 O O . GLN A 1 392 ? -2.135 -14.648 23.727 1.00 75.12 392 GLN A O 1
ATOM 3226 N N . LYS A 1 393 ? -1.465 -12.613 23.060 1.00 64.75 393 LYS A N 1
ATOM 3227 C CA . LYS A 1 393 ? -0.728 -12.270 24.285 1.00 64.75 393 LYS A CA 1
ATOM 3228 C C . LYS A 1 393 ? -1.036 -10.833 24.698 1.00 64.75 393 LYS A C 1
ATOM 3230 O O . LYS A 1 393 ? -1.004 -9.939 23.861 1.00 64.75 393 LYS A O 1
ATOM 3235 N N . ALA A 1 394 ? -1.320 -10.614 25.980 1.00 63.44 394 ALA A N 1
ATOM 3236 C CA . ALA A 1 394 ? -1.446 -9.268 26.541 1.00 63.44 394 ALA A CA 1
ATOM 3237 C C . ALA A 1 394 ? -0.094 -8.537 26.479 1.00 63.44 394 ALA A C 1
ATOM 3239 O O . ALA A 1 394 ? 0.945 -9.166 26.714 1.00 63.44 394 ALA A O 1
ATOM 3240 N N . ILE A 1 395 ? -0.103 -7.237 26.165 1.00 76.12 395 ILE A N 1
ATOM 3241 C CA . ILE A 1 395 ? 1.118 -6.442 25.952 1.00 76.12 395 ILE A CA 1
ATOM 3242 C C . ILE A 1 395 ? 1.110 -5.056 26.572 1.00 76.12 395 ILE A C 1
ATOM 3244 O O . ILE A 1 395 ? 0.038 -4.434 26.708 1.00 76.12 395 ILE A O 1
#

Mean predicted aligned error: 6.86 Å